Protein AF-C8N9U6-F1 (afdb_monomer_lite)

Foldseek 3Di:
DLVLLVVLCPAPLNVVLLLQLLVVVVCCVVPPVCSVPLCLDPDLNSLQVVLVVVLVSNLLLVLQLLQVLLCLQVPNSQPGNHNDSHDRDDPVLSVLVSVLVCVLCVCVSDPPCVVCVVVCLLLLLLLSQLCSVPSGNCSNPDPVSSVVSDVLLPDVNSVVLVVVLVVLVVVLVVVCVVCPVVLVVLVVCLVVCVVVVHDNVVSVVVNSVVSSVNSSVVSVSVSCSNNVSSCSNRVQVDDRRDPPSPDDPDPPDDDDDDDDDDDDDDDDDDDDDDDDDDDDDDDDDDDDDDDDDPDPDAQPLVLCPLAPCVPPDPVRSSVLSVLLVVLVVCVVVVVNVVSLVSLVVCQDPVHQCRRSVSSLLSCCVPPNDPSSLVSLLVVVLVQSVVSLVSCVVVLLVDDLVRDDPSSQVSNQARDDPDDDDGDGPD

pLDDT: mean 74.48, std 20.87, range [22.75, 94.94]

Structure (mmCIF, N/CA/C/O backbone):
data_AF-C8N9U6-F1
#
_entry.id   AF-C8N9U6-F1
#
loop_
_atom_site.group_PDB
_atom_site.id
_atom_site.type_symbol
_atom_site.label_atom_id
_atom_site.label_alt_id
_atom_site.label_comp_id
_atom_site.label_asym_id
_atom_site.label_entity_id
_atom_site.label_seq_id
_atom_site.pdbx_PDB_ins_code
_atom_site.Cartn_x
_atom_site.Cartn_y
_atom_site.Cartn_z
_atom_site.occupancy
_atom_site.B_iso_or_equiv
_atom_site.auth_seq_id
_atom_site.auth_comp_id
_atom_site.auth_asym_id
_atom_site.auth_atom_id
_atom_site.pdbx_PDB_model_num
ATOM 1 N N . MET A 1 1 ? -13.929 -0.383 -2.350 1.00 78.94 1 MET A N 1
ATOM 2 C CA . MET A 1 1 ? -12.536 -0.357 -1.851 1.00 78.94 1 MET A CA 1
ATOM 3 C C . MET A 1 1 ? -11.487 -0.349 -2.954 1.00 78.94 1 MET A C 1
ATOM 5 O O . MET A 1 1 ? -10.822 0.663 -3.062 1.00 78.94 1 MET A O 1
ATOM 9 N N . PHE A 1 2 ? -11.354 -1.368 -3.819 1.00 84.06 2 PHE A N 1
ATOM 10 C CA . PHE A 1 2 ? -10.316 -1.372 -4.877 1.00 84.06 2 PHE A CA 1
ATOM 11 C C . PHE A 1 2 ? -10.312 -0.096 -5.749 1.00 84.06 2 PHE A C 1
ATOM 13 O O . PHE A 1 2 ? -9.298 0.590 -5.841 1.00 84.06 2 PHE A O 1
ATOM 20 N N . SER A 1 3 ? -11.470 0.276 -6.311 1.00 84.12 3 SER A N 1
ATOM 21 C CA . SER A 1 3 ? -11.617 1.506 -7.111 1.00 84.12 3 SER A CA 1
ATOM 22 C C . SER A 1 3 ? -11.346 2.785 -6.302 1.00 84.12 3 SER A C 1
ATOM 24 O O . SER A 1 3 ? -10.689 3.690 -6.801 1.00 84.12 3 SER A O 1
ATOM 26 N N . GLN A 1 4 ? -11.764 2.847 -5.034 1.00 85.00 4 GLN A N 1
ATOM 27 C CA . GLN A 1 4 ? -11.496 4.001 -4.162 1.00 85.00 4 GLN A CA 1
ATOM 28 C C . GLN A 1 4 ? -10.002 4.153 -3.852 1.00 85.00 4 GLN A C 1
ATOM 30 O O . GLN A 1 4 ? -9.492 5.269 -3.855 1.00 85.00 4 GLN A O 1
ATOM 35 N N . THR A 1 5 ? -9.282 3.048 -3.628 1.00 89.19 5 THR A N 1
ATOM 36 C CA . THR A 1 5 ? -7.825 3.078 -3.455 1.00 89.19 5 THR A CA 1
ATOM 37 C C . THR A 1 5 ? -7.149 3.613 -4.714 1.00 89.19 5 THR A C 1
ATOM 39 O O . THR A 1 5 ? -6.276 4.467 -4.602 1.00 89.19 5 THR A O 1
ATOM 42 N N . LEU A 1 6 ? -7.583 3.180 -5.905 1.00 88.56 6 LEU A N 1
ATOM 43 C CA . LEU A 1 6 ? -7.072 3.721 -7.167 1.00 88.56 6 LEU A CA 1
ATOM 44 C C . LEU A 1 6 ? -7.365 5.219 -7.308 1.00 88.56 6 LEU A C 1
ATOM 46 O O . LEU A 1 6 ? -6.435 5.975 -7.560 1.00 88.56 6 LEU A O 1
ATOM 50 N N . ARG A 1 7 ? -8.605 5.669 -7.070 1.00 86.88 7 ARG A N 1
ATOM 51 C CA . ARG A 1 7 ? -8.950 7.105 -7.104 1.00 86.88 7 ARG A CA 1
ATOM 52 C C . ARG A 1 7 ? -8.054 7.921 -6.176 1.00 86.88 7 ARG A C 1
ATOM 54 O O . ARG A 1 7 ? -7.496 8.932 -6.582 1.00 86.88 7 ARG A O 1
ATOM 61 N N . TYR A 1 8 ? -7.840 7.441 -4.952 1.00 88.81 8 TYR A N 1
ATOM 62 C CA . TYR A 1 8 ? -6.956 8.108 -4.003 1.00 88.81 8 TYR A CA 1
ATOM 63 C C . TYR A 1 8 ? -5.496 8.146 -4.485 1.00 88.81 8 TYR A C 1
ATOM 65 O O . TYR A 1 8 ? -4.821 9.162 -4.327 1.00 88.81 8 TYR A O 1
ATOM 73 N N . ILE A 1 9 ? -5.000 7.066 -5.102 1.00 90.25 9 ILE A N 1
ATOM 74 C CA . ILE A 1 9 ? -3.657 7.030 -5.701 1.00 90.25 9 ILE A CA 1
ATOM 75 C C . ILE A 1 9 ? -3.527 8.062 -6.827 1.00 90.25 9 ILE A C 1
ATOM 77 O O . ILE A 1 9 ? -2.484 8.706 -6.942 1.00 90.25 9 ILE A O 1
ATOM 81 N N . PHE A 1 10 ? -4.579 8.251 -7.625 1.00 90.00 10 PHE A N 1
ATOM 82 C CA . PHE A 1 10 ? -4.572 9.158 -8.771 1.00 90.00 10 PHE A CA 1
ATOM 83 C C . PHE A 1 10 ? -4.733 10.646 -8.434 1.00 90.00 10 PHE A C 1
ATOM 85 O O . PHE A 1 10 ? -4.480 11.469 -9.308 1.00 90.00 10 PHE A O 1
ATOM 92 N N . LYS A 1 11 ? -5.014 11.014 -7.175 1.00 88.38 11 LYS A N 1
ATOM 93 C CA . LYS A 1 11 ? -5.033 12.425 -6.748 1.00 88.38 11 LYS A CA 1
ATOM 94 C C . LYS A 1 11 ? -3.695 13.124 -7.040 1.00 88.38 11 LYS A C 1
ATOM 96 O O . LYS A 1 11 ? -2.620 12.560 -6.805 1.00 88.38 11 LYS A O 1
ATOM 101 N N . GLY A 1 12 ? -3.749 14.384 -7.483 1.00 83.50 12 GLY A N 1
ATOM 102 C CA . GLY A 1 12 ? -2.584 15.138 -7.974 1.00 83.50 12 GLY A CA 1
ATOM 103 C C . GLY A 1 12 ? -1.385 15.181 -7.015 1.00 83.50 12 GLY A C 1
ATOM 104 O O . GLY A 1 12 ? -0.241 15.009 -7.442 1.00 83.50 12 GLY A O 1
ATOM 105 N N . GLY A 1 13 ? -1.629 15.296 -5.703 1.00 84.88 13 GLY A N 1
ATOM 106 C CA . GLY A 1 13 ? -0.566 15.292 -4.690 1.00 84.88 13 GLY A CA 1
ATOM 107 C C . GLY A 1 13 ? 0.264 14.004 -4.639 1.00 84.88 13 GLY A C 1
ATOM 108 O O . GLY A 1 13 ? 1.403 14.038 -4.182 1.00 84.88 13 GLY A O 1
ATOM 109 N N . ASN A 1 14 ? -0.261 12.885 -5.142 1.00 90.50 14 ASN A N 1
ATOM 110 C CA . ASN A 1 14 ? 0.456 11.613 -5.242 1.00 90.50 14 ASN A CA 1
ATOM 111 C C . ASN A 1 14 ? 1.202 11.449 -6.561 1.00 90.50 14 ASN A C 1
ATOM 113 O O . ASN A 1 14 ? 2.287 10.865 -6.584 1.00 90.50 14 ASN A O 1
ATOM 117 N N . GLN A 1 15 ? 0.649 11.994 -7.645 1.00 90.25 15 GLN A N 1
ATOM 118 C CA . GLN A 1 15 ? 1.224 11.873 -8.983 1.00 90.25 15 GLN A CA 1
ATOM 119 C C . GLN A 1 15 ? 2.627 12.483 -9.064 1.00 90.25 15 GLN A C 1
ATOM 121 O O . GLN A 1 15 ? 3.515 11.894 -9.678 1.00 90.25 15 GLN A O 1
ATOM 126 N N . LEU A 1 16 ? 2.872 13.590 -8.354 1.00 89.00 16 LEU A N 1
ATOM 127 C CA . LEU A 1 16 ? 4.205 14.192 -8.247 1.00 89.00 16 LEU A CA 1
ATOM 128 C C . LEU A 1 16 ? 5.262 13.187 -7.752 1.00 89.00 16 LEU A C 1
ATOM 130 O O . LEU A 1 16 ? 6.335 13.063 -8.341 1.00 89.00 16 LEU A O 1
ATOM 134 N N . TRP A 1 17 ? 4.950 12.448 -6.685 1.00 90.19 17 TRP A N 1
ATOM 135 C CA . TRP A 1 17 ? 5.882 11.515 -6.046 1.00 90.19 17 TRP A CA 1
ATOM 136 C C . TRP A 1 17 ? 5.980 10.168 -6.769 1.00 90.19 17 TRP A C 1
ATOM 138 O O . TRP A 1 17 ? 7.002 9.495 -6.650 1.00 90.19 17 TRP A O 1
ATOM 148 N N . LEU A 1 18 ? 4.955 9.783 -7.533 1.00 89.88 18 LEU A N 1
ATOM 149 C CA . LEU A 1 18 ? 4.983 8.629 -8.440 1.00 89.88 18 LEU A CA 1
ATOM 150 C C . LEU A 1 18 ? 5.870 8.879 -9.667 1.00 89.88 18 LEU A C 1
ATOM 152 O O . LEU A 1 18 ? 6.579 7.977 -10.106 1.00 89.88 18 LEU A O 1
ATOM 156 N N . CYS A 1 19 ? 5.862 10.101 -10.205 1.00 88.94 19 CYS A N 1
ATOM 157 C CA . CYS A 1 19 ? 6.651 10.468 -11.383 1.00 88.94 19 CYS A CA 1
ATOM 158 C C . CYS A 1 19 ? 8.119 10.791 -11.063 1.00 88.94 19 CYS A C 1
ATOM 160 O O . CYS A 1 19 ? 8.969 10.709 -11.949 1.00 88.94 19 CYS A O 1
ATOM 162 N N . LEU A 1 20 ? 8.438 11.158 -9.819 1.00 88.94 20 LEU A N 1
ATOM 163 C CA . LEU A 1 20 ? 9.777 11.599 -9.418 1.00 88.94 20 LEU A CA 1
ATOM 164 C C . LEU A 1 20 ? 10.891 10.563 -9.694 1.00 88.94 20 LEU A C 1
ATOM 166 O O . LEU A 1 20 ? 11.895 10.958 -10.290 1.00 88.94 20 LEU A O 1
ATOM 170 N N . PRO A 1 21 ? 10.740 9.261 -9.372 1.00 86.62 21 PRO A N 1
ATOM 171 C CA . PRO A 1 21 ? 11.725 8.237 -9.735 1.00 86.62 21 PRO A CA 1
ATOM 172 C C . PRO A 1 21 ? 11.998 8.178 -11.240 1.00 86.62 21 PRO A C 1
ATOM 174 O O . PRO A 1 21 ? 13.150 8.127 -11.668 1.00 86.62 21 PRO A O 1
ATOM 177 N N . SER A 1 22 ? 10.937 8.242 -12.047 1.00 85.19 22 SER A N 1
ATOM 178 C CA . SER A 1 22 ? 11.032 8.263 -13.504 1.00 85.19 22 SER A CA 1
ATOM 179 C C . SER A 1 22 ? 11.819 9.495 -13.969 1.00 85.19 22 SER A C 1
ATOM 181 O O . SER A 1 22 ? 12.823 9.360 -14.662 1.00 85.19 22 SER A O 1
ATOM 183 N N . VAL A 1 23 ? 11.465 10.698 -13.508 1.00 85.06 23 VAL A N 1
ATOM 184 C CA . VAL A 1 23 ? 12.185 11.933 -13.874 1.00 85.06 23 VAL A CA 1
ATOM 185 C C . VAL A 1 23 ? 13.663 11.882 -13.472 1.00 85.06 23 VAL A C 1
ATOM 187 O O . VAL A 1 23 ? 14.520 12.285 -14.257 1.00 85.06 23 VAL A O 1
ATOM 190 N N . LEU A 1 24 ? 13.990 11.353 -12.291 1.00 83.19 24 LEU A N 1
ATOM 191 C CA . LEU A 1 24 ? 15.381 11.214 -11.853 1.00 83.19 24 LEU A CA 1
ATOM 192 C C . LEU A 1 24 ? 16.176 10.279 -12.767 1.00 83.19 24 LEU A C 1
ATOM 194 O O . LEU A 1 24 ? 17.272 10.638 -13.192 1.00 83.19 24 LEU A O 1
ATOM 198 N N . VAL A 1 25 ? 15.609 9.128 -13.135 1.00 77.75 25 VAL A N 1
ATOM 199 C CA . VAL A 1 25 ? 16.253 8.194 -14.071 1.00 77.75 25 VAL A CA 1
ATOM 200 C C . VAL A 1 25 ? 16.413 8.820 -15.458 1.00 77.75 25 VAL A C 1
ATOM 202 O O . VAL A 1 25 ? 17.462 8.657 -16.079 1.00 77.75 25 VAL A O 1
ATOM 205 N N . LEU A 1 26 ? 15.431 9.593 -15.933 1.00 79.6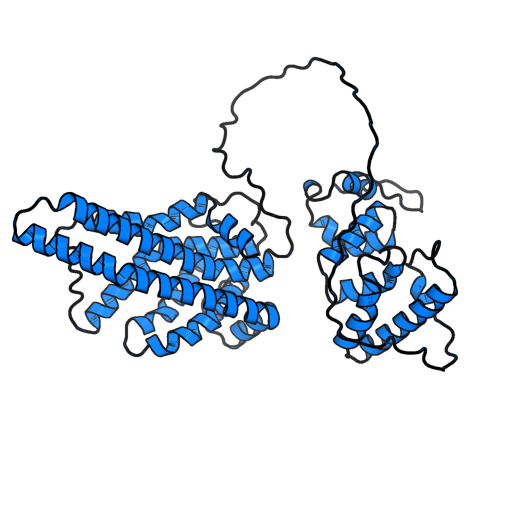2 26 LEU A N 1
ATOM 206 C CA . LEU A 1 26 ? 15.534 10.338 -17.191 1.00 79.62 26 LEU A CA 1
ATOM 207 C C . LEU A 1 26 ? 16.709 11.321 -17.167 1.00 79.62 26 LEU A C 1
ATOM 209 O O . LEU A 1 26 ? 17.497 11.363 -18.111 1.00 79.62 26 LEU A O 1
ATOM 213 N N . LEU A 1 27 ? 16.838 12.095 -16.087 1.00 77.25 27 LEU A N 1
ATOM 214 C CA . LEU A 1 27 ? 17.939 13.040 -15.914 1.00 77.25 27 LEU A CA 1
ATOM 215 C C . LEU A 1 27 ? 19.285 12.306 -15.859 1.00 77.25 27 LEU A C 1
ATOM 217 O O . LEU A 1 27 ? 20.229 12.721 -16.526 1.00 77.25 27 LEU A O 1
ATOM 221 N N . SER A 1 28 ? 19.377 11.181 -15.147 1.00 70.62 28 SER A N 1
ATOM 222 C CA . SER A 1 28 ? 20.598 10.366 -15.132 1.00 70.62 28 SER A CA 1
ATOM 223 C C . SER A 1 28 ? 20.981 9.865 -16.527 1.00 70.62 28 SER A C 1
ATOM 225 O O . SER A 1 28 ? 22.147 9.954 -16.902 1.00 70.62 28 SER A O 1
ATOM 227 N N . LEU A 1 29 ? 20.011 9.402 -17.321 1.00 67.25 29 LEU A N 1
ATOM 228 C CA . LEU A 1 29 ? 20.241 8.939 -18.694 1.00 67.25 29 LEU A CA 1
ATOM 229 C C . LEU A 1 29 ? 20.658 10.069 -19.649 1.00 67.25 29 LEU A C 1
ATOM 231 O O . LEU A 1 29 ? 21.406 9.820 -20.592 1.00 67.25 29 LEU A O 1
ATOM 235 N N . LEU A 1 30 ? 20.182 11.297 -19.422 1.00 67.75 30 LEU A N 1
ATOM 236 C CA . LEU A 1 30 ? 20.466 12.449 -20.281 1.00 67.75 30 LEU A CA 1
ATOM 237 C C . LEU A 1 30 ? 21.811 13.122 -19.958 1.00 67.75 30 LEU A C 1
ATOM 239 O O . LEU A 1 30 ? 22.493 13.588 -20.869 1.00 67.75 30 LEU A O 1
ATOM 243 N N . PHE A 1 31 ? 22.183 13.191 -18.676 1.00 63.66 31 PHE A N 1
ATOM 244 C CA . PHE A 1 31 ? 23.325 13.984 -18.202 1.00 63.66 31 PHE A CA 1
ATOM 245 C C . PHE A 1 31 ? 24.588 13.170 -17.894 1.00 63.66 31 PHE A C 1
ATOM 247 O O . PHE A 1 31 ? 25.655 13.765 -17.749 1.00 63.66 31 PHE A O 1
ATOM 254 N N . ILE A 1 32 ? 24.506 11.836 -17.808 1.00 59.62 32 ILE A N 1
ATOM 255 C CA . ILE A 1 32 ? 25.651 10.976 -17.477 1.00 59.62 32 ILE A CA 1
ATOM 256 C C . ILE A 1 32 ? 25.919 10.006 -18.642 1.00 59.62 32 ILE A C 1
ATOM 258 O O . ILE A 1 32 ? 25.282 8.951 -18.739 1.00 59.62 32 ILE A O 1
ATOM 262 N N . PRO A 1 33 ? 26.872 10.327 -19.539 1.00 44.19 33 PRO A N 1
ATOM 263 C CA . PRO A 1 33 ? 27.313 9.404 -20.580 1.00 44.19 33 PRO A CA 1
ATOM 264 C C . PRO A 1 33 ? 27.827 8.106 -19.938 1.00 44.19 33 PRO A C 1
ATOM 266 O O . PRO A 1 33 ? 28.765 8.142 -19.146 1.00 44.19 33 PRO A O 1
ATOM 269 N N . GLY A 1 34 ? 27.203 6.966 -20.251 1.00 47.22 34 GLY A N 1
ATOM 270 C CA . GLY A 1 34 ? 27.558 5.660 -19.674 1.00 47.22 34 GLY A CA 1
ATOM 271 C C . GLY A 1 34 ? 26.695 5.193 -18.492 1.00 47.22 34 GLY A C 1
ATOM 272 O O . GLY A 1 34 ? 26.894 4.082 -18.017 1.00 47.22 34 GLY A O 1
ATOM 273 N N . ALA A 1 35 ? 25.680 5.951 -18.057 1.00 48.16 35 ALA A N 1
ATOM 274 C CA . ALA A 1 35 ? 24.760 5.504 -16.996 1.00 48.16 35 ALA A CA 1
ATOM 275 C C . ALA A 1 35 ? 23.926 4.253 -17.353 1.00 48.16 35 ALA A C 1
ATOM 277 O O . ALA A 1 35 ? 23.340 3.631 -16.474 1.00 48.16 35 ALA A O 1
ATOM 278 N N . ILE A 1 36 ? 23.873 3.863 -18.634 1.00 44.00 36 ILE A N 1
ATOM 279 C CA . ILE A 1 36 ? 23.196 2.634 -19.094 1.00 44.00 36 ILE A CA 1
ATOM 280 C C . ILE A 1 36 ? 24.005 1.385 -18.707 1.00 44.00 36 ILE A C 1
ATOM 282 O O . ILE A 1 36 ? 23.444 0.307 -18.531 1.00 44.00 36 ILE A O 1
ATOM 286 N N . THR A 1 37 ? 25.317 1.529 -18.512 1.00 43.88 37 THR A N 1
ATOM 287 C CA . THR A 1 37 ? 26.163 0.499 -17.916 1.00 43.88 37 THR A CA 1
ATOM 288 C C . THR A 1 37 ? 26.304 0.802 -16.434 1.00 43.88 37 THR A C 1
ATOM 290 O O . THR A 1 37 ? 27.350 1.254 -15.972 1.00 43.88 37 THR A O 1
ATOM 293 N N . PHE A 1 38 ? 25.251 0.524 -15.661 1.00 44.84 38 PHE A N 1
ATOM 294 C CA . PHE A 1 38 ? 25.464 0.108 -14.277 1.00 44.84 38 PHE A CA 1
ATOM 295 C C . PHE A 1 38 ? 26.152 -1.256 -14.334 1.00 44.84 38 PHE A C 1
ATOM 297 O O . PHE A 1 38 ? 25.527 -2.287 -14.091 1.00 44.84 38 PHE A O 1
ATOM 304 N N . ASP A 1 39 ? 27.437 -1.261 -14.695 1.00 45.78 39 ASP A N 1
ATOM 305 C CA . ASP A 1 39 ? 28.330 -2.376 -14.417 1.00 45.78 39 ASP A CA 1
ATOM 306 C C . ASP A 1 39 ? 28.525 -2.379 -12.898 1.00 45.78 39 ASP A C 1
ATOM 308 O O . ASP A 1 39 ? 29.489 -1.873 -12.324 1.00 45.78 39 ASP A O 1
ATOM 312 N N . THR A 1 40 ? 27.469 -2.813 -12.217 1.00 45.62 40 THR A N 1
ATOM 313 C CA . THR A 1 40 ? 27.469 -3.120 -10.799 1.00 45.62 40 THR A CA 1
ATOM 314 C C . THR A 1 40 ? 28.250 -4.411 -10.717 1.00 45.62 40 THR A C 1
ATOM 316 O O . THR A 1 40 ? 27.662 -5.482 -10.760 1.00 45.62 40 THR A O 1
ATOM 319 N N . GLY A 1 41 ? 29.581 -4.273 -10.736 1.00 47.75 41 GLY A N 1
ATOM 320 C CA . GLY A 1 41 ? 30.506 -5.368 -11.004 1.00 47.75 41 GLY A CA 1
ATOM 321 C C . GLY A 1 41 ? 30.113 -6.659 -10.295 1.00 47.75 41 GLY A C 1
ATOM 322 O O . GLY A 1 41 ? 29.672 -6.622 -9.141 1.00 47.75 41 GLY A O 1
ATOM 323 N N . ASP A 1 42 ? 30.268 -7.780 -11.003 1.00 58.00 42 ASP A N 1
ATOM 324 C CA . ASP A 1 42 ? 29.901 -9.119 -10.545 1.00 58.00 42 ASP A CA 1
ATOM 325 C C . ASP A 1 42 ? 30.359 -9.355 -9.095 1.00 58.00 42 ASP A C 1
ATOM 327 O O . ASP A 1 42 ? 31.545 -9.527 -8.807 1.00 58.00 42 ASP A O 1
ATOM 331 N N . GLY A 1 43 ? 29.415 -9.323 -8.147 1.00 71.94 43 GLY A N 1
ATOM 332 C CA . GLY A 1 43 ? 29.719 -9.531 -6.734 1.00 71.94 43 GLY A CA 1
ATOM 333 C C . GLY A 1 43 ? 28.801 -8.818 -5.742 1.00 71.94 43 GLY A C 1
ATOM 334 O O . GLY A 1 43 ? 27.870 -8.087 -6.078 1.00 71.94 43 GLY A O 1
ATOM 335 N N . ILE A 1 44 ? 29.091 -9.046 -4.460 1.00 76.94 44 ILE A N 1
ATOM 336 C CA . ILE A 1 44 ? 28.299 -8.557 -3.322 1.00 76.94 44 ILE A CA 1
ATOM 337 C C . ILE A 1 44 ? 28.252 -7.021 -3.271 1.00 76.94 44 ILE A C 1
ATOM 339 O O . ILE A 1 44 ? 27.208 -6.445 -2.970 1.00 76.94 44 ILE A O 1
ATOM 343 N N . LEU A 1 45 ? 29.368 -6.352 -3.582 1.00 78.25 45 LEU A N 1
ATOM 344 C CA . LEU A 1 45 ? 29.466 -4.892 -3.521 1.00 78.25 45 LEU A CA 1
ATOM 345 C C . LEU A 1 45 ? 28.616 -4.212 -4.605 1.00 78.25 45 LEU A C 1
ATOM 347 O O . LEU A 1 45 ? 27.931 -3.236 -4.307 1.00 78.25 45 LEU A O 1
ATOM 351 N N . GLY A 1 46 ? 28.609 -4.755 -5.828 1.00 76.50 46 GLY A N 1
ATOM 352 C CA . GLY A 1 46 ? 27.750 -4.281 -6.915 1.00 76.50 46 GLY A CA 1
ATOM 353 C C . GLY A 1 46 ? 26.267 -4.431 -6.573 1.00 76.50 46 GLY A C 1
ATOM 354 O O . GLY A 1 46 ? 25.499 -3.482 -6.718 1.00 76.50 46 GLY A O 1
ATOM 355 N N . SER A 1 47 ? 25.880 -5.580 -6.011 1.00 78.25 47 SER A N 1
ATOM 356 C CA . SER A 1 47 ? 24.503 -5.837 -5.566 1.00 78.25 47 SER A CA 1
ATOM 357 C C . SER A 1 47 ? 24.049 -4.895 -4.438 1.00 78.25 47 SER A C 1
ATOM 359 O O . SER A 1 47 ? 22.940 -4.360 -4.476 1.00 78.25 47 SER A O 1
ATOM 361 N N . LEU A 1 48 ? 24.919 -4.626 -3.456 1.00 82.56 48 LEU A N 1
ATOM 362 C CA . LEU A 1 48 ? 24.646 -3.664 -2.382 1.00 82.56 48 LEU A CA 1
ATOM 363 C C . LEU A 1 48 ? 24.501 -2.233 -2.901 1.00 82.56 48 LEU A C 1
ATOM 365 O O . LEU A 1 48 ? 23.589 -1.522 -2.478 1.00 82.56 48 LEU A O 1
ATOM 369 N N . LEU A 1 49 ? 25.374 -1.819 -3.822 1.00 82.12 49 LEU A N 1
ATOM 370 C CA . LEU A 1 49 ? 25.292 -0.506 -4.455 1.00 82.12 49 LEU A CA 1
ATOM 371 C C . LEU A 1 49 ? 23.980 -0.358 -5.235 1.00 82.12 49 LEU A C 1
ATOM 373 O O . LEU A 1 49 ? 23.288 0.646 -5.077 1.00 82.12 49 LEU A O 1
ATOM 377 N N . GLN A 1 50 ? 23.601 -1.375 -6.011 1.00 78.94 50 GLN A N 1
ATOM 378 C CA . GLN A 1 50 ? 22.346 -1.380 -6.759 1.00 78.94 50 GLN A CA 1
ATOM 379 C C . GLN A 1 50 ? 21.131 -1.274 -5.835 1.00 78.94 50 GLN A C 1
ATOM 381 O O . GLN A 1 50 ? 20.223 -0.479 -6.082 1.00 78.94 50 GLN A O 1
ATOM 386 N N . TRP A 1 51 ? 21.114 -2.051 -4.751 1.00 84.00 51 TRP A N 1
ATOM 387 C CA . TRP A 1 51 ? 20.053 -1.984 -3.750 1.00 84.00 51 TRP A CA 1
ATOM 388 C C . TRP A 1 51 ? 19.974 -0.593 -3.107 1.00 84.00 51 TRP A C 1
ATOM 390 O O . TRP A 1 51 ? 18.883 -0.033 -3.012 1.00 84.00 51 TRP A O 1
ATOM 400 N N . LEU A 1 52 ? 21.113 0.004 -2.740 1.00 85.25 52 LEU A N 1
ATOM 401 C CA . LEU A 1 52 ? 21.160 1.337 -2.136 1.00 85.25 52 LEU A CA 1
ATOM 402 C C . LEU A 1 52 ? 20.615 2.411 -3.086 1.00 85.25 52 LEU A C 1
ATOM 404 O O . LEU A 1 52 ? 19.837 3.264 -2.659 1.00 85.25 52 LEU A O 1
ATOM 408 N N . ILE A 1 53 ? 20.985 2.351 -4.369 1.00 83.69 53 ILE A N 1
ATOM 409 C CA . ILE A 1 53 ? 20.466 3.254 -5.405 1.00 83.69 53 ILE A CA 1
ATOM 410 C C . ILE A 1 53 ? 18.945 3.127 -5.496 1.00 83.69 53 ILE A C 1
ATOM 412 O O . ILE A 1 53 ? 18.248 4.139 -5.488 1.00 83.69 53 ILE A O 1
ATOM 416 N N . MET A 1 54 ? 18.420 1.899 -5.529 1.00 81.94 54 MET A N 1
ATOM 417 C CA . MET A 1 54 ? 16.976 1.667 -5.599 1.00 81.94 54 MET A CA 1
ATOM 418 C C . MET A 1 54 ? 16.253 2.185 -4.355 1.00 81.94 54 MET A C 1
ATOM 420 O O . MET A 1 54 ? 15.238 2.866 -4.482 1.00 81.94 54 MET A O 1
ATOM 424 N N . VAL A 1 55 ? 16.783 1.934 -3.157 1.00 84.94 55 VAL A N 1
ATOM 425 C CA . VAL A 1 55 ? 16.206 2.467 -1.916 1.00 84.94 55 VAL A CA 1
ATOM 426 C C . VAL A 1 55 ? 16.177 3.992 -1.946 1.00 84.94 55 VAL A C 1
ATOM 428 O O . VAL A 1 55 ? 15.136 4.577 -1.659 1.00 84.94 55 VAL A O 1
ATOM 431 N N . LEU A 1 56 ? 17.281 4.641 -2.327 1.00 86.81 56 LEU A N 1
ATOM 432 C CA . LEU A 1 56 ? 17.376 6.100 -2.352 1.00 86.81 56 LEU A CA 1
ATOM 433 C C . LEU A 1 56 ? 16.443 6.724 -3.398 1.00 86.81 56 LEU A C 1
ATOM 435 O O . LEU A 1 56 ? 15.809 7.740 -3.122 1.00 86.81 56 LEU A O 1
ATOM 439 N N . LEU A 1 57 ? 16.325 6.091 -4.568 1.00 87.50 57 LEU A N 1
ATOM 440 C CA . LEU A 1 57 ? 15.440 6.520 -5.650 1.00 87.50 57 LEU A CA 1
ATOM 441 C C . LEU A 1 57 ? 13.965 6.504 -5.221 1.00 87.50 57 LEU A C 1
ATOM 443 O O . LEU A 1 57 ? 13.215 7.424 -5.541 1.00 87.50 57 LEU A O 1
ATOM 447 N N . TRP A 1 58 ? 13.557 5.471 -4.482 1.00 87.62 58 TRP A N 1
ATOM 448 C CA . TRP A 1 58 ? 12.167 5.249 -4.075 1.00 87.62 58 TRP A CA 1
ATOM 449 C C . TRP A 1 58 ? 11.801 5.857 -2.715 1.00 87.62 58 TRP A C 1
ATOM 451 O O . TRP A 1 58 ? 10.622 5.910 -2.359 1.00 87.62 58 TRP A O 1
ATOM 461 N N . LEU A 1 59 ? 12.785 6.346 -1.959 1.00 88.50 59 LEU A N 1
ATOM 462 C CA . LEU A 1 59 ? 12.616 6.901 -0.615 1.00 88.50 59 LEU A CA 1
ATOM 463 C C . LEU A 1 59 ? 11.544 8.003 -0.534 1.00 88.50 59 LEU A C 1
ATOM 465 O O . LEU A 1 59 ? 10.688 7.909 0.349 1.00 88.50 59 LEU A O 1
ATOM 469 N N . PRO A 1 60 ? 11.493 9.004 -1.436 1.00 88.06 60 PRO A N 1
ATOM 470 C CA . PRO A 1 60 ? 10.462 10.037 -1.362 1.00 88.06 60 PRO A CA 1
ATOM 471 C C . PRO A 1 60 ? 9.053 9.473 -1.591 1.00 88.06 60 PRO A C 1
ATOM 473 O O . PRO A 1 60 ? 8.122 9.802 -0.856 1.00 88.06 60 PRO A O 1
ATOM 476 N N . SER A 1 61 ? 8.894 8.564 -2.556 1.00 89.12 61 SER A N 1
ATOM 477 C CA . SER A 1 61 ? 7.613 7.909 -2.842 1.00 89.12 61 SER A CA 1
ATOM 478 C C . SER A 1 61 ? 7.151 7.037 -1.669 1.00 89.12 61 SER A C 1
ATOM 480 O O . SER A 1 61 ? 5.966 7.035 -1.330 1.00 89.12 61 SER A O 1
ATOM 482 N N . LEU A 1 62 ? 8.077 6.341 -0.999 1.00 88.31 62 LEU A N 1
ATOM 483 C CA . LEU A 1 62 ? 7.801 5.557 0.210 1.00 88.31 62 LEU A CA 1
ATOM 484 C C . LEU A 1 62 ? 7.307 6.439 1.357 1.00 88.31 62 LEU A C 1
ATOM 486 O O . LEU A 1 62 ? 6.281 6.124 1.961 1.00 88.31 62 LEU A O 1
ATOM 490 N N . CYS A 1 63 ? 8.002 7.548 1.626 1.00 90.81 63 CYS A N 1
ATOM 491 C CA . CYS A 1 63 ? 7.602 8.524 2.638 1.00 90.81 63 CYS A CA 1
ATOM 492 C C . CYS A 1 63 ? 6.204 9.076 2.340 1.00 90.81 63 CYS A C 1
ATOM 494 O O . CYS A 1 63 ? 5.324 9.022 3.197 1.00 90.81 63 CYS A O 1
ATOM 496 N N . LYS A 1 64 ? 5.954 9.506 1.098 1.00 92.31 64 LYS A N 1
ATOM 497 C CA . LYS A 1 64 ? 4.630 10.001 0.716 1.00 92.31 64 LYS A CA 1
ATOM 498 C C . LYS A 1 64 ? 3.540 8.951 0.931 1.00 92.31 64 LYS A C 1
ATOM 500 O O . LYS A 1 64 ? 2.465 9.249 1.446 1.00 92.31 64 LYS A O 1
ATOM 505 N N . THR A 1 65 ? 3.821 7.708 0.555 1.00 92.88 65 THR A N 1
ATOM 506 C CA . THR A 1 65 ? 2.855 6.616 0.659 1.00 92.88 65 THR A CA 1
ATOM 507 C C . THR A 1 65 ? 2.489 6.315 2.112 1.00 92.88 65 THR A C 1
ATOM 509 O O . THR A 1 65 ? 1.308 6.171 2.425 1.00 92.88 65 THR A O 1
ATOM 512 N N . ILE A 1 66 ? 3.472 6.240 3.016 1.00 93.31 66 ILE A N 1
ATOM 513 C CA . ILE A 1 66 ? 3.198 5.946 4.428 1.00 93.31 66 ILE A CA 1
ATOM 514 C C . ILE A 1 66 ? 2.534 7.128 5.153 1.00 93.31 66 ILE A C 1
ATOM 516 O O . ILE A 1 66 ? 1.699 6.909 6.032 1.00 93.31 66 ILE A O 1
ATOM 520 N N . ASP A 1 67 ? 2.832 8.368 4.754 1.00 92.81 67 ASP A N 1
ATOM 521 C CA . ASP A 1 67 ? 2.151 9.574 5.245 1.00 92.81 67 ASP A CA 1
ATOM 522 C C . ASP A 1 67 ? 0.675 9.580 4.850 1.00 92.81 67 ASP A C 1
ATOM 524 O O . ASP A 1 67 ? -0.207 9.766 5.684 1.00 92.81 67 ASP A O 1
ATOM 528 N N . ASN A 1 68 ? 0.382 9.244 3.597 1.00 92.12 68 ASN A N 1
ATOM 529 C CA . ASN A 1 68 ? -0.989 9.076 3.139 1.00 92.12 68 ASN A CA 1
ATOM 530 C C . ASN A 1 68 ? -1.714 7.934 3.861 1.00 92.12 68 ASN A C 1
ATOM 532 O O . ASN A 1 68 ? -2.886 8.063 4.206 1.00 92.12 68 ASN A O 1
ATOM 536 N N . ALA A 1 69 ? -1.027 6.821 4.126 1.00 92.12 69 ALA A N 1
ATOM 537 C CA . ALA A 1 69 ? -1.582 5.721 4.907 1.00 92.12 69 ALA A CA 1
ATOM 538 C C . ALA A 1 69 ? -1.935 6.176 6.337 1.00 92.12 69 ALA A C 1
ATOM 540 O O . ALA A 1 69 ? -3.009 5.859 6.853 1.00 92.12 69 ALA A O 1
ATOM 541 N N . ALA A 1 70 ? -1.068 6.989 6.953 1.00 91.25 70 ALA A N 1
ATOM 542 C CA . ALA A 1 70 ? -1.323 7.633 8.238 1.00 91.25 70 ALA A CA 1
ATOM 543 C C . ALA A 1 70 ? -2.528 8.579 8.176 1.00 91.25 70 ALA A C 1
ATOM 545 O O . ALA A 1 70 ? -3.371 8.550 9.070 1.00 91.25 70 ALA A O 1
ATOM 546 N N . ARG A 1 71 ? -2.639 9.358 7.100 1.00 90.00 71 ARG A N 1
ATOM 547 C CA . ARG A 1 71 ? -3.734 10.295 6.858 1.00 90.00 71 ARG A CA 1
ATOM 548 C C . ARG A 1 71 ? -5.085 9.595 6.696 1.00 90.00 71 ARG A C 1
ATOM 550 O O . ARG A 1 71 ? -6.071 10.012 7.300 1.00 90.00 71 ARG A O 1
ATOM 557 N N . ILE A 1 72 ? -5.135 8.505 5.928 1.00 88.94 72 ILE A N 1
ATOM 558 C CA . ILE A 1 72 ? -6.339 7.673 5.763 1.00 88.94 72 ILE A CA 1
ATOM 559 C C . ILE A 1 72 ? -6.782 7.117 7.118 1.00 88.94 72 ILE A C 1
ATOM 561 O O . ILE A 1 72 ? -7.963 7.195 7.461 1.00 88.94 72 ILE A O 1
ATOM 565 N N . ARG A 1 73 ? -5.824 6.621 7.909 1.00 87.31 73 ARG A N 1
ATOM 566 C CA . ARG A 1 73 ? -6.059 6.099 9.259 1.00 87.31 73 ARG A CA 1
ATOM 567 C C . ARG A 1 73 ? -6.560 7.171 10.232 1.00 87.31 73 ARG A C 1
ATOM 569 O O . ARG A 1 73 ? -7.482 6.905 10.992 1.00 87.31 73 ARG A O 1
ATOM 576 N N . ALA A 1 74 ? -5.999 8.381 10.173 1.00 85.62 74 ALA A N 1
ATOM 577 C CA . ALA A 1 74 ? -6.445 9.544 10.950 1.00 85.62 74 ALA A CA 1
ATOM 578 C C . ALA A 1 74 ? -7.821 10.066 10.513 1.00 85.62 74 ALA A C 1
ATOM 580 O O . ALA A 1 74 ? -8.477 10.812 11.231 1.00 85.62 74 ALA A O 1
ATOM 581 N N . GLY A 1 75 ? -8.266 9.651 9.334 1.00 81.81 75 GLY A N 1
ATOM 582 C CA . GLY A 1 75 ? -9.603 9.897 8.851 1.00 81.81 75 GLY A CA 1
ATOM 583 C C . GLY A 1 75 ? -9.750 10.993 7.805 1.00 81.81 75 GLY A C 1
ATOM 584 O O . GLY A 1 75 ? -10.857 11.331 7.406 1.00 81.81 75 GLY A O 1
ATOM 585 N N . LYS A 1 76 ? -8.627 11.492 7.306 1.00 81.44 76 LYS A N 1
ATOM 586 C CA . LYS A 1 76 ? -8.538 12.640 6.406 1.00 81.44 76 LYS A CA 1
ATOM 587 C C . LYS A 1 76 ? -8.440 12.206 4.939 1.00 81.44 76 LYS A C 1
ATOM 589 O O . LYS A 1 76 ? -7.654 12.746 4.168 1.00 81.44 76 LYS A O 1
ATOM 594 N N . SER A 1 77 ? -9.158 11.145 4.565 1.00 76.94 77 SER A N 1
ATOM 595 C CA . SER A 1 77 ? -9.104 10.561 3.213 1.00 76.94 77 SER A CA 1
ATOM 596 C C . SER A 1 77 ? -9.886 11.362 2.167 1.00 76.94 77 SER A C 1
ATOM 598 O O . SER A 1 77 ? -9.605 11.226 0.978 1.00 76.94 77 SER A O 1
ATOM 600 N N . ILE A 1 78 ? -10.873 12.145 2.615 1.00 71.50 78 ILE A N 1
ATOM 601 C CA . ILE A 1 78 ? -11.756 12.959 1.767 1.00 71.50 78 ILE A CA 1
ATOM 602 C C . ILE A 1 78 ? -11.055 14.258 1.377 1.00 71.50 78 ILE A C 1
ATOM 604 O O . ILE A 1 78 ? -11.084 14.634 0.215 1.00 71.50 78 ILE A O 1
ATOM 608 N N . GLU A 1 79 ? -10.341 14.866 2.323 1.00 77.81 79 GLU A N 1
ATOM 609 C CA . GLU A 1 79 ? -9.564 16.077 2.095 1.00 77.81 79 GLU A CA 1
ATOM 610 C C . GLU A 1 79 ? -8.568 15.946 0.915 1.00 77.81 79 GLU A C 1
ATOM 612 O O . GLU A 1 79 ? -8.017 14.858 0.661 1.00 77.81 79 GLU A O 1
ATOM 617 N N . PRO A 1 80 ? -8.243 17.067 0.244 1.00 77.00 80 PRO A N 1
ATOM 618 C CA . PRO A 1 80 ? -7.334 17.077 -0.895 1.00 77.00 80 PRO A CA 1
ATOM 619 C C . PRO A 1 80 ? -5.947 16.568 -0.507 1.00 77.00 80 PRO A C 1
ATOM 621 O O . PRO A 1 80 ? -5.384 16.922 0.539 1.00 77.00 80 PRO A O 1
ATOM 624 N N . VAL A 1 81 ? -5.360 15.712 -1.349 1.00 82.75 81 VAL A N 1
ATOM 625 C CA . VAL A 1 81 ? -4.019 15.165 -1.110 1.00 82.75 81 VAL A CA 1
ATOM 626 C C . VAL A 1 81 ? -2.976 16.248 -1.329 1.00 82.75 81 VAL A C 1
ATOM 628 O O . VAL A 1 81 ? -2.744 16.677 -2.455 1.00 82.75 81 VAL A O 1
ATOM 631 N N . THR A 1 82 ? -2.324 16.676 -0.248 1.00 83.25 82 THR A N 1
ATOM 632 C CA . THR A 1 82 ? -1.271 17.688 -0.317 1.00 83.25 82 THR A CA 1
ATOM 633 C C . THR A 1 82 ? -0.089 17.152 -1.121 1.00 83.25 82 THR A C 1
ATOM 635 O O . THR A 1 82 ? 0.238 15.965 -1.054 1.00 83.25 82 THR A O 1
ATOM 638 N N . SER A 1 83 ? 0.589 18.022 -1.867 1.00 83.44 83 SER A N 1
ATOM 639 C CA . SER A 1 83 ? 1.850 17.681 -2.539 1.00 83.44 83 SER A CA 1
ATOM 640 C C . SER A 1 83 ? 3.029 17.595 -1.566 1.00 83.44 83 SER A C 1
ATOM 642 O O . SER A 1 83 ? 4.081 17.068 -1.925 1.00 83.44 83 SER A O 1
ATOM 644 N N . ALA A 1 84 ? 2.859 18.066 -0.326 1.00 85.38 84 ALA A N 1
ATOM 645 C CA . ALA A 1 84 ? 3.859 17.945 0.724 1.00 85.38 84 ALA A CA 1
ATOM 646 C C . ALA A 1 84 ? 4.224 16.471 0.977 1.00 85.38 84 ALA A C 1
ATOM 648 O O . ALA A 1 84 ? 3.364 15.582 0.981 1.00 85.38 84 ALA A O 1
ATOM 649 N N . LEU A 1 85 ? 5.520 16.228 1.196 1.00 80.12 85 LEU A N 1
ATOM 650 C CA . LEU A 1 85 ? 6.066 14.899 1.491 1.00 80.12 85 LEU A CA 1
ATOM 651 C C . LEU A 1 85 ? 5.577 14.358 2.844 1.00 80.12 85 LEU A C 1
ATOM 653 O O . LEU A 1 85 ? 5.452 13.151 3.024 1.00 80.12 85 LEU A O 1
ATOM 657 N N . SER A 1 86 ? 5.329 15.271 3.780 1.00 81.06 86 SER A N 1
ATOM 658 C CA . SER A 1 86 ? 4.920 15.017 5.155 1.00 81.06 86 SER A CA 1
ATOM 659 C C . SER A 1 86 ? 3.752 15.933 5.486 1.00 81.06 86 SER A C 1
ATOM 661 O O . SER A 1 86 ? 3.819 17.139 5.233 1.00 81.06 86 SER A O 1
ATOM 663 N N . GLY A 1 87 ? 2.699 15.353 6.045 1.00 80.94 87 GLY A N 1
ATOM 664 C CA . GLY A 1 87 ? 1.589 16.083 6.642 1.00 80.94 87 GLY A CA 1
ATOM 665 C C . GLY A 1 87 ? 1.231 15.521 8.010 1.00 80.94 87 GLY A C 1
ATOM 666 O O . GLY A 1 87 ? 1.114 16.277 8.970 1.00 80.94 87 GLY A O 1
ATOM 667 N N . GLU A 1 88 ? 1.112 14.196 8.106 1.00 87.75 88 GLU A N 1
ATOM 668 C CA . GLU A 1 88 ? 0.585 13.528 9.297 1.00 87.75 88 GLU A CA 1
ATOM 669 C C . GLU A 1 88 ? 1.680 12.873 10.146 1.00 87.75 88 GLU A C 1
ATOM 671 O O . GLU A 1 88 ? 1.601 12.870 11.374 1.00 87.75 88 GLU A O 1
ATOM 676 N N . LEU A 1 89 ? 2.715 12.329 9.502 1.00 88.06 89 LEU A N 1
ATOM 677 C CA . LEU A 1 89 ? 3.874 11.743 10.176 1.00 88.06 89 LEU A CA 1
ATOM 678 C C . LEU A 1 89 ? 4.912 12.808 10.533 1.00 88.06 89 LEU A C 1
ATOM 680 O O . LEU A 1 89 ? 5.236 13.683 9.728 1.00 88.06 89 LEU A O 1
ATOM 684 N N . ARG A 1 90 ? 5.512 12.687 11.720 1.00 89.00 90 ARG A N 1
ATOM 685 C CA . ARG A 1 90 ? 6.635 13.539 12.145 1.00 89.00 90 ARG A CA 1
ATOM 686 C C . ARG A 1 90 ? 7.960 13.024 11.578 1.00 89.00 90 ARG A C 1
ATOM 688 O O . ARG A 1 90 ? 8.143 11.828 11.366 1.00 89.00 90 ARG A O 1
ATOM 695 N N . LEU A 1 91 ? 8.950 13.908 11.433 1.00 88.06 91 LEU A N 1
ATOM 696 C CA . LEU A 1 91 ? 10.303 13.552 10.974 1.00 88.06 91 LEU A CA 1
ATOM 697 C C . LEU A 1 91 ? 10.946 12.341 11.701 1.00 88.06 91 LEU A C 1
ATOM 699 O O . LEU A 1 91 ? 11.459 11.456 11.013 1.00 88.06 91 LEU A O 1
ATOM 703 N N . PRO A 1 92 ? 10.915 12.226 13.049 1.00 89.44 92 PRO A N 1
ATOM 704 C CA . PRO A 1 92 ? 11.462 11.046 13.728 1.00 89.44 92 PRO A CA 1
ATOM 705 C C . PRO A 1 92 ? 10.701 9.750 13.418 1.00 89.44 92 PRO A C 1
ATOM 707 O O . PRO A 1 92 ? 11.285 8.671 13.482 1.00 89.44 92 PRO A O 1
ATOM 710 N N . GLU A 1 93 ? 9.418 9.827 13.075 1.00 91.00 93 GLU A N 1
ATOM 711 C CA . GLU A 1 93 ? 8.603 8.661 12.722 1.00 91.00 93 GLU A CA 1
ATOM 712 C C . GLU A 1 93 ? 8.951 8.184 11.307 1.00 91.00 93 GLU A C 1
ATOM 714 O O . GLU A 1 93 ? 9.098 6.983 11.084 1.00 91.00 93 GLU A O 1
ATOM 719 N N . PHE A 1 94 ? 9.203 9.113 10.374 1.00 89.12 94 PHE A N 1
ATOM 720 C CA . PHE A 1 94 ? 9.757 8.782 9.057 1.00 89.12 94 PHE A CA 1
ATOM 721 C C . PHE A 1 94 ? 11.114 8.100 9.151 1.00 89.12 94 PHE A C 1
ATOM 723 O O . PHE A 1 94 ? 11.331 7.088 8.489 1.00 89.12 94 PHE A O 1
ATOM 730 N N . ALA A 1 95 ? 12.019 8.627 9.979 1.00 90.25 95 ALA A N 1
ATOM 731 C CA . ALA A 1 95 ? 13.337 8.029 10.164 1.00 90.25 95 ALA A CA 1
ATOM 732 C C . ALA A 1 95 ? 13.227 6.584 10.679 1.00 90.25 95 ALA A C 1
ATOM 734 O O . ALA A 1 95 ? 13.918 5.695 10.186 1.00 90.25 95 ALA A O 1
ATOM 735 N N . GLN A 1 96 ? 12.312 6.334 11.620 1.00 93.38 96 GLN A N 1
ATOM 736 C CA . GLN A 1 96 ? 12.053 4.994 12.147 1.00 93.38 96 GLN A CA 1
ATOM 737 C C . GLN A 1 96 ? 11.437 4.053 11.110 1.00 93.38 96 GLN A C 1
ATOM 739 O O . GLN A 1 96 ? 11.875 2.908 10.998 1.00 93.38 96 GLN A O 1
ATOM 744 N N . TYR A 1 97 ? 10.459 4.529 10.336 1.00 92.12 97 TYR A N 1
ATOM 745 C CA . TYR A 1 97 ? 9.874 3.760 9.239 1.00 92.12 97 TYR A CA 1
ATOM 746 C C . TYR A 1 97 ? 10.929 3.376 8.206 1.00 92.12 97 TYR A C 1
ATOM 748 O O . TYR A 1 97 ? 11.075 2.206 7.861 1.00 92.12 97 TYR A O 1
ATOM 756 N N . LEU A 1 98 ? 11.704 4.361 7.751 1.00 91.12 98 LEU A N 1
ATOM 757 C CA . LEU A 1 98 ? 12.715 4.172 6.725 1.00 91.12 98 LEU A CA 1
ATOM 758 C C . LEU A 1 98 ? 13.815 3.219 7.193 1.00 91.12 98 LEU A C 1
ATOM 760 O O . LEU A 1 98 ? 14.193 2.323 6.445 1.00 91.12 98 LEU A O 1
ATOM 764 N N . ALA A 1 99 ? 14.280 3.356 8.437 1.00 92.44 99 ALA A N 1
ATOM 765 C CA . ALA A 1 99 ? 15.222 2.413 9.031 1.00 92.44 99 ALA A CA 1
ATOM 766 C C . ALA A 1 99 ? 14.642 0.987 9.078 1.00 92.44 99 ALA A C 1
ATOM 768 O O . ALA A 1 99 ? 15.340 0.031 8.743 1.00 92.44 99 ALA A O 1
ATOM 769 N N . GLY A 1 100 ? 13.355 0.835 9.408 1.00 91.81 100 GLY A N 1
ATOM 770 C CA . GLY A 1 100 ? 12.662 -0.452 9.351 1.00 91.81 100 GLY A CA 1
ATOM 771 C C . GLY A 1 100 ? 12.611 -1.050 7.941 1.00 91.81 100 GLY A C 1
ATOM 772 O O . GLY A 1 100 ? 12.982 -2.207 7.757 1.00 91.81 100 GLY A O 1
ATOM 773 N N . ILE A 1 101 ? 12.221 -0.266 6.932 1.00 89.50 101 ILE A N 1
ATOM 774 C CA . ILE A 1 101 ? 12.179 -0.706 5.527 1.00 89.50 101 ILE A CA 1
ATOM 775 C C . ILE A 1 101 ? 13.578 -1.055 5.005 1.00 89.50 101 ILE A C 1
ATOM 777 O O . ILE A 1 101 ? 13.742 -2.063 4.318 1.00 89.50 101 ILE A O 1
ATOM 781 N N . VAL A 1 102 ? 14.599 -0.278 5.365 1.00 90.81 102 VAL A N 1
ATOM 782 C CA . VAL A 1 102 ? 16.000 -0.574 5.042 1.00 90.81 102 VAL A CA 1
ATOM 783 C C . VAL A 1 102 ? 16.407 -1.931 5.612 1.00 90.81 102 VAL A C 1
ATOM 785 O O . VAL A 1 102 ? 16.890 -2.775 4.866 1.00 90.81 102 VAL A O 1
ATOM 788 N N . ILE A 1 103 ? 16.152 -2.189 6.897 1.00 91.31 103 ILE A N 1
ATOM 789 C CA . ILE A 1 103 ? 16.488 -3.471 7.535 1.00 91.31 103 ILE A CA 1
ATOM 790 C C . ILE A 1 103 ? 15.712 -4.633 6.894 1.00 91.31 103 ILE A C 1
ATOM 792 O O . ILE A 1 103 ? 16.296 -5.683 6.635 1.00 91.31 103 ILE A O 1
ATOM 796 N N . LEU A 1 104 ? 14.418 -4.454 6.604 1.00 88.94 104 LEU A N 1
ATOM 797 C CA . LEU A 1 104 ? 13.580 -5.485 5.977 1.00 88.94 104 LEU A CA 1
ATOM 798 C C . LEU A 1 104 ? 14.010 -5.815 4.546 1.00 88.94 104 LEU A C 1
ATOM 800 O O . LEU A 1 104 ? 13.859 -6.956 4.110 1.00 88.94 104 LEU A O 1
ATOM 804 N N . THR A 1 105 ? 14.511 -4.825 3.807 1.00 87.12 105 THR A N 1
ATOM 805 C CA . THR A 1 105 ? 14.860 -4.992 2.392 1.00 87.12 105 THR A CA 1
ATOM 806 C C . THR A 1 105 ? 16.334 -5.304 2.156 1.00 87.12 105 THR A C 1
ATOM 808 O O . THR A 1 105 ? 16.661 -5.854 1.107 1.00 87.12 105 THR A O 1
ATOM 811 N N . LEU A 1 106 ? 17.216 -5.027 3.121 1.00 87.69 106 LEU A N 1
ATOM 812 C CA . LEU A 1 106 ? 18.650 -5.313 3.041 1.00 87.69 106 LEU A CA 1
ATOM 813 C C . LEU A 1 106 ? 18.967 -6.768 2.646 1.00 87.69 106 LEU A C 1
ATOM 815 O O . LEU A 1 106 ? 19.858 -6.956 1.817 1.00 87.69 106 LEU A O 1
ATOM 819 N N . PRO A 1 107 ? 18.254 -7.804 3.144 1.00 86.62 107 PRO A N 1
ATOM 820 C CA . PRO A 1 107 ? 18.494 -9.173 2.706 1.00 86.62 107 PRO A CA 1
ATOM 821 C C . PRO A 1 107 ? 18.400 -9.344 1.187 1.00 86.62 107 PRO A C 1
ATOM 823 O O . PRO A 1 107 ? 19.181 -10.112 0.639 1.00 86.62 107 PRO A O 1
ATOM 826 N N . PHE A 1 108 ? 17.533 -8.603 0.479 1.00 79.88 108 PHE A N 1
ATOM 827 C CA . PHE A 1 108 ? 17.395 -8.712 -0.983 1.00 79.88 108 PHE A CA 1
ATOM 828 C C . PHE A 1 108 ? 18.641 -8.288 -1.763 1.00 79.88 108 PHE A C 1
ATOM 830 O O . PHE A 1 108 ? 18.752 -8.646 -2.935 1.00 79.88 108 PHE A O 1
ATOM 837 N N . ALA A 1 109 ? 19.593 -7.596 -1.129 1.00 80.81 109 ALA A N 1
ATOM 838 C CA . ALA A 1 109 ? 20.903 -7.336 -1.714 1.00 80.81 109 ALA A CA 1
ATOM 839 C C . ALA A 1 109 ? 21.770 -8.606 -1.827 1.00 80.81 109 ALA A C 1
ATOM 841 O O . ALA A 1 109 ? 22.792 -8.585 -2.511 1.00 80.81 109 ALA A O 1
ATOM 842 N N . PHE A 1 110 ? 21.383 -9.720 -1.195 1.00 80.25 110 PHE A N 1
ATOM 843 C CA . PHE A 1 110 ? 22.168 -10.950 -1.154 1.00 80.25 110 PHE A CA 1
ATOM 844 C C . PHE A 1 110 ? 21.355 -12.165 -1.645 1.00 80.25 110 PHE A C 1
ATOM 846 O O . PHE A 1 110 ? 20.252 -12.425 -1.156 1.00 80.25 110 PHE A O 1
ATOM 853 N N . PRO A 1 111 ? 21.868 -12.986 -2.578 1.00 69.56 111 PRO A N 1
ATOM 854 C CA . PRO A 1 111 ? 21.310 -14.316 -2.800 1.00 69.56 111 PRO A CA 1
ATOM 855 C C . PRO A 1 111 ? 21.560 -15.191 -1.551 1.00 69.56 111 PRO A C 1
ATOM 857 O O . PRO A 1 111 ? 22.647 -15.124 -0.982 1.00 69.56 111 PRO A O 1
ATOM 860 N N . PRO A 1 112 ? 20.591 -16.008 -1.091 1.00 69.31 112 PRO A N 1
ATOM 861 C CA . PRO A 1 112 ? 19.367 -16.410 -1.775 1.00 69.31 112 PRO A CA 1
ATOM 862 C C . PRO A 1 112 ? 18.093 -15.714 -1.241 1.00 69.31 112 PRO A C 1
ATOM 864 O O . PRO A 1 112 ? 17.009 -16.292 -1.284 1.00 69.31 112 PRO A O 1
ATOM 867 N N . ALA A 1 113 ? 18.176 -14.476 -0.742 1.00 66.75 113 ALA A N 1
ATOM 868 C CA . ALA A 1 113 ? 17.087 -13.836 0.008 1.00 66.75 113 ALA A CA 1
ATOM 869 C C . ALA A 1 113 ? 15.748 -13.677 -0.739 1.00 66.75 113 ALA A C 1
ATOM 871 O O . ALA A 1 113 ? 14.715 -13.438 -0.114 1.00 66.75 113 ALA A O 1
ATOM 872 N N . LYS A 1 114 ? 15.734 -13.891 -2.060 1.00 67.19 114 LYS A N 1
ATOM 873 C CA . LYS A 1 114 ? 14.516 -13.995 -2.877 1.00 67.19 114 LYS A CA 1
ATOM 874 C C . LYS A 1 114 ? 13.531 -15.054 -2.348 1.00 67.19 114 LYS A C 1
ATOM 876 O O . LYS A 1 114 ? 12.331 -14.875 -2.527 1.00 67.19 114 LYS A O 1
ATOM 881 N N . PHE A 1 115 ? 13.993 -16.094 -1.640 1.00 73.06 115 PHE A N 1
ATOM 882 C CA . PHE A 1 115 ? 13.107 -17.081 -0.998 1.00 73.06 115 PHE A CA 1
ATOM 883 C C . PHE A 1 115 ? 12.244 -16.499 0.131 1.00 73.06 115 PHE A C 1
ATOM 885 O O . PHE A 1 115 ? 11.169 -17.027 0.400 1.00 73.06 115 PHE A O 1
ATOM 892 N N . TYR A 1 116 ? 12.671 -15.404 0.768 1.00 77.44 116 TYR A N 1
ATOM 893 C CA . TYR A 1 116 ? 11.908 -14.750 1.836 1.00 77.44 116 TYR A CA 1
ATOM 894 C C . TYR A 1 116 ? 10.912 -13.710 1.309 1.00 77.44 116 TYR A C 1
ATOM 896 O O . TYR A 1 116 ? 10.083 -13.222 2.077 1.00 77.44 116 TYR A O 1
ATOM 904 N N . ALA A 1 117 ? 10.946 -13.393 0.006 1.00 80.25 117 ALA A N 1
ATOM 905 C CA . ALA A 1 117 ? 10.050 -12.412 -0.605 1.00 80.25 117 ALA A CA 1
ATOM 906 C C . ALA A 1 117 ? 8.561 -12.721 -0.364 1.00 80.25 117 ALA A C 1
ATOM 908 O O . ALA A 1 117 ? 7.850 -11.808 0.054 1.00 80.25 117 ALA A O 1
ATOM 909 N N . PRO A 1 118 ? 8.071 -13.970 -0.531 1.00 84.00 118 PRO A N 1
ATOM 910 C CA . PRO A 1 118 ? 6.660 -14.279 -0.299 1.00 84.00 118 PRO A CA 1
ATOM 911 C C . PRO A 1 118 ? 6.250 -14.077 1.161 1.00 84.00 118 PRO A C 1
ATOM 913 O O . PRO A 1 118 ? 5.155 -13.594 1.431 1.00 84.00 118 PRO A O 1
ATOM 916 N N . VAL A 1 119 ? 7.140 -14.406 2.103 1.00 86.94 119 VAL A N 1
ATOM 917 C CA . VAL A 1 119 ? 6.889 -14.244 3.542 1.00 86.94 119 VAL A CA 1
ATOM 918 C C . VAL A 1 119 ? 6.809 -12.765 3.900 1.00 86.94 119 VAL A C 1
ATOM 920 O O . VAL A 1 119 ? 5.844 -12.343 4.532 1.00 86.94 119 VAL A O 1
ATOM 923 N N . LEU A 1 120 ? 7.776 -11.958 3.450 1.00 86.56 120 LEU A N 1
ATOM 924 C CA . LEU A 1 120 ? 7.757 -10.514 3.683 1.00 86.56 120 LEU A CA 1
ATOM 925 C C . LEU A 1 120 ? 6.513 -9.868 3.068 1.00 86.56 120 LEU A C 1
ATOM 927 O O . LEU A 1 120 ? 5.866 -9.037 3.698 1.00 86.56 120 LEU A O 1
ATOM 931 N N . PHE A 1 121 ? 6.163 -10.277 1.851 1.00 85.62 121 PHE A N 1
ATOM 932 C CA . PHE A 1 121 ? 5.000 -9.766 1.145 1.00 85.62 121 PHE A CA 1
ATOM 933 C C . PHE A 1 121 ? 3.691 -10.140 1.849 1.00 85.62 121 PHE A C 1
ATOM 935 O O . PHE A 1 121 ? 2.801 -9.303 1.985 1.00 85.62 121 PHE A O 1
ATOM 942 N N . ALA A 1 122 ? 3.605 -11.360 2.387 1.00 90.81 122 ALA A N 1
ATOM 943 C CA . ALA A 1 122 ? 2.478 -11.791 3.200 1.00 90.81 122 ALA A CA 1
ATOM 944 C C . ALA A 1 122 ? 2.386 -11.033 4.531 1.00 90.81 122 ALA A C 1
ATOM 946 O O . ALA A 1 122 ? 1.276 -10.814 5.005 1.00 90.81 122 ALA A O 1
ATOM 947 N N . LEU A 1 123 ? 3.509 -10.616 5.129 1.00 93.00 123 LEU A N 1
ATOM 948 C CA . LEU A 1 123 ? 3.545 -9.810 6.359 1.00 93.00 123 LEU A CA 1
ATOM 949 C C . LEU A 1 123 ? 3.324 -8.310 6.123 1.00 93.00 123 LEU A C 1
ATOM 951 O O . LEU A 1 123 ? 3.039 -7.582 7.075 1.00 93.00 123 LEU A O 1
ATOM 955 N N . LEU A 1 124 ? 3.453 -7.837 4.883 1.00 92.19 124 LEU A N 1
ATOM 956 C CA . LEU A 1 124 ? 3.440 -6.417 4.535 1.00 92.19 124 LEU A CA 1
ATOM 957 C C . LEU A 1 124 ? 2.219 -5.653 5.091 1.00 92.19 124 LEU A C 1
ATOM 959 O O . LEU A 1 124 ? 2.420 -4.565 5.636 1.00 92.19 124 LEU A O 1
ATOM 963 N N . PRO A 1 125 ? 0.977 -6.183 5.048 1.00 93.94 125 PRO A N 1
ATOM 964 C CA . PRO A 1 125 ? -0.178 -5.505 5.642 1.00 93.94 125 PRO A CA 1
ATOM 965 C C . PRO A 1 125 ? -0.059 -5.346 7.165 1.00 93.94 125 PRO A C 1
ATOM 967 O O . PRO A 1 125 ? -0.334 -4.272 7.699 1.00 93.94 125 PRO A O 1
ATOM 970 N N . ALA A 1 126 ? 0.392 -6.393 7.865 1.00 94.94 126 ALA A N 1
ATOM 971 C CA . ALA A 1 126 ? 0.577 -6.369 9.316 1.00 94.94 126 ALA A CA 1
ATOM 972 C C . ALA A 1 126 ? 1.717 -5.430 9.736 1.00 94.94 126 ALA A C 1
ATOM 974 O O . ALA A 1 126 ? 1.574 -4.715 10.724 1.00 94.94 126 ALA A O 1
ATOM 975 N N . ILE A 1 127 ? 2.817 -5.393 8.975 1.00 94.56 127 ILE A N 1
ATOM 976 C CA . ILE A 1 127 ? 3.950 -4.486 9.212 1.00 94.56 127 ILE A CA 1
ATOM 977 C C . ILE A 1 127 ? 3.488 -3.028 9.173 1.00 94.56 127 ILE A C 1
ATOM 979 O O . ILE A 1 127 ? 3.749 -2.273 10.112 1.00 94.56 127 ILE A O 1
ATOM 983 N N . HIS A 1 128 ? 2.775 -2.640 8.113 1.00 94.00 128 HIS A N 1
ATOM 984 C CA . HIS A 1 128 ? 2.311 -1.265 7.961 1.00 94.00 128 HIS A CA 1
ATOM 985 C C . HIS A 1 128 ? 1.273 -0.897 9.024 1.00 94.00 128 HIS A C 1
ATOM 987 O O . HIS A 1 128 ? 1.412 0.147 9.651 1.00 94.00 128 HIS A O 1
ATOM 993 N N . GLU A 1 129 ? 0.284 -1.752 9.305 1.00 92.88 129 GLU A N 1
ATOM 994 C CA . GLU A 1 129 ? -0.709 -1.460 10.351 1.00 92.88 129 GLU A CA 1
ATOM 995 C C . GLU A 1 129 ? -0.079 -1.412 11.756 1.00 92.88 129 GLU A C 1
ATOM 997 O O . GLU A 1 129 ? -0.453 -0.575 12.575 1.00 92.88 129 GLU A O 1
ATOM 1002 N N . SER A 1 130 ? 0.901 -2.273 12.045 1.00 94.75 130 SER A N 1
ATOM 1003 C CA . SER A 1 130 ? 1.644 -2.261 13.312 1.00 94.75 130 SER A CA 1
ATOM 1004 C C . SER A 1 130 ? 2.435 -0.959 13.486 1.00 94.75 130 SER A C 1
ATOM 1006 O O . SER A 1 130 ? 2.335 -0.304 14.526 1.00 94.75 130 SER A O 1
ATOM 1008 N N . PHE A 1 131 ? 3.156 -0.532 12.443 1.00 94.56 131 PHE A N 1
ATOM 1009 C CA . PHE A 1 131 ? 3.889 0.732 12.450 1.00 94.56 131 PHE A CA 1
ATOM 1010 C C . PHE A 1 131 ? 2.960 1.948 12.564 1.00 94.56 131 PHE A C 1
ATOM 1012 O O . PHE A 1 131 ? 3.239 2.857 13.338 1.00 94.56 131 PHE A O 1
ATOM 1019 N N . LEU A 1 132 ? 1.852 1.986 11.820 1.00 92.00 132 LEU A N 1
ATOM 1020 C CA . LEU A 1 132 ? 0.908 3.110 11.855 1.00 92.00 132 LEU A CA 1
ATOM 1021 C C . LEU A 1 132 ? 0.194 3.255 13.208 1.00 92.00 132 LEU A C 1
ATOM 1023 O O . LEU A 1 132 ? -0.324 4.334 13.510 1.00 92.00 132 LEU A O 1
ATOM 1027 N N . GLU A 1 133 ? 0.155 2.190 14.010 1.00 91.38 133 GLU A N 1
ATOM 1028 C CA . GLU A 1 133 ? -0.378 2.218 15.371 1.00 91.38 133 GLU A CA 1
ATOM 1029 C C . GLU A 1 133 ? 0.633 2.773 16.376 1.00 91.38 133 GLU A C 1
ATOM 1031 O O . GLU A 1 133 ? 0.334 3.732 17.081 1.00 91.38 133 GLU A O 1
ATOM 1036 N N . SER A 1 134 ? 1.832 2.192 16.453 1.00 89.38 134 SER A N 1
ATOM 1037 C CA . SER A 1 134 ? 2.797 2.566 17.495 1.00 89.38 134 SER A CA 1
ATOM 1038 C C . SER A 1 134 ? 3.734 3.705 17.095 1.00 89.38 134 SER A C 1
ATOM 1040 O O . SER A 1 134 ? 4.352 4.312 17.965 1.00 89.38 134 SER A O 1
ATOM 1042 N N . ARG A 1 135 ? 3.892 3.954 15.789 1.00 90.94 135 ARG A N 1
ATOM 1043 C CA . ARG A 1 135 ? 4.882 4.864 15.184 1.00 90.94 135 ARG A CA 1
ATOM 1044 C C . ARG A 1 135 ? 6.327 4.548 15.568 1.00 90.94 135 ARG A C 1
ATOM 1046 O O . ARG A 1 135 ? 7.178 5.436 15.574 1.00 90.94 135 ARG A O 1
ATOM 1053 N N . THR A 1 136 ? 6.614 3.280 15.875 1.00 91.25 136 THR A N 1
ATOM 1054 C CA . THR A 1 136 ? 7.942 2.843 16.314 1.00 91.25 136 THR A CA 1
ATOM 1055 C C . THR A 1 136 ? 8.583 1.807 15.407 1.00 91.25 136 THR A C 1
ATOM 1057 O O . THR A 1 136 ? 7.918 0.910 14.890 1.00 91.25 136 THR A O 1
ATOM 1060 N N . LEU A 1 137 ? 9.913 1.869 15.295 1.00 91.69 137 LEU A N 1
ATOM 1061 C CA . LEU A 1 137 ? 10.703 0.853 14.590 1.00 91.69 137 LEU A CA 1
ATOM 1062 C C . LEU A 1 137 ? 10.496 -0.546 15.188 1.00 91.69 137 LEU A C 1
ATOM 1064 O O . LEU A 1 137 ? 10.383 -1.523 14.457 1.00 91.69 137 LEU A O 1
ATOM 1068 N N . VAL A 1 138 ? 10.399 -0.654 16.516 1.00 91.62 138 VAL A N 1
ATOM 1069 C CA . VAL A 1 138 ? 10.242 -1.944 17.215 1.00 91.62 138 VAL A CA 1
ATOM 1070 C C . VAL A 1 138 ? 8.970 -2.680 16.779 1.00 91.62 138 VAL A C 1
ATOM 1072 O O . VAL A 1 138 ? 8.969 -3.905 16.676 1.00 91.62 138 VAL A O 1
ATOM 1075 N N . ALA A 1 139 ? 7.892 -1.959 16.473 1.00 90.69 139 ALA A N 1
ATOM 1076 C CA . ALA A 1 139 ? 6.626 -2.572 16.083 1.00 90.69 139 ALA A CA 1
ATOM 1077 C C . ALA A 1 139 ? 6.641 -3.197 14.682 1.00 90.69 139 ALA A C 1
ATOM 1079 O O . ALA A 1 139 ? 5.824 -4.074 14.408 1.00 90.69 139 ALA A O 1
ATOM 1080 N N . ILE A 1 140 ? 7.587 -2.802 13.826 1.00 92.81 140 ILE A N 1
ATOM 1081 C CA . ILE A 1 140 ? 7.801 -3.418 12.509 1.00 92.81 140 ILE A CA 1
ATOM 1082 C C . ILE A 1 140 ? 8.302 -4.863 12.660 1.00 92.81 140 ILE A C 1
ATOM 1084 O O . ILE A 1 140 ? 7.965 -5.719 11.847 1.00 92.81 140 ILE A O 1
ATOM 1088 N N . PHE A 1 141 ? 9.074 -5.144 13.715 1.00 92.75 141 PHE A N 1
ATOM 1089 C CA . PHE A 1 141 ? 9.747 -6.433 13.916 1.00 92.75 141 PHE A CA 1
ATOM 1090 C C . PHE A 1 141 ? 9.168 -7.271 15.058 1.00 92.75 141 PHE A C 1
ATOM 1092 O O . PHE A 1 141 ? 9.443 -8.465 15.135 1.00 92.75 141 PHE A O 1
ATOM 1099 N N . SER A 1 142 ? 8.388 -6.671 15.959 1.00 93.62 142 SER A N 1
ATOM 1100 C CA . SER A 1 142 ? 7.839 -7.360 17.129 1.00 93.62 142 SER A CA 1
ATOM 1101 C C . SER A 1 142 ? 6.779 -8.392 16.726 1.00 93.62 142 SER A C 1
ATOM 1103 O O . SER A 1 142 ? 5.713 -8.000 16.241 1.00 93.62 142 SER A O 1
ATOM 1105 N N . PRO A 1 143 ? 6.988 -9.699 16.992 1.00 92.75 143 PRO A N 1
ATOM 1106 C CA . PRO A 1 143 ? 6.001 -10.728 16.664 1.00 92.75 143 PRO A CA 1
ATOM 1107 C C . PRO A 1 143 ? 4.653 -10.492 17.350 1.00 92.75 143 PRO A C 1
ATOM 1109 O O . PRO A 1 143 ? 3.606 -10.691 16.743 1.00 92.75 143 PRO A O 1
ATOM 1112 N N . ALA A 1 144 ? 4.671 -10.009 18.597 1.00 92.69 144 ALA A N 1
ATOM 1113 C CA . ALA A 1 144 ? 3.456 -9.687 19.339 1.00 92.69 144 ALA A CA 1
ATOM 1114 C C . ALA A 1 144 ? 2.690 -8.517 18.700 1.00 92.69 144 ALA A C 1
ATOM 1116 O O . ALA A 1 144 ? 1.467 -8.571 18.586 1.00 92.69 144 ALA A O 1
ATOM 1117 N N . ALA A 1 145 ? 3.401 -7.481 18.240 1.00 92.56 145 ALA A N 1
ATOM 1118 C CA . ALA A 1 145 ? 2.780 -6.332 17.583 1.00 92.56 145 ALA A CA 1
ATOM 1119 C C . ALA A 1 145 ? 2.205 -6.706 16.208 1.00 92.56 145 ALA A C 1
ATOM 1121 O O . ALA A 1 145 ? 1.088 -6.310 15.879 1.00 92.56 145 ALA A O 1
ATOM 1122 N N . LEU A 1 146 ? 2.925 -7.531 15.443 1.00 94.19 146 LEU A N 1
ATOM 1123 C CA . LEU A 1 146 ? 2.471 -8.044 14.150 1.00 94.19 146 LEU A CA 1
ATOM 1124 C C . LEU A 1 146 ? 1.249 -8.956 14.296 1.00 94.19 146 LEU A C 1
ATOM 1126 O O . LEU A 1 146 ? 0.293 -8.822 13.533 1.00 94.19 146 LEU A O 1
ATOM 1130 N N . LEU A 1 147 ? 1.234 -9.835 15.302 1.00 92.75 147 LEU A N 1
ATOM 1131 C CA . LEU A 1 147 ? 0.083 -10.690 15.589 1.00 92.75 147 LEU A CA 1
ATOM 1132 C C . LEU A 1 147 ? -1.134 -9.863 16.029 1.00 92.75 147 LEU A C 1
ATOM 1134 O O . LEU A 1 147 ? -2.249 -10.125 15.584 1.00 92.75 147 LEU A O 1
ATOM 1138 N N . ALA A 1 148 ? -0.924 -8.829 16.850 1.00 91.69 148 ALA A N 1
ATOM 1139 C CA . ALA A 1 148 ? -1.981 -7.896 17.232 1.00 91.69 148 ALA A CA 1
ATOM 1140 C C . ALA A 1 148 ? -2.515 -7.111 16.021 1.00 91.69 148 ALA A C 1
ATOM 1142 O O . ALA A 1 148 ? -3.725 -6.944 15.884 1.00 91.69 148 ALA A O 1
ATOM 1143 N N . ALA A 1 149 ? -1.640 -6.669 15.112 1.00 93.31 149 ALA A N 1
ATOM 1144 C CA . ALA A 1 149 ? -2.039 -6.010 13.870 1.00 93.31 149 ALA A CA 1
ATOM 1145 C C . ALA A 1 149 ? -2.848 -6.948 12.963 1.00 93.31 149 ALA A C 1
ATOM 1147 O O . ALA A 1 149 ? -3.906 -6.561 12.471 1.00 93.31 149 ALA A O 1
ATOM 1148 N N . TYR A 1 150 ? -2.412 -8.199 12.808 1.00 92.69 150 TYR A N 1
ATOM 1149 C CA . TYR A 1 150 ? -3.162 -9.234 12.098 1.00 92.69 150 TYR A CA 1
ATOM 1150 C C . TYR A 1 150 ? -4.554 -9.460 12.711 1.00 92.69 150 TYR A C 1
ATOM 1152 O O . TYR A 1 150 ? -5.551 -9.464 11.988 1.00 92.69 150 TYR A O 1
ATOM 1160 N N . ALA A 1 151 ? -4.643 -9.573 14.040 1.00 90.75 151 ALA A N 1
ATOM 1161 C CA . ALA A 1 151 ? -5.915 -9.737 14.741 1.00 90.75 151 ALA A CA 1
ATOM 1162 C C . ALA A 1 151 ? -6.851 -8.529 14.548 1.00 90.75 151 ALA A C 1
ATOM 1164 O O . ALA A 1 151 ? -8.050 -8.720 14.355 1.00 90.75 151 ALA A O 1
ATOM 1165 N N . ARG A 1 152 ? -6.314 -7.298 14.532 1.00 89.00 152 ARG A N 1
ATOM 1166 C CA . ARG A 1 152 ? -7.083 -6.071 14.243 1.00 89.00 152 ARG A CA 1
ATOM 1167 C C . ARG A 1 152 ? -7.601 -6.013 12.808 1.00 89.00 152 ARG A C 1
ATOM 1169 O O . ARG A 1 152 ? -8.730 -5.580 12.595 1.00 89.00 152 ARG A O 1
ATOM 1176 N N . ILE A 1 153 ? -6.786 -6.417 11.832 1.00 89.75 153 ILE A N 1
ATOM 1177 C CA . ILE A 1 153 ? -7.202 -6.485 10.422 1.00 89.75 153 ILE A CA 1
ATOM 1178 C C . ILE A 1 153 ? -8.306 -7.540 10.261 1.00 89.75 153 ILE A C 1
ATOM 1180 O O . ILE A 1 153 ? -9.288 -7.308 9.557 1.00 89.75 153 ILE A O 1
ATOM 1184 N N . GLY A 1 154 ? -8.169 -8.673 10.949 1.00 90.94 154 GLY A N 1
ATOM 1185 C CA . GLY A 1 154 ? -9.110 -9.786 10.914 1.00 90.94 154 GLY A CA 1
ATOM 1186 C C . GLY A 1 154 ? -8.849 -10.743 9.749 1.00 90.94 154 GLY A C 1
ATOM 1187 O O . GLY A 1 154 ? -8.476 -10.337 8.647 1.00 90.94 154 GLY A O 1
ATOM 1188 N N . PHE A 1 155 ? -9.082 -12.036 9.988 1.00 89.00 155 PHE A N 1
ATOM 1189 C CA . PHE A 1 155 ? -8.726 -13.124 9.066 1.00 89.00 155 PHE A CA 1
ATOM 1190 C C . PHE A 1 155 ? -9.297 -12.948 7.650 1.00 89.00 155 PHE A C 1
ATOM 1192 O O . PHE A 1 155 ? -8.551 -13.002 6.673 1.00 89.00 155 PHE A O 1
ATOM 1199 N N . ALA A 1 156 ? -10.602 -12.680 7.530 1.00 89.19 156 ALA A N 1
ATOM 1200 C CA . ALA A 1 156 ? -11.268 -12.562 6.232 1.00 89.19 156 ALA A CA 1
ATOM 1201 C C . ALA A 1 156 ? -10.715 -11.398 5.389 1.00 89.19 156 ALA A C 1
ATOM 1203 O O . ALA A 1 156 ? -10.459 -11.553 4.194 1.00 89.19 156 ALA A O 1
ATOM 1204 N N . ARG A 1 157 ? -10.473 -10.238 6.017 1.00 91.31 157 ARG A N 1
ATOM 1205 C CA . ARG A 1 157 ? -9.899 -9.067 5.333 1.00 91.31 157 ARG A CA 1
ATOM 1206 C C . ARG A 1 157 ? -8.446 -9.310 4.955 1.00 91.31 157 ARG A C 1
ATOM 1208 O O . ARG A 1 157 ? -8.041 -8.939 3.860 1.00 91.31 157 ARG A O 1
ATOM 1215 N N . TYR A 1 158 ? -7.687 -9.972 5.825 1.00 93.44 158 TYR A N 1
ATOM 1216 C CA . TYR A 1 158 ? -6.302 -10.334 5.547 1.00 93.44 158 TYR A CA 1
ATOM 1217 C C . TYR A 1 158 ? -6.196 -11.250 4.325 1.00 93.44 158 TYR A C 1
ATOM 1219 O O . TYR A 1 158 ? -5.423 -10.974 3.411 1.00 93.44 158 TYR A O 1
ATOM 1227 N N . PHE A 1 159 ? -7.027 -12.295 4.257 1.00 93.69 159 PHE A N 1
ATOM 1228 C CA . PHE A 1 159 ? -7.080 -13.190 3.101 1.00 93.69 159 PHE A CA 1
ATOM 1229 C C . PHE A 1 159 ? -7.468 -12.446 1.814 1.00 93.69 159 PHE A C 1
ATOM 1231 O O . PHE A 1 159 ? -6.847 -12.647 0.772 1.00 93.69 159 PHE A O 1
ATOM 1238 N N . HIS A 1 160 ? -8.436 -11.528 1.892 1.00 92.25 160 HIS A N 1
ATOM 1239 C CA . HIS A 1 160 ? -8.821 -10.692 0.754 1.00 92.25 160 HIS A CA 1
ATOM 1240 C C . HIS A 1 160 ? -7.667 -9.803 0.257 1.00 92.25 160 HIS A C 1
ATOM 1242 O O . HIS A 1 160 ? -7.434 -9.720 -0.949 1.00 92.25 160 HIS A O 1
ATOM 1248 N N . ILE A 1 161 ? -6.898 -9.196 1.170 1.00 94.44 161 ILE A N 1
ATOM 1249 C CA . ILE A 1 161 ? -5.695 -8.421 0.830 1.00 94.44 161 ILE A CA 1
ATOM 1250 C C . ILE A 1 161 ? -4.679 -9.294 0.094 1.00 94.44 161 ILE A C 1
ATOM 1252 O O . ILE A 1 161 ? -4.196 -8.897 -0.964 1.00 94.44 161 ILE A O 1
ATOM 1256 N N . LEU A 1 162 ? -4.397 -10.495 0.606 1.00 94.50 162 LEU A N 1
ATOM 1257 C CA . LEU A 1 162 ? -3.448 -11.415 -0.023 1.00 94.50 162 LEU A CA 1
ATOM 1258 C C . LEU A 1 162 ? -3.899 -11.864 -1.420 1.00 94.50 162 LEU A C 1
ATOM 1260 O O . LEU A 1 162 ? -3.067 -11.961 -2.320 1.00 94.50 162 LEU A O 1
ATOM 1264 N N . LEU A 1 163 ? -5.198 -12.094 -1.629 1.00 94.00 163 LEU A N 1
ATOM 1265 C CA . LEU A 1 163 ? -5.736 -12.448 -2.946 1.00 94.00 163 LEU A CA 1
ATOM 1266 C C . LEU A 1 163 ? -5.553 -11.306 -3.956 1.00 94.00 163 LEU A C 1
ATOM 1268 O O . LEU A 1 163 ? -5.115 -11.533 -5.082 1.00 94.00 163 LEU A O 1
ATOM 1272 N N . ILE A 1 164 ? -5.853 -10.072 -3.547 1.00 93.94 164 ILE A N 1
ATOM 1273 C CA . ILE A 1 164 ? -5.660 -8.884 -4.386 1.00 93.94 164 ILE A CA 1
ATOM 1274 C C . ILE A 1 164 ? -4.177 -8.691 -4.704 1.00 93.94 164 ILE A C 1
ATOM 1276 O O . ILE A 1 164 ? -3.817 -8.437 -5.851 1.00 93.94 164 ILE A O 1
ATOM 1280 N N . TYR A 1 165 ? -3.311 -8.868 -3.711 1.00 93.25 165 TYR A N 1
ATOM 1281 C CA . TYR A 1 165 ? -1.864 -8.809 -3.877 1.00 93.25 165 TYR A CA 1
ATOM 1282 C C . TYR A 1 165 ? -1.361 -9.854 -4.871 1.00 93.25 165 TYR A C 1
ATOM 1284 O O . TYR A 1 165 ? -0.586 -9.517 -5.761 1.00 93.25 165 TYR A O 1
ATOM 1292 N N . LEU A 1 166 ? -1.850 -11.093 -4.777 1.00 92.44 166 LEU A N 1
ATOM 1293 C CA . LEU A 1 166 ? -1.533 -12.150 -5.732 1.00 92.44 166 LEU A CA 1
ATOM 1294 C C . LEU A 1 166 ? -1.959 -11.766 -7.155 1.00 92.44 166 LEU A C 1
ATOM 1296 O O . LEU A 1 166 ? -1.160 -11.904 -8.077 1.00 92.44 166 LEU A O 1
ATOM 1300 N N . MET A 1 167 ? -3.175 -11.243 -7.342 1.00 93.31 167 MET A N 1
ATOM 1301 C CA . MET A 1 167 ? -3.641 -10.797 -8.660 1.00 93.31 167 MET A CA 1
ATOM 1302 C C . MET A 1 167 ? -2.782 -9.661 -9.227 1.00 93.31 167 MET A C 1
ATOM 1304 O O . MET A 1 167 ? -2.403 -9.713 -10.395 1.00 93.31 167 MET A O 1
ATOM 1308 N N . VAL A 1 168 ? -2.431 -8.664 -8.408 1.00 92.00 168 VAL A N 1
ATOM 1309 C CA . VAL A 1 168 ? -1.558 -7.553 -8.823 1.00 92.00 168 VAL A CA 1
ATOM 1310 C C . VAL A 1 168 ? -0.155 -8.058 -9.168 1.00 92.00 168 VAL A C 1
ATOM 1312 O O . VAL A 1 168 ? 0.397 -7.656 -10.190 1.00 92.00 168 VAL A O 1
ATOM 1315 N N . CYS A 1 169 ? 0.409 -8.979 -8.381 1.00 89.94 169 CYS A N 1
ATOM 1316 C CA . CYS A 1 169 ? 1.695 -9.608 -8.685 1.00 89.94 169 CYS A CA 1
ATOM 1317 C C . CYS A 1 169 ? 1.655 -10.390 -10.001 1.00 89.94 169 CYS A C 1
ATOM 1319 O O . CYS A 1 169 ? 2.550 -10.223 -10.824 1.00 89.94 169 CYS A O 1
ATOM 1321 N N . LEU A 1 170 ? 0.619 -11.201 -10.233 1.00 91.31 170 LEU A N 1
ATOM 1322 C CA . LEU A 1 170 ? 0.457 -11.948 -11.483 1.00 91.31 170 LEU A CA 1
ATOM 1323 C C . LEU A 1 170 ? 0.310 -11.010 -12.685 1.00 91.31 170 LEU A C 1
ATOM 1325 O O . LEU A 1 170 ? 0.942 -11.244 -13.713 1.00 91.31 170 LEU A O 1
ATOM 1329 N N . ALA A 1 171 ? -0.464 -9.930 -12.550 1.00 91.88 171 ALA A N 1
ATOM 1330 C CA . ALA A 1 171 ? -0.607 -8.915 -13.591 1.00 91.88 171 ALA A CA 1
ATOM 1331 C C . ALA A 1 171 ? 0.727 -8.214 -13.888 1.00 91.88 171 ALA A C 1
ATOM 1333 O O . ALA A 1 171 ? 1.102 -8.077 -15.051 1.00 91.88 171 ALA A O 1
ATOM 1334 N N . TRP A 1 172 ? 1.478 -7.834 -12.850 1.00 90.62 172 TRP A N 1
ATOM 1335 C CA . TRP A 1 172 ? 2.805 -7.231 -12.977 1.00 90.62 172 TRP A CA 1
ATOM 1336 C C . TRP A 1 172 ? 3.800 -8.167 -13.673 1.00 90.62 172 TRP A C 1
ATOM 1338 O O . TRP A 1 172 ? 4.475 -7.770 -14.623 1.00 90.62 172 TRP A O 1
ATOM 1348 N N . THR A 1 173 ? 3.862 -9.433 -13.251 1.00 87.75 173 THR A N 1
ATOM 1349 C CA . THR A 1 173 ? 4.727 -10.442 -13.873 1.00 87.75 173 THR A CA 1
ATOM 1350 C C . THR A 1 173 ? 4.318 -10.719 -15.319 1.00 87.75 173 THR A C 1
ATOM 1352 O O . THR A 1 173 ? 5.180 -10.754 -16.193 1.00 87.75 173 THR A O 1
ATOM 1355 N N . GLY A 1 174 ? 3.020 -10.868 -15.595 1.00 88.31 174 GLY A N 1
ATOM 1356 C CA . GLY A 1 174 ? 2.501 -11.077 -16.948 1.00 88.31 174 GLY A CA 1
ATOM 1357 C C . GLY A 1 174 ? 2.815 -9.907 -17.881 1.00 88.31 174 GLY A C 1
ATOM 1358 O O . GLY A 1 174 ? 3.284 -10.118 -18.998 1.00 88.31 174 GLY A O 1
ATOM 1359 N N . PHE A 1 175 ? 2.645 -8.673 -17.403 1.00 88.81 175 PHE A N 1
ATOM 1360 C CA . PHE A 1 175 ? 3.008 -7.465 -18.143 1.00 88.81 175 PHE A CA 1
ATOM 1361 C C . PHE A 1 175 ? 4.516 -7.387 -18.417 1.00 88.81 175 PHE A C 1
ATOM 1363 O O . PHE A 1 175 ? 4.924 -7.107 -19.542 1.00 88.81 175 PHE A O 1
ATOM 1370 N N . GLY A 1 176 ? 5.352 -7.708 -17.424 1.00 85.75 176 GLY A N 1
ATOM 1371 C CA . GLY A 1 176 ? 6.804 -7.781 -17.598 1.00 85.75 176 GLY A CA 1
ATOM 1372 C C . GLY A 1 176 ? 7.226 -8.811 -18.651 1.00 85.75 176 GLY A C 1
ATOM 1373 O O . GLY A 1 176 ? 8.065 -8.512 -19.498 1.00 85.75 176 GLY A O 1
ATOM 1374 N N . MET A 1 177 ? 6.602 -9.994 -18.655 1.00 87.38 177 MET A N 1
ATOM 1375 C CA . MET A 1 177 ? 6.842 -11.025 -19.673 1.00 87.38 177 MET A CA 1
ATOM 1376 C C . MET A 1 177 ? 6.424 -10.564 -21.073 1.00 87.38 177 MET A C 1
ATOM 1378 O O . MET A 1 177 ? 7.154 -10.791 -22.037 1.00 87.38 177 MET A O 1
ATOM 1382 N N . LEU A 1 178 ? 5.284 -9.875 -21.190 1.00 89.00 178 LEU A N 1
ATOM 1383 C CA . LEU A 1 178 ? 4.812 -9.313 -22.457 1.00 89.00 178 LEU A CA 1
ATOM 1384 C C . LEU A 1 178 ? 5.774 -8.243 -22.999 1.00 89.00 178 LEU A C 1
ATOM 1386 O O . LEU A 1 178 ? 6.012 -8.176 -24.204 1.00 89.00 178 LEU A O 1
ATOM 1390 N N . LEU A 1 179 ? 6.353 -7.428 -22.112 1.00 86.06 179 LEU A N 1
ATOM 1391 C CA . LEU A 1 179 ? 7.320 -6.395 -22.478 1.00 86.06 179 LEU A CA 1
ATOM 1392 C C . LEU A 1 179 ? 8.736 -6.924 -22.745 1.00 86.06 179 LEU A C 1
ATOM 1394 O O . LEU A 1 179 ? 9.513 -6.235 -23.401 1.00 86.06 179 LEU A O 1
ATOM 1398 N N . ALA A 1 180 ? 9.092 -8.129 -22.297 1.00 81.69 180 ALA A N 1
ATOM 1399 C CA . ALA A 1 180 ? 10.459 -8.638 -22.422 1.00 81.69 180 ALA A CA 1
ATOM 1400 C C . ALA A 1 180 ? 10.951 -8.688 -23.882 1.00 81.69 180 ALA A C 1
ATOM 1402 O O . ALA A 1 180 ? 12.061 -8.246 -24.184 1.00 81.69 180 ALA A O 1
ATOM 1403 N N . VAL A 1 181 ? 10.107 -9.168 -24.802 1.00 84.25 181 VAL A N 1
ATOM 1404 C CA . VAL A 1 181 ? 10.424 -9.257 -26.239 1.00 84.25 181 VAL A CA 1
ATOM 1405 C C . VAL A 1 181 ? 10.596 -7.876 -26.892 1.00 84.25 181 VAL A C 1
ATOM 1407 O O . VAL A 1 181 ? 11.642 -7.653 -27.507 1.00 84.25 181 VAL A O 1
ATOM 1410 N N . PRO A 1 182 ? 9.647 -6.921 -26.778 1.00 84.25 182 PRO A N 1
ATOM 1411 C CA . PRO A 1 182 ? 9.831 -5.597 -27.366 1.00 84.25 182 PRO A CA 1
ATOM 1412 C C . PRO A 1 182 ? 10.993 -4.827 -26.727 1.00 84.25 182 PRO A C 1
ATOM 1414 O O . PRO A 1 182 ? 11.720 -4.157 -27.455 1.00 84.25 182 PRO A O 1
ATOM 1417 N N . VAL A 1 183 ? 11.237 -4.960 -25.415 1.00 82.00 183 VAL A N 1
ATOM 1418 C CA . VAL A 1 183 ? 12.424 -4.373 -24.759 1.00 82.00 183 VAL A CA 1
ATOM 1419 C C . VAL A 1 183 ? 13.707 -4.910 -25.393 1.00 82.00 183 VAL A C 1
ATOM 1421 O O . VAL A 1 183 ? 14.577 -4.125 -25.773 1.00 82.00 183 VAL A O 1
ATOM 1424 N N . ALA A 1 184 ? 13.818 -6.233 -25.547 1.00 81.62 184 ALA A N 1
ATOM 1425 C CA . ALA A 1 184 ? 14.988 -6.863 -26.151 1.00 81.62 184 ALA A CA 1
ATOM 1426 C C . ALA A 1 184 ? 15.198 -6.401 -27.602 1.00 81.62 184 ALA A C 1
ATOM 1428 O O . ALA A 1 184 ? 16.325 -6.106 -27.997 1.00 81.62 184 ALA A O 1
ATOM 1429 N N . TYR A 1 185 ? 14.116 -6.270 -28.377 1.00 85.44 185 TYR A N 1
ATOM 1430 C CA . TYR A 1 185 ? 14.175 -5.767 -29.748 1.00 85.44 185 TYR A CA 1
ATOM 1431 C C . TYR A 1 185 ? 14.629 -4.303 -29.819 1.00 85.44 185 TYR A C 1
ATOM 1433 O O . TYR A 1 185 ? 15.497 -3.969 -30.623 1.00 85.44 185 TYR A O 1
ATOM 1441 N N . VAL A 1 186 ? 14.083 -3.427 -28.966 1.00 84.19 186 VAL A N 1
ATOM 1442 C CA . VAL A 1 186 ? 14.477 -2.009 -28.905 1.00 84.19 186 VAL A CA 1
ATOM 1443 C C . VAL A 1 186 ? 15.947 -1.871 -28.517 1.00 84.19 186 VAL A C 1
ATOM 1445 O O . VAL A 1 186 ? 16.670 -1.100 -29.148 1.00 84.19 186 VAL A O 1
ATOM 1448 N N . LEU A 1 187 ? 16.412 -2.644 -27.532 1.00 81.94 187 LEU A N 1
ATOM 1449 C CA . LEU A 1 187 ? 17.815 -2.644 -27.121 1.00 81.94 187 LEU A CA 1
ATOM 1450 C C . LEU A 1 187 ? 18.731 -3.140 -28.248 1.00 81.94 187 LEU A C 1
ATOM 1452 O O . LEU A 1 187 ? 19.746 -2.507 -28.537 1.00 81.94 187 LEU A O 1
ATOM 1456 N N . PHE A 1 188 ? 18.349 -4.223 -28.930 1.00 81.88 188 PHE A N 1
ATOM 1457 C CA . PHE A 1 188 ? 19.080 -4.738 -30.087 1.00 81.88 188 PHE A CA 1
ATOM 1458 C C . PHE A 1 188 ? 19.160 -3.707 -31.220 1.00 81.88 188 PHE A C 1
ATOM 1460 O O . PHE A 1 188 ? 20.247 -3.445 -31.731 1.00 81.88 188 PHE A O 1
ATOM 1467 N N . ALA A 1 189 ? 18.038 -3.078 -31.581 1.00 83.56 189 ALA A N 1
ATOM 1468 C CA . ALA A 1 189 ? 17.984 -2.051 -32.619 1.00 83.56 189 ALA A CA 1
ATOM 1469 C C . ALA A 1 189 ? 18.845 -0.827 -32.270 1.00 83.56 189 ALA A C 1
ATOM 1471 O O . ALA A 1 189 ? 19.471 -0.241 -33.152 1.00 83.56 189 ALA A O 1
ATOM 1472 N N . LEU A 1 190 ? 18.923 -0.466 -30.987 1.00 82.62 190 LEU A N 1
ATOM 1473 C CA . LEU A 1 190 ? 19.769 0.621 -30.505 1.00 82.62 190 LEU A CA 1
ATOM 1474 C C . LEU A 1 190 ? 21.258 0.273 -30.650 1.00 82.62 190 LEU A C 1
ATOM 1476 O O . LEU A 1 190 ? 22.008 1.062 -31.219 1.00 82.62 190 LEU A O 1
ATOM 1480 N N . VAL A 1 191 ? 21.678 -0.923 -30.224 1.00 80.00 191 VAL A N 1
ATOM 1481 C CA . VAL A 1 191 ? 23.071 -1.390 -30.359 1.00 80.00 191 VAL A CA 1
ATOM 1482 C C . VAL A 1 191 ? 23.473 -1.534 -31.830 1.00 80.00 191 VAL A C 1
ATOM 1484 O O . VAL A 1 191 ? 24.506 -1.008 -32.244 1.00 80.00 191 VAL A O 1
ATOM 1487 N N . ALA A 1 192 ? 22.645 -2.202 -32.637 1.00 83.19 192 ALA A N 1
ATOM 1488 C CA . ALA A 1 192 ? 22.898 -2.396 -34.061 1.00 83.19 192 ALA A CA 1
ATOM 1489 C C . ALA A 1 192 ? 22.916 -1.060 -34.822 1.00 83.19 192 ALA A C 1
ATOM 1491 O O . ALA A 1 192 ? 23.794 -0.833 -35.652 1.00 83.19 192 ALA A O 1
ATOM 1492 N N . GLY A 1 193 ? 21.991 -0.150 -34.503 1.00 83.38 193 GLY A N 1
ATOM 1493 C CA . GLY A 1 193 ? 21.932 1.181 -35.098 1.00 83.38 193 GLY A CA 1
ATOM 1494 C C . GLY A 1 193 ? 23.160 2.031 -34.770 1.00 83.38 193 GLY A C 1
ATOM 1495 O O . GLY A 1 193 ? 23.687 2.685 -35.667 1.00 83.38 193 GLY A O 1
ATOM 1496 N N . VAL A 1 194 ? 23.669 1.974 -33.531 1.00 81.75 194 VAL A N 1
ATOM 1497 C CA . VAL A 1 194 ? 24.936 2.632 -33.158 1.00 81.75 194 VAL A CA 1
ATOM 1498 C C . VAL A 1 194 ? 26.100 2.037 -33.953 1.00 81.75 194 VAL A C 1
ATOM 1500 O O . VAL A 1 194 ? 26.878 2.787 -34.538 1.00 81.75 194 VAL A O 1
ATOM 1503 N N . ALA A 1 195 ? 26.195 0.706 -34.029 1.00 84.31 195 ALA A N 1
ATOM 1504 C CA . ALA A 1 195 ? 27.269 0.021 -34.751 1.00 84.31 195 ALA A CA 1
ATOM 1505 C C . ALA A 1 195 ? 27.284 0.341 -36.257 1.00 84.31 195 ALA A C 1
ATOM 1507 O O . ALA A 1 195 ? 28.346 0.365 -36.874 1.00 84.31 195 ALA A O 1
ATOM 1508 N N . GLN A 1 196 ? 26.116 0.607 -36.845 1.00 87.88 196 GLN A N 1
ATOM 1509 C CA . GLN A 1 196 ? 25.958 0.945 -38.262 1.00 87.88 196 GLN A CA 1
ATOM 1510 C C . GLN A 1 196 ? 25.966 2.458 -38.546 1.00 87.88 196 GLN A C 1
ATOM 1512 O O . GLN A 1 196 ? 25.812 2.858 -39.698 1.00 87.88 196 GLN A O 1
ATOM 1517 N N . GLY A 1 197 ? 26.119 3.313 -37.527 1.00 83.88 197 GLY A N 1
ATOM 1518 C CA . GLY A 1 197 ? 26.064 4.772 -37.689 1.00 83.88 197 GLY A CA 1
ATOM 1519 C C . GLY A 1 197 ? 24.680 5.310 -38.085 1.00 83.88 197 GLY A C 1
ATOM 1520 O O . GLY A 1 197 ? 24.577 6.401 -38.646 1.00 83.88 197 GLY A O 1
ATOM 1521 N N . ALA A 1 198 ? 23.611 4.555 -37.820 1.00 86.50 198 ALA A N 1
ATOM 1522 C CA . ALA A 1 198 ? 22.237 4.946 -38.113 1.00 86.50 198 ALA A CA 1
ATOM 1523 C C . ALA A 1 198 ? 21.703 5.984 -37.106 1.00 86.50 198 ALA A C 1
ATOM 1525 O O . ALA A 1 198 ? 22.221 6.158 -36.001 1.00 86.50 198 ALA A O 1
ATOM 1526 N N . ASN A 1 199 ? 20.609 6.669 -37.456 1.00 86.19 199 ASN A N 1
ATOM 1527 C CA . ASN A 1 199 ? 19.933 7.575 -36.526 1.00 86.19 199 ASN A CA 1
ATOM 1528 C C . ASN A 1 199 ? 19.191 6.787 -35.429 1.00 86.19 199 ASN A C 1
ATOM 1530 O O . ASN A 1 199 ? 18.073 6.322 -35.635 1.00 86.19 199 ASN A O 1
ATOM 1534 N N . VAL A 1 200 ? 19.798 6.680 -34.245 1.00 83.81 200 VAL A N 1
ATOM 1535 C CA . VAL A 1 200 ? 19.257 5.931 -33.094 1.00 83.81 200 VAL A CA 1
ATOM 1536 C C . VAL A 1 200 ? 18.325 6.730 -32.180 1.00 83.81 200 VAL A C 1
ATOM 1538 O O . VAL A 1 200 ? 17.730 6.162 -31.265 1.00 83.81 200 VAL A O 1
ATOM 1541 N N . LYS A 1 201 ? 18.144 8.035 -32.429 1.00 82.81 201 LYS A N 1
ATOM 1542 C CA . LYS A 1 201 ? 17.278 8.914 -31.621 1.00 82.81 201 LYS A CA 1
ATOM 1543 C C . LYS A 1 201 ? 15.865 8.357 -31.359 1.00 82.81 201 LYS A C 1
ATOM 1545 O O . LYS A 1 201 ? 15.446 8.421 -30.204 1.00 82.81 201 LYS A O 1
ATOM 1550 N N . PRO A 1 202 ? 15.125 7.797 -32.344 1.00 84.50 202 PRO A N 1
ATOM 1551 C CA . PRO A 1 202 ? 13.783 7.270 -32.079 1.00 84.50 202 PRO A CA 1
ATOM 1552 C C . PRO A 1 202 ? 13.796 6.042 -31.158 1.00 84.50 202 PRO A C 1
ATOM 1554 O O . PRO A 1 202 ? 12.951 5.932 -30.274 1.00 84.50 202 PRO A O 1
ATOM 1557 N N . PHE A 1 203 ? 14.776 5.147 -31.310 1.00 80.81 203 PHE A N 1
ATOM 1558 C CA . PHE A 1 203 ? 14.912 3.963 -30.456 1.00 80.81 203 PHE A CA 1
ATOM 1559 C C . PHE A 1 203 ? 15.315 4.335 -29.029 1.00 80.81 203 PHE A C 1
ATOM 1561 O O . PHE A 1 203 ? 14.788 3.768 -28.076 1.00 80.81 203 PHE A O 1
ATOM 1568 N N . LEU A 1 204 ? 16.191 5.332 -28.875 1.00 79.94 204 LEU A N 1
ATOM 1569 C CA . LEU A 1 204 ? 16.564 5.872 -27.569 1.00 79.94 204 LEU A CA 1
ATOM 1570 C C . LEU A 1 204 ? 15.357 6.501 -26.856 1.00 79.94 204 LEU A C 1
ATOM 1572 O O . LEU A 1 204 ? 15.119 6.208 -25.688 1.00 79.94 204 LEU A O 1
ATOM 1576 N N . ALA A 1 205 ? 14.563 7.314 -27.561 1.00 81.56 205 ALA A N 1
ATOM 1577 C CA . ALA A 1 205 ? 13.349 7.912 -27.004 1.00 81.56 205 ALA A CA 1
ATOM 1578 C C . ALA A 1 205 ? 12.329 6.848 -26.565 1.00 81.56 205 ALA A C 1
ATOM 1580 O O . ALA A 1 205 ? 11.748 6.958 -25.486 1.00 81.56 205 ALA A O 1
ATOM 1581 N N . LEU A 1 206 ? 12.154 5.790 -27.363 1.00 84.38 206 LEU A N 1
ATOM 1582 C CA . LEU A 1 206 ? 11.275 4.671 -27.026 1.00 84.38 206 LEU A CA 1
ATOM 1583 C C . LEU A 1 206 ? 11.775 3.889 -25.800 1.00 84.38 206 LEU A C 1
ATOM 1585 O O . LEU A 1 206 ? 10.981 3.582 -24.914 1.00 84.38 206 LEU A O 1
ATOM 1589 N N . ALA A 1 207 ? 13.079 3.607 -25.711 1.00 79.25 207 ALA A N 1
ATOM 1590 C CA . ALA A 1 207 ? 13.679 2.931 -24.558 1.00 79.25 207 ALA A CA 1
ATOM 1591 C C . ALA A 1 207 ? 13.504 3.741 -23.263 1.00 79.25 207 ALA A C 1
ATOM 1593 O O . ALA A 1 207 ? 13.159 3.188 -22.215 1.00 79.25 207 ALA A O 1
ATOM 1594 N N . ILE A 1 208 ? 13.683 5.062 -23.349 1.00 79.56 208 ILE A N 1
ATOM 1595 C CA . ILE A 1 208 ? 13.434 5.990 -22.245 1.00 79.56 208 ILE A CA 1
ATOM 1596 C C . ILE A 1 208 ? 11.959 5.942 -21.840 1.00 79.56 208 ILE A C 1
ATOM 1598 O O . ILE A 1 208 ? 11.668 5.700 -20.673 1.00 79.56 208 ILE A O 1
ATOM 1602 N N . ALA A 1 209 ? 11.028 6.116 -22.783 1.00 84.44 209 ALA A N 1
ATOM 1603 C CA . ALA A 1 209 ? 9.592 6.112 -22.499 1.00 84.44 209 ALA A CA 1
ATOM 1604 C C . ALA A 1 209 ? 9.135 4.802 -21.837 1.00 84.44 209 ALA A C 1
ATOM 1606 O O . ALA A 1 209 ? 8.387 4.822 -20.860 1.00 84.44 209 ALA A O 1
ATOM 1607 N N . LEU A 1 210 ? 9.639 3.666 -22.319 1.00 83.19 210 LEU A N 1
ATOM 1608 C CA . LEU A 1 210 ? 9.343 2.355 -21.753 1.00 83.19 210 LEU A CA 1
ATOM 1609 C C . LEU A 1 210 ? 9.898 2.205 -20.329 1.00 83.19 210 LEU A C 1
ATOM 1611 O O . LEU A 1 210 ? 9.211 1.688 -19.450 1.00 83.19 210 LEU A O 1
ATOM 1615 N N . SER A 1 211 ? 11.102 2.723 -20.078 1.00 79.12 211 SER A N 1
ATOM 1616 C CA . SER A 1 211 ? 11.707 2.741 -18.740 1.00 79.12 211 SER A CA 1
ATOM 1617 C C . SER A 1 211 ? 10.912 3.621 -17.768 1.00 79.12 211 SER A C 1
ATOM 1619 O O . SER A 1 211 ? 10.643 3.203 -16.643 1.00 79.12 211 SER A O 1
ATOM 1621 N N . MET A 1 212 ? 10.470 4.807 -18.209 1.00 84.62 212 MET A N 1
ATOM 1622 C CA . MET A 1 212 ? 9.605 5.699 -17.420 1.00 84.62 212 MET A CA 1
ATOM 1623 C C . MET A 1 212 ? 8.286 5.018 -17.046 1.00 84.62 212 MET A C 1
ATOM 1625 O O . MET A 1 212 ? 7.849 5.122 -15.900 1.00 84.62 212 MET A O 1
ATOM 1629 N N . LEU A 1 213 ? 7.668 4.323 -18.008 1.00 86.81 213 LEU A N 1
ATOM 1630 C CA . LEU A 1 213 ? 6.407 3.611 -17.822 1.00 86.81 213 LEU A CA 1
ATOM 1631 C C . LEU A 1 213 ? 6.549 2.484 -16.794 1.00 86.81 213 LEU A C 1
ATOM 1633 O O . LEU A 1 213 ? 5.733 2.384 -15.882 1.00 86.81 213 LEU A O 1
ATOM 1637 N N . VAL A 1 214 ? 7.588 1.653 -16.917 1.00 84.75 214 VAL A N 1
ATOM 1638 C CA . VAL A 1 214 ? 7.834 0.549 -15.977 1.00 84.75 214 VAL A CA 1
ATOM 1639 C C . VAL A 1 214 ? 8.091 1.082 -14.569 1.00 84.75 214 VAL A C 1
ATOM 1641 O O . VAL A 1 214 ? 7.509 0.567 -13.618 1.00 84.75 214 VAL A O 1
ATOM 1644 N N . LEU A 1 215 ? 8.900 2.135 -14.417 1.00 85.94 215 LEU A N 1
ATOM 1645 C CA . LEU A 1 215 ? 9.132 2.759 -13.112 1.00 85.94 215 LEU A CA 1
ATOM 1646 C C . LEU A 1 215 ? 7.832 3.305 -12.518 1.00 85.94 215 LEU A C 1
ATOM 1648 O O . LEU A 1 215 ? 7.501 2.967 -11.385 1.00 85.94 215 LEU A O 1
ATOM 1652 N N . TYR A 1 216 ? 7.053 4.061 -13.292 1.00 90.00 216 TYR A N 1
ATOM 1653 C CA . TYR A 1 216 ? 5.775 4.611 -12.841 1.00 90.00 216 TYR A CA 1
ATOM 1654 C C . TYR A 1 216 ? 4.804 3.514 -12.380 1.00 90.00 216 TYR A C 1
ATOM 1656 O O . TYR A 1 216 ? 4.261 3.582 -11.276 1.00 90.00 216 TYR A O 1
ATOM 1664 N N . LEU A 1 217 ? 4.626 2.462 -13.187 1.00 90.12 217 LEU A N 1
ATOM 1665 C CA . LEU A 1 217 ? 3.752 1.340 -12.841 1.00 90.12 217 LEU A CA 1
ATOM 1666 C C . LEU A 1 217 ? 4.266 0.572 -11.612 1.00 90.12 217 LEU A C 1
ATOM 1668 O O . LEU A 1 217 ? 3.462 0.149 -10.784 1.00 90.12 217 LEU A O 1
ATOM 1672 N N . GLY A 1 218 ? 5.585 0.428 -11.452 1.00 88.00 218 GLY A N 1
ATOM 1673 C CA . GLY A 1 218 ? 6.186 -0.184 -10.265 1.00 88.00 218 GLY A CA 1
ATOM 1674 C C . GLY A 1 218 ? 5.887 0.616 -8.996 1.00 88.00 218 GLY A C 1
ATOM 1675 O O . GLY A 1 218 ? 5.485 0.050 -7.978 1.00 88.00 218 GLY A O 1
ATOM 1676 N N . GLY A 1 219 ? 5.983 1.944 -9.084 1.00 89.44 219 GLY A N 1
ATOM 1677 C CA . GLY A 1 219 ? 5.582 2.851 -8.011 1.00 89.44 219 GLY A CA 1
ATOM 1678 C C . GLY A 1 219 ? 4.101 2.745 -7.681 1.00 89.44 219 GLY A C 1
ATOM 1679 O O . GLY A 1 219 ? 3.732 2.713 -6.509 1.00 89.44 219 GLY A O 1
ATOM 1680 N N . LEU A 1 220 ? 3.256 2.618 -8.705 1.00 92.00 220 LEU A N 1
ATOM 1681 C CA . LEU A 1 220 ? 1.814 2.463 -8.548 1.00 92.00 220 LEU A CA 1
ATOM 1682 C C . LEU A 1 220 ? 1.461 1.158 -7.828 1.00 92.00 220 LEU A C 1
ATOM 1684 O O . LEU A 1 220 ? 0.672 1.180 -6.884 1.00 92.00 220 LEU A O 1
ATOM 1688 N N . VAL A 1 221 ? 2.085 0.040 -8.213 1.00 91.75 221 VAL A N 1
ATOM 1689 C CA . VAL A 1 221 ? 1.925 -1.257 -7.534 1.00 91.75 221 VAL A CA 1
ATOM 1690 C C . VAL A 1 221 ? 2.345 -1.156 -6.071 1.00 91.75 221 VAL A C 1
ATOM 1692 O O . VAL A 1 221 ? 1.618 -1.614 -5.189 1.00 91.75 221 VAL A O 1
ATOM 1695 N N . TRP A 1 222 ? 3.492 -0.535 -5.795 1.00 88.88 222 TRP A N 1
ATOM 1696 C CA . TRP A 1 222 ? 4.005 -0.430 -4.433 1.00 88.88 222 TRP A CA 1
ATOM 1697 C C . TRP A 1 222 ? 3.140 0.470 -3.549 1.00 88.88 222 TRP A C 1
ATOM 1699 O O . TRP A 1 222 ? 2.798 0.112 -2.423 1.00 88.88 222 TRP A O 1
ATOM 1709 N N . MET A 1 223 ? 2.720 1.614 -4.082 1.00 93.56 223 MET A N 1
ATOM 1710 C CA . MET A 1 223 ? 1.833 2.538 -3.389 1.00 93.56 223 MET A CA 1
ATOM 1711 C C . MET A 1 223 ? 0.471 1.894 -3.108 1.00 93.56 223 MET A C 1
ATOM 1713 O O . MET A 1 223 ? -0.048 1.981 -1.992 1.00 93.56 223 MET A O 1
ATOM 1717 N N . PHE A 1 224 ? -0.071 1.157 -4.079 1.00 93.38 224 PHE A N 1
ATOM 1718 C CA . PHE A 1 224 ? -1.273 0.352 -3.897 1.00 93.38 224 PHE A CA 1
ATOM 1719 C C . PHE A 1 224 ? -1.100 -0.704 -2.795 1.00 93.38 224 PHE A C 1
ATOM 1721 O O . PHE A 1 224 ? -1.966 -0.825 -1.930 1.00 93.38 224 PHE A O 1
ATOM 1728 N N . ALA A 1 225 ? 0.037 -1.403 -2.751 1.00 91.44 225 ALA A N 1
ATOM 1729 C CA . ALA A 1 225 ? 0.344 -2.410 -1.733 1.00 91.44 225 ALA A CA 1
ATOM 1730 C C . ALA A 1 225 ? 0.521 -1.852 -0.304 1.00 91.44 225 ALA A C 1
ATOM 1732 O O . ALA A 1 225 ? 0.646 -2.627 0.642 1.00 91.44 225 ALA A O 1
ATOM 1733 N N . ILE A 1 226 ? 0.524 -0.535 -0.101 1.00 92.06 226 ILE A N 1
ATOM 1734 C CA . ILE A 1 226 ? 0.549 0.079 1.239 1.00 92.06 226 ILE A CA 1
ATOM 1735 C C . ILE A 1 226 ? -0.809 0.717 1.563 1.00 92.06 226 ILE A C 1
ATOM 1737 O O . ILE A 1 226 ? -1.314 0.605 2.683 1.00 92.06 226 ILE A O 1
ATOM 1741 N N . LEU A 1 227 ? -1.439 1.363 0.578 1.00 93.00 227 LEU A N 1
ATOM 1742 C CA . LEU A 1 227 ? -2.707 2.069 0.770 1.00 93.00 227 LEU A CA 1
ATOM 1743 C C . LEU A 1 227 ? -3.930 1.149 0.744 1.00 93.00 227 LEU A C 1
ATOM 1745 O O . LEU A 1 227 ? -4.940 1.458 1.374 1.00 93.00 227 LEU A O 1
ATOM 1749 N N . TYR A 1 228 ? -3.876 0.021 0.037 1.00 92.94 228 TYR A N 1
ATOM 1750 C CA . TYR A 1 228 ? -5.026 -0.874 -0.074 1.00 92.94 228 TYR A CA 1
ATOM 1751 C C . TYR A 1 228 ? -5.452 -1.477 1.279 1.00 92.94 228 TYR A C 1
ATOM 1753 O O . TYR A 1 228 ? -6.633 -1.355 1.615 1.00 92.94 228 TYR A O 1
ATOM 1761 N N . PRO A 1 229 ? -4.550 -2.045 2.113 1.00 92.00 229 PRO A N 1
ATOM 1762 C CA . PRO A 1 229 ? -4.925 -2.540 3.441 1.00 92.00 229 PRO A CA 1
ATOM 1763 C C . PRO A 1 229 ? -5.513 -1.456 4.339 1.00 92.00 229 PRO A C 1
ATOM 1765 O O . PRO A 1 229 ? -6.502 -1.694 5.030 1.00 92.00 229 PRO A O 1
ATOM 1768 N N . THR A 1 230 ? -4.923 -0.260 4.316 1.00 89.38 230 THR A N 1
ATOM 1769 C CA . THR A 1 230 ? -5.353 0.849 5.174 1.00 89.38 230 THR A CA 1
ATOM 1770 C C . THR A 1 230 ? -6.708 1.396 4.743 1.00 89.38 230 THR A C 1
ATOM 1772 O O . THR A 1 230 ? -7.571 1.597 5.594 1.00 89.38 230 THR A O 1
ATOM 1775 N N . MET A 1 231 ? -6.965 1.523 3.438 1.00 88.75 231 MET A N 1
ATOM 1776 C CA . MET A 1 231 ? -8.296 1.839 2.907 1.00 88.75 231 MET A CA 1
ATOM 1777 C C . MET A 1 231 ? -9.322 0.748 3.217 1.00 88.75 231 MET A C 1
ATOM 1779 O O . MET A 1 231 ? -10.448 1.058 3.590 1.00 88.75 231 MET A O 1
ATOM 1783 N N . LEU A 1 232 ? -8.959 -0.530 3.107 1.00 87.81 232 LEU A N 1
ATOM 1784 C CA . LEU A 1 232 ? -9.883 -1.621 3.411 1.00 87.81 232 LEU A CA 1
ATOM 1785 C C . LEU A 1 232 ? -10.267 -1.647 4.901 1.00 87.81 232 LEU A C 1
ATOM 1787 O O . LEU A 1 232 ? -11.420 -1.913 5.234 1.00 87.81 232 LEU A O 1
ATOM 1791 N N . CYS A 1 233 ? -9.317 -1.364 5.795 1.00 83.50 233 CYS A N 1
ATOM 1792 C CA . CYS A 1 233 ? -9.543 -1.414 7.241 1.00 83.50 233 CYS A CA 1
ATOM 1793 C C . CYS A 1 233 ? -10.188 -0.138 7.798 1.00 83.50 233 CYS A C 1
ATOM 1795 O O . CYS A 1 233 ? -11.057 -0.228 8.668 1.00 83.50 233 CYS A O 1
ATOM 1797 N N . HIS A 1 234 ? -9.785 1.032 7.293 1.00 78.75 234 HIS A N 1
ATOM 1798 C CA . HIS A 1 234 ? -10.161 2.342 7.844 1.00 78.75 234 HIS A CA 1
ATOM 1799 C C . HIS A 1 234 ? -11.037 3.173 6.896 1.00 78.75 234 HIS A C 1
ATOM 1801 O O . HIS A 1 234 ? -11.824 3.995 7.358 1.00 78.75 234 HIS A O 1
ATOM 1807 N N . GLY A 1 235 ? -10.959 2.933 5.585 1.00 62.38 235 GLY A N 1
ATOM 1808 C CA . GLY A 1 235 ? -11.759 3.613 4.557 1.00 62.38 235 GLY A CA 1
ATOM 1809 C C . GLY A 1 235 ? -13.166 3.036 4.354 1.00 62.38 235 GLY A C 1
ATOM 1810 O O . GLY A 1 235 ? -14.028 3.733 3.833 1.00 62.38 235 GLY A O 1
ATOM 1811 N N . TRP A 1 236 ? -13.451 1.812 4.826 1.00 52.56 236 TRP A N 1
ATOM 1812 C CA . TRP A 1 236 ? -14.792 1.200 4.723 1.00 52.56 236 TRP A CA 1
ATOM 1813 C C . TRP A 1 236 ? -15.896 1.963 5.472 1.00 52.56 236 TRP A C 1
ATOM 1815 O O . TRP A 1 236 ? -17.074 1.765 5.197 1.00 52.56 236 TRP A O 1
ATOM 1825 N N . ARG A 1 237 ? -15.542 2.854 6.406 1.00 51.50 237 ARG A N 1
ATOM 1826 C CA . ARG A 1 237 ? -16.515 3.625 7.197 1.00 51.50 237 ARG A CA 1
ATOM 1827 C C . ARG A 1 237 ? -16.971 4.942 6.550 1.00 51.50 237 ARG A C 1
ATOM 1829 O O . ARG A 1 237 ? -17.641 5.700 7.239 1.00 51.50 237 ARG A O 1
ATOM 1836 N N . ARG A 1 238 ? -16.586 5.265 5.306 1.00 51.75 238 ARG A N 1
ATOM 1837 C CA . ARG A 1 238 ? -16.834 6.602 4.725 1.00 51.75 238 ARG A CA 1
ATOM 1838 C C . ARG A 1 238 ? -17.446 6.595 3.321 1.00 51.75 238 ARG A C 1
ATOM 1840 O O . ARG A 1 238 ? -17.207 5.640 2.575 1.00 51.75 238 ARG A O 1
ATOM 1847 N N . PRO A 1 239 ? -18.204 7.656 2.969 1.00 48.47 239 PRO A N 1
ATOM 1848 C CA . PRO A 1 239 ? -18.797 7.812 1.647 1.00 48.47 239 PRO A CA 1
ATOM 1849 C C . PRO A 1 239 ? -17.738 7.858 0.527 1.00 48.47 239 PRO A C 1
ATOM 1851 O O . PRO A 1 239 ? -16.541 8.033 0.791 1.00 48.47 239 PRO A O 1
ATOM 1854 N N . PRO A 1 240 ? -18.146 7.629 -0.736 1.00 52.53 240 PRO A N 1
ATOM 1855 C CA . PRO A 1 240 ? -17.254 7.681 -1.891 1.00 52.53 240 PRO A CA 1
ATOM 1856 C C . PRO A 1 240 ? -16.527 9.031 -1.993 1.00 52.53 240 PRO A C 1
ATOM 1858 O O . PRO A 1 240 ? -17.113 10.072 -1.731 1.00 52.53 240 PRO A O 1
ATOM 1861 N N . ILE A 1 241 ? -15.252 9.003 -2.391 1.00 54.41 241 ILE A N 1
ATOM 1862 C CA . ILE A 1 241 ? -14.446 10.209 -2.648 1.00 54.41 241 ILE A CA 1
ATOM 1863 C C . ILE A 1 241 ? -15.114 11.002 -3.788 1.00 54.41 241 ILE A C 1
ATOM 1865 O O . ILE A 1 241 ? -15.331 10.415 -4.850 1.00 54.41 241 ILE A O 1
ATOM 1869 N N . SER A 1 242 ? -15.440 12.279 -3.556 1.00 48.78 242 SER A N 1
ATOM 1870 C CA . SER A 1 242 ? -15.994 13.200 -4.558 1.00 48.78 242 SER A CA 1
ATOM 1871 C C . SER A 1 242 ? -14.935 13.612 -5.588 1.00 48.78 242 SER A C 1
ATOM 1873 O O . SER A 1 242 ? -13.744 13.674 -5.279 1.00 48.78 242 SER A O 1
ATOM 1875 N N . ASP A 1 243 ? -15.379 13.862 -6.821 1.00 48.06 243 ASP A N 1
ATOM 1876 C CA . ASP A 1 243 ? -14.514 14.132 -7.979 1.00 48.06 243 ASP A CA 1
ATOM 1877 C C . ASP A 1 243 ? -14.100 15.628 -8.095 1.00 48.06 243 ASP A C 1
ATOM 1879 O O . ASP A 1 243 ? -13.408 15.999 -9.035 1.00 48.06 243 ASP A O 1
ATOM 1883 N N . ASP A 1 244 ? -14.457 16.483 -7.124 1.00 49.22 244 ASP A N 1
ATOM 1884 C CA . ASP A 1 244 ? -14.250 17.950 -7.170 1.00 49.22 244 ASP A CA 1
ATOM 1885 C C . ASP A 1 244 ? -12.817 18.418 -6.809 1.00 49.22 244 ASP A C 1
ATOM 1887 O O . ASP A 1 244 ? -12.510 19.606 -6.854 1.00 49.22 244 ASP A O 1
ATOM 1891 N N . ASP A 1 245 ? -11.911 17.502 -6.448 1.00 51.56 245 ASP A N 1
ATOM 1892 C CA . ASP A 1 245 ? -10.532 17.820 -6.022 1.00 51.56 245 ASP A CA 1
ATOM 1893 C C . ASP A 1 245 ? -9.555 18.098 -7.193 1.00 51.56 245 ASP A C 1
ATOM 1895 O O . ASP A 1 245 ? -8.377 18.385 -6.951 1.00 51.56 245 ASP A O 1
ATOM 1899 N N . ASP A 1 246 ? -10.008 17.985 -8.449 1.00 47.22 246 ASP A N 1
ATOM 1900 C CA . ASP A 1 246 ? -9.187 18.205 -9.653 1.00 47.22 246 ASP A CA 1
ATOM 1901 C C . ASP A 1 246 ? -9.179 19.669 -10.143 1.00 47.22 246 ASP A C 1
ATOM 1903 O O . ASP A 1 246 ? -8.430 20.003 -11.068 1.00 47.22 246 ASP A O 1
ATOM 1907 N N . ASP A 1 247 ? -9.936 20.570 -9.506 1.00 37.91 247 ASP A N 1
ATOM 1908 C CA . ASP A 1 247 ? -9.898 21.991 -9.851 1.00 37.91 247 ASP A CA 1
ATOM 1909 C C . ASP A 1 247 ? -8.686 22.698 -9.210 1.00 37.91 247 ASP A C 1
ATOM 1911 O O . ASP A 1 247 ? -8.466 22.622 -7.994 1.00 37.91 247 ASP A O 1
ATOM 1915 N N . PRO A 1 248 ? -7.861 23.423 -9.996 1.00 35.03 248 PRO A N 1
ATOM 1916 C CA . PRO A 1 248 ? -6.785 24.228 -9.435 1.00 35.03 248 PRO A CA 1
ATOM 1917 C C . PRO A 1 248 ? -7.381 25.280 -8.488 1.00 35.03 248 PRO A C 1
ATOM 1919 O O . PRO A 1 248 ? -8.453 25.813 -8.780 1.00 35.03 248 PRO A O 1
ATOM 1922 N N . PRO A 1 249 ? -6.700 25.632 -7.380 1.00 33.19 249 PRO A N 1
ATOM 1923 C CA . PRO A 1 249 ? -7.242 26.565 -6.402 1.00 33.19 249 PRO A CA 1
ATOM 1924 C C . PRO A 1 249 ? -7.515 27.906 -7.082 1.00 33.19 249 PRO A C 1
ATOM 1926 O O . PRO A 1 249 ? -6.592 28.672 -7.373 1.00 33.19 249 PRO A O 1
ATOM 1929 N N . SER A 1 250 ? -8.791 28.190 -7.350 1.00 33.34 250 SER A N 1
ATOM 1930 C CA . SER A 1 250 ? -9.220 29.496 -7.819 1.00 33.34 250 SER A CA 1
ATOM 1931 C C . SER A 1 250 ? -8.855 30.494 -6.730 1.00 33.34 250 SER A C 1
ATOM 1933 O O . SER A 1 250 ? -9.367 30.430 -5.611 1.00 33.34 250 SER A O 1
ATOM 1935 N N . ALA A 1 251 ? -7.912 31.376 -7.044 1.00 35.94 251 ALA A N 1
ATOM 1936 C CA . ALA A 1 251 ? -7.466 32.439 -6.168 1.00 35.94 251 ALA A CA 1
ATOM 1937 C C . ALA A 1 251 ? -8.663 33.313 -5.761 1.00 35.94 251 ALA A C 1
ATOM 1939 O O . ALA A 1 251 ? -9.105 34.174 -6.518 1.00 35.94 251 ALA A O 1
ATOM 1940 N N . ALA A 1 252 ? -9.188 33.093 -4.557 1.00 29.42 252 ALA A N 1
ATOM 1941 C CA . ALA A 1 252 ? -10.226 33.922 -3.970 1.00 29.42 252 ALA A CA 1
ATOM 1942 C C . ALA A 1 252 ? -9.589 35.176 -3.354 1.00 29.42 252 ALA A C 1
ATOM 1944 O O . ALA A 1 252 ? -9.352 35.256 -2.151 1.00 29.42 252 ALA A O 1
ATOM 1945 N N . TRP A 1 253 ? -9.306 36.161 -4.205 1.00 27.47 253 TRP A N 1
ATOM 1946 C CA . TRP A 1 253 ? -9.233 37.562 -3.804 1.00 27.47 253 TRP A CA 1
ATOM 1947 C C . TRP A 1 253 ? -10.217 38.367 -4.648 1.00 27.47 253 TRP A C 1
ATOM 1949 O O . TRP A 1 253 ? -10.136 38.351 -5.873 1.00 27.47 253 TRP A O 1
ATOM 1959 N N . SER A 1 254 ? -11.057 39.135 -3.943 1.00 26.97 254 SER A N 1
ATOM 1960 C CA . SER A 1 254 ? -11.956 40.204 -4.418 1.00 26.97 254 SER A CA 1
ATOM 1961 C C . SER A 1 254 ? -13.175 39.759 -5.243 1.00 26.97 254 SER A C 1
ATOM 1963 O O . SER A 1 254 ? -13.067 38.899 -6.099 1.00 26.97 254 SER A O 1
ATOM 1965 N N . SER A 1 255 ? -14.376 40.309 -5.098 1.00 29.14 255 SER A N 1
ATOM 1966 C CA . SER A 1 255 ? -15.005 41.193 -4.111 1.00 29.14 255 SER A CA 1
ATOM 1967 C C . SER A 1 255 ? -16.478 41.342 -4.530 1.00 29.14 255 SER A C 1
ATOM 1969 O O . SER A 1 255 ? -16.813 41.156 -5.699 1.00 29.14 255 SER A O 1
ATOM 1971 N N . THR A 1 256 ? -17.295 41.846 -3.601 1.00 26.06 256 THR A N 1
ATOM 1972 C CA . THR A 1 256 ? -18.526 42.633 -3.831 1.00 26.06 256 THR A CA 1
ATOM 1973 C C . THR A 1 256 ? -19.807 41.913 -4.273 1.00 26.06 256 THR A C 1
ATOM 1975 O O . THR A 1 256 ? -19.994 41.524 -5.419 1.00 26.06 256 THR A O 1
ATOM 1978 N N . GLU A 1 257 ? -20.711 41.841 -3.292 1.00 31.58 257 GLU A N 1
ATOM 1979 C CA . GLU A 1 257 ? -22.170 41.979 -3.352 1.00 31.58 257 GLU A CA 1
ATOM 1980 C C . GLU A 1 257 ? -22.774 42.377 -4.708 1.00 31.58 257 GLU A C 1
ATOM 1982 O O . GLU A 1 257 ? -22.429 43.415 -5.267 1.00 31.58 257 GLU A O 1
ATOM 1987 N N . THR A 1 258 ? -23.818 41.659 -5.133 1.00 27.14 258 THR A N 1
ATOM 1988 C CA . THR A 1 258 ? -25.049 42.281 -5.650 1.00 27.14 258 THR A CA 1
ATOM 1989 C C . THR A 1 258 ? -26.239 41.353 -5.379 1.00 27.14 258 THR A C 1
ATOM 1991 O O . THR A 1 258 ? -26.303 40.230 -5.870 1.00 27.14 258 THR A O 1
ATOM 1994 N N . HIS A 1 259 ? -27.164 41.841 -4.552 1.00 30.00 259 HIS A N 1
ATOM 1995 C CA . HIS A 1 259 ? -28.527 41.334 -4.389 1.00 30.00 259 HIS A CA 1
ATOM 1996 C C . HIS A 1 259 ? -29.403 41.720 -5.599 1.00 30.00 259 HIS A C 1
ATOM 1998 O O . HIS A 1 259 ? -29.161 42.755 -6.216 1.00 30.00 259 HIS A O 1
ATOM 2004 N N . ALA A 1 260 ? -30.490 40.957 -5.787 1.00 27.62 260 ALA A N 1
ATOM 2005 C CA . ALA A 1 260 ? -31.530 40.999 -6.834 1.00 27.62 260 ALA A CA 1
ATOM 2006 C C . ALA A 1 260 ? -31.229 40.033 -8.004 1.00 27.62 260 ALA A C 1
ATOM 2008 O O . ALA A 1 260 ? -30.121 39.997 -8.510 1.00 27.62 260 ALA A O 1
ATOM 2009 N N . ASP A 1 261 ? -32.138 39.172 -8.464 1.00 25.64 261 ASP A N 1
ATOM 2010 C CA . ASP A 1 261 ? -33.578 39.378 -8.575 1.00 25.64 261 ASP A CA 1
ATOM 2011 C C . ASP A 1 261 ? -34.366 38.051 -8.660 1.00 25.64 261 ASP A C 1
ATOM 2013 O O . ASP A 1 261 ? -33.852 36.983 -8.988 1.00 25.64 261 ASP A O 1
ATOM 2017 N N . MET A 1 262 ? -35.650 38.162 -8.347 1.00 25.66 262 MET A N 1
ATOM 2018 C CA . MET A 1 262 ? -36.690 37.142 -8.264 1.00 25.66 262 MET A CA 1
ATOM 2019 C C . MET A 1 262 ? -37.270 36.806 -9.653 1.00 25.66 262 MET A C 1
ATOM 2021 O O . MET A 1 262 ? -37.736 37.719 -10.324 1.00 25.66 262 MET A O 1
ATOM 2025 N N . ARG A 1 263 ? -37.395 35.518 -10.037 1.00 22.75 263 ARG A N 1
ATOM 2026 C CA . ARG A 1 263 ? -38.644 34.940 -10.610 1.00 22.75 263 ARG A CA 1
ATOM 2027 C C . ARG A 1 263 ? -38.527 33.482 -11.085 1.00 22.75 263 ARG A C 1
ATOM 2029 O O . ARG A 1 263 ? -37.813 33.174 -12.025 1.00 22.75 263 ARG A O 1
ATOM 2036 N N . SER A 1 264 ? -39.415 32.659 -10.520 1.00 22.91 264 SER A N 1
ATOM 2037 C CA . SER A 1 264 ? -40.401 31.833 -11.238 1.00 22.91 264 SER A CA 1
ATOM 2038 C C . SER A 1 264 ? -39.927 30.955 -12.406 1.00 22.91 264 SER A C 1
ATOM 2040 O O . SER A 1 264 ? -39.871 31.411 -13.545 1.00 22.91 264 SER A O 1
ATOM 2042 N N . SER A 1 265 ? -39.892 29.640 -12.176 1.00 24.97 265 SER A N 1
ATOM 2043 C CA . SER A 1 265 ? -40.586 28.710 -13.077 1.00 24.97 265 SER A CA 1
ATOM 2044 C C . SER A 1 265 ? -40.989 27.443 -12.326 1.00 24.97 265 SER A C 1
ATOM 2046 O O . SER A 1 265 ? -40.197 26.529 -12.137 1.00 24.97 265 SER A O 1
ATOM 2048 N N . SER A 1 266 ? -42.259 27.392 -11.936 1.00 26.70 266 SER A N 1
ATOM 2049 C CA . SER A 1 266 ? -43.030 26.156 -11.833 1.00 26.70 266 SER A CA 1
ATOM 2050 C C . SER A 1 266 ? -43.082 25.459 -13.198 1.00 26.70 266 SER A C 1
ATOM 2052 O O . SER A 1 266 ? -43.226 26.149 -14.208 1.00 26.70 266 SER A O 1
ATOM 2054 N N . ARG A 1 267 ? -42.953 24.130 -13.213 1.00 27.12 267 ARG A N 1
ATOM 2055 C CA . ARG A 1 267 ? -43.394 23.155 -14.236 1.00 27.12 267 ARG A CA 1
ATOM 2056 C C . ARG A 1 267 ? -43.050 21.787 -13.643 1.00 27.12 267 ARG A C 1
ATOM 2058 O O . ARG A 1 267 ? -41.883 21.510 -13.407 1.00 27.12 267 ARG A O 1
ATOM 2065 N N . ASP A 1 268 ? -44.000 21.086 -13.054 1.00 24.91 268 ASP A N 1
ATOM 2066 C CA . ASP A 1 268 ? -45.080 20.298 -13.662 1.00 24.91 268 ASP A CA 1
ATOM 2067 C C . ASP A 1 268 ? -44.745 18.826 -13.437 1.00 24.91 268 ASP A C 1
ATOM 2069 O O . ASP A 1 268 ? -43.782 18.272 -13.963 1.00 24.91 268 ASP A O 1
ATOM 2073 N N . ILE A 1 269 ? -45.549 18.257 -12.548 1.00 26.84 269 ILE A N 1
ATOM 2074 C CA . ILE A 1 269 ? -45.737 16.837 -12.321 1.00 26.84 269 ILE A CA 1
ATOM 2075 C C . ILE A 1 269 ? -46.318 16.272 -13.612 1.00 26.84 269 ILE A C 1
ATOM 2077 O O . ILE A 1 269 ? -47.356 16.754 -14.060 1.00 26.84 269 ILE A O 1
ATOM 2081 N N . ASP A 1 270 ? -45.708 15.222 -14.156 1.00 24.25 270 ASP A N 1
ATOM 2082 C CA . ASP A 1 270 ? -46.498 14.248 -14.891 1.00 24.25 270 ASP A CA 1
ATOM 2083 C C . ASP A 1 270 ? -46.055 12.821 -14.583 1.00 24.25 270 ASP A C 1
ATOM 2085 O O . ASP A 1 270 ? -44.879 12.490 -14.420 1.00 24.25 270 ASP A O 1
ATOM 2089 N N . GLN A 1 271 ? -47.080 12.008 -14.411 1.00 27.05 271 GLN A N 1
ATOM 2090 C CA . GLN A 1 271 ? -47.119 10.711 -13.775 1.00 27.05 271 GLN A CA 1
ATOM 2091 C C . GLN A 1 271 ? -47.340 9.682 -14.877 1.00 27.05 271 GLN A C 1
ATOM 2093 O O . GLN A 1 271 ? -48.383 9.729 -15.521 1.00 27.05 271 GLN A O 1
ATOM 2098 N N . SER A 1 272 ? -46.421 8.730 -15.092 1.00 25.83 272 SER A N 1
ATOM 2099 C CA . SER A 1 272 ? -46.750 7.444 -15.734 1.00 25.83 272 SER A CA 1
ATOM 2100 C C . SER A 1 272 ? -45.615 6.413 -15.726 1.00 25.83 272 SER A C 1
ATOM 2102 O O . SER A 1 272 ? -44.461 6.733 -15.986 1.00 25.83 272 SER A O 1
ATOM 2104 N N . ALA A 1 273 ? -46.053 5.158 -15.558 1.00 25.70 273 ALA A N 1
ATOM 2105 C CA . ALA A 1 273 ? -45.425 3.874 -15.898 1.00 25.70 273 ALA A CA 1
ATOM 2106 C C . ALA A 1 273 ? -44.569 3.143 -14.835 1.00 25.70 273 ALA A C 1
ATOM 2108 O O . ALA A 1 273 ? -43.350 3.256 -14.753 1.00 25.70 273 ALA A O 1
ATOM 2109 N N . GLN A 1 274 ? -45.274 2.282 -14.094 1.00 26.64 274 GLN A N 1
ATOM 2110 C CA . GLN A 1 274 ? -44.811 1.065 -13.410 1.00 26.64 274 GLN A CA 1
ATOM 2111 C C . GLN A 1 274 ? -44.348 -0.045 -14.404 1.00 26.64 274 GLN A C 1
ATOM 2113 O O . GLN A 1 274 ? -44.516 0.112 -15.613 1.00 26.64 274 GLN A O 1
ATOM 2118 N N . PRO A 1 275 ? -43.750 -1.160 -13.920 1.00 29.03 275 PRO A N 1
ATOM 2119 C CA . PRO A 1 275 ? -42.503 -1.725 -14.440 1.00 29.03 275 PRO A CA 1
ATOM 2120 C C . PRO A 1 275 ? -42.683 -2.950 -15.353 1.00 29.03 275 PRO A C 1
ATOM 2122 O O . PRO A 1 275 ? -43.679 -3.669 -15.278 1.00 29.03 275 PRO A O 1
ATOM 2125 N N . ALA A 1 276 ? -41.657 -3.241 -16.158 1.00 23.94 276 ALA A N 1
ATOM 2126 C CA . ALA A 1 276 ? -41.543 -4.488 -16.910 1.00 23.94 276 ALA A CA 1
ATOM 2127 C C . ALA A 1 276 ? -40.682 -5.516 -16.155 1.00 23.94 276 ALA A C 1
ATOM 2129 O O . ALA A 1 276 ? -39.545 -5.261 -15.764 1.00 23.94 276 ALA A O 1
ATOM 2130 N N . ILE A 1 277 ? -41.290 -6.681 -15.969 1.00 26.03 277 ILE A N 1
ATOM 2131 C CA . ILE A 1 277 ? -40.817 -7.900 -15.319 1.00 26.03 277 ILE A CA 1
ATOM 2132 C C . ILE A 1 277 ? -39.741 -8.575 -16.184 1.00 26.03 277 ILE A C 1
ATOM 2134 O O . ILE A 1 277 ? -39.969 -8.796 -17.372 1.00 26.03 277 ILE A O 1
ATOM 2138 N N . ALA A 1 278 ? -38.616 -8.978 -15.587 1.00 26.62 278 ALA A N 1
ATOM 2139 C CA . ALA A 1 278 ? -37.693 -9.948 -16.184 1.00 26.62 278 ALA A CA 1
ATOM 2140 C C . ALA A 1 278 ? -36.987 -10.791 -15.101 1.00 26.62 278 ALA A C 1
ATOM 2142 O O . ALA A 1 278 ? -35.934 -10.445 -14.578 1.00 26.62 278 ALA A O 1
ATOM 2143 N N . THR A 1 279 ? -37.668 -11.879 -14.748 1.00 26.55 279 THR A N 1
ATOM 2144 C CA . THR A 1 279 ? -37.205 -13.237 -14.412 1.00 26.55 279 THR A CA 1
ATOM 2145 C C . THR A 1 279 ? -35.724 -13.464 -14.060 1.00 26.55 279 THR A C 1
ATOM 2147 O O . THR A 1 279 ? -34.841 -13.398 -14.912 1.00 26.55 279 THR A O 1
ATOM 2150 N N . ALA A 1 280 ? -35.493 -13.898 -12.817 1.00 25.30 280 ALA A N 1
ATOM 2151 C CA . ALA A 1 280 ? -34.294 -14.611 -12.370 1.00 25.30 280 ALA A CA 1
ATOM 2152 C C . ALA A 1 280 ? -34.281 -16.082 -12.841 1.00 25.30 280 ALA A C 1
ATOM 2154 O O . ALA A 1 280 ? -35.348 -16.662 -13.050 1.00 25.30 280 ALA A O 1
ATOM 2155 N N . PRO A 1 281 ? -33.112 -16.746 -12.857 1.00 29.11 281 PRO A N 1
ATOM 2156 C CA . PRO A 1 281 ? -33.019 -18.169 -12.568 1.00 29.11 281 PRO A CA 1
ATOM 2157 C C . PRO A 1 281 ? -32.387 -18.415 -11.192 1.00 29.11 281 PRO A C 1
ATOM 2159 O O . PRO A 1 281 ? -31.362 -17.840 -10.828 1.00 29.11 281 PRO A O 1
ATOM 2162 N N . ALA A 1 282 ? -33.048 -19.300 -10.453 1.00 25.02 282 ALA A N 1
ATOM 2163 C CA . ALA A 1 282 ? -32.710 -19.781 -9.127 1.00 25.02 282 ALA A CA 1
ATOM 2164 C C . ALA A 1 282 ? -31.454 -20.671 -9.107 1.00 25.02 282 ALA A C 1
ATOM 2166 O O . ALA A 1 282 ? -31.257 -21.506 -9.988 1.00 25.02 282 ALA A O 1
ATOM 2167 N N . ALA A 1 283 ? -30.676 -20.552 -8.031 1.00 28.23 283 ALA A N 1
ATOM 2168 C CA . ALA A 1 283 ? -29.878 -21.638 -7.476 1.00 28.23 283 ALA A CA 1
ATOM 2169 C C . ALA A 1 283 ? -30.154 -21.668 -5.967 1.00 28.23 283 ALA A C 1
ATOM 2171 O O . ALA A 1 283 ? -30.094 -20.647 -5.285 1.00 28.23 283 ALA A O 1
ATOM 2172 N N . GLN A 1 284 ? -30.573 -22.839 -5.517 1.00 27.86 284 GLN A N 1
ATOM 2173 C CA . GLN A 1 284 ? -31.307 -23.123 -4.299 1.00 27.86 284 GLN A CA 1
ATOM 2174 C C . GLN A 1 284 ? -30.359 -23.874 -3.361 1.00 27.86 284 GLN A C 1
ATOM 2176 O O . GLN A 1 284 ? -29.959 -24.986 -3.688 1.00 27.86 284 GLN A O 1
ATOM 2181 N N . ASP A 1 285 ? -29.985 -23.262 -2.237 1.00 29.62 285 ASP A N 1
ATOM 2182 C CA . ASP A 1 285 ? -29.414 -23.965 -1.083 1.00 29.62 285 ASP A CA 1
ATOM 2183 C C . ASP A 1 285 ? -30.440 -23.879 0.052 1.00 29.62 285 ASP A C 1
ATOM 2185 O O . ASP A 1 285 ? -30.625 -22.847 0.701 1.00 29.62 285 ASP A O 1
ATOM 2189 N N . ASP A 1 286 ? -31.172 -24.980 0.211 1.00 29.44 286 ASP A N 1
ATOM 2190 C CA . ASP A 1 286 ? -32.246 -25.172 1.177 1.00 29.44 286 ASP A CA 1
ATOM 2191 C C . ASP A 1 286 ? -31.692 -25.235 2.613 1.00 29.44 286 ASP A C 1
ATOM 2193 O O . ASP A 1 286 ? -31.153 -26.254 3.050 1.00 29.44 286 ASP A O 1
ATOM 2197 N N . ILE A 1 287 ? -31.897 -24.171 3.394 1.00 31.47 287 ILE A N 1
ATOM 2198 C CA . ILE A 1 287 ? -31.973 -24.276 4.857 1.00 31.47 287 ILE A CA 1
ATOM 2199 C C . ILE A 1 287 ? -33.465 -24.275 5.219 1.00 31.47 287 ILE A C 1
ATOM 2201 O O . ILE A 1 287 ? -34.133 -23.261 5.006 1.00 31.47 287 ILE A O 1
ATOM 2205 N N . PRO A 1 288 ? -34.025 -25.375 5.759 1.00 31.30 288 PRO A N 1
ATOM 2206 C CA . PRO A 1 288 ? -35.430 -25.411 6.138 1.00 31.30 288 PRO A CA 1
ATOM 2207 C C . PRO A 1 288 ? -35.703 -24.427 7.288 1.00 31.30 288 PRO A C 1
ATOM 2209 O O . PRO A 1 288 ? -34.902 -24.358 8.228 1.00 31.30 288 PRO A O 1
ATOM 2212 N N . PRO A 1 289 ? -36.843 -23.713 7.288 1.00 35.66 289 PRO A N 1
ATOM 2213 C CA . PRO A 1 289 ? -37.246 -22.902 8.432 1.00 35.66 289 PRO A CA 1
ATOM 2214 C C . PRO A 1 289 ? -37.452 -23.813 9.658 1.00 35.66 289 PRO A C 1
ATOM 2216 O O . PRO A 1 289 ? -38.168 -24.815 9.558 1.00 35.66 289 PRO A O 1
ATOM 2219 N N . PRO A 1 290 ? -36.838 -23.535 10.825 1.00 42.22 290 PRO A N 1
ATOM 2220 C CA . PRO A 1 290 ? -36.990 -24.410 11.975 1.00 42.22 290 PRO A CA 1
ATOM 2221 C C . PRO A 1 290 ? -38.373 -24.225 12.607 1.00 42.22 290 PRO A C 1
ATOM 2223 O O . PRO A 1 290 ? -38.779 -23.118 12.958 1.00 42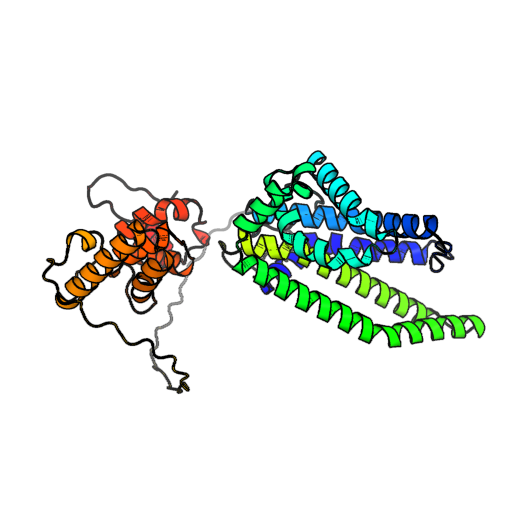.22 290 PRO A O 1
ATOM 2226 N N . ALA A 1 291 ? -39.071 -25.349 12.770 1.00 34.53 291 ALA A N 1
ATOM 2227 C CA . ALA A 1 291 ? -40.350 -25.464 13.458 1.00 34.53 291 ALA A CA 1
ATOM 2228 C C . ALA A 1 291 ? -40.308 -24.859 14.881 1.00 34.53 291 ALA A C 1
ATOM 2230 O O . ALA A 1 291 ? -39.274 -24.947 15.557 1.00 34.53 291 ALA A O 1
ATOM 2231 N N . PRO A 1 292 ? -41.426 -24.289 15.371 1.00 39.09 292 PRO A N 1
ATOM 2232 C CA . PRO A 1 292 ? -41.499 -23.728 16.713 1.00 39.09 292 PRO A CA 1
ATOM 2233 C C . PRO A 1 292 ? -41.228 -24.818 17.754 1.00 39.09 292 PRO A C 1
ATOM 2235 O O . PRO A 1 292 ? -41.853 -25.882 17.752 1.00 39.09 292 PRO A O 1
ATOM 2238 N N . ALA A 1 293 ? -40.279 -24.554 18.652 1.00 38.75 293 ALA A N 1
ATOM 2239 C CA . ALA A 1 293 ? -40.029 -25.415 19.796 1.00 38.75 293 ALA A CA 1
ATOM 2240 C C . ALA A 1 293 ? -41.295 -25.462 20.665 1.00 38.75 293 ALA A C 1
ATOM 2242 O O . ALA A 1 293 ? -41.761 -24.443 21.168 1.00 38.75 293 ALA A O 1
ATOM 2243 N N . LYS A 1 294 ? -41.850 -26.666 20.822 1.00 38.38 294 LYS A N 1
ATOM 2244 C CA . LYS A 1 294 ? -42.899 -26.983 21.792 1.00 38.38 294 LYS A CA 1
ATOM 2245 C C . LYS A 1 294 ? -42.322 -26.769 23.195 1.00 38.38 294 LYS A C 1
ATOM 2247 O O . LYS A 1 294 ? -41.525 -27.576 23.665 1.00 38.38 294 LYS A O 1
ATOM 2252 N N . GLY A 1 295 ? -42.704 -25.675 23.832 1.00 36.88 295 GLY A N 1
ATOM 2253 C CA . GLY A 1 295 ? -42.357 -25.354 25.209 1.00 36.88 295 GLY A CA 1
ATOM 2254 C C . GLY A 1 295 ? -43.037 -24.051 25.591 1.00 36.88 295 GLY A C 1
ATOM 2255 O O . GLY A 1 295 ? -42.676 -23.002 25.066 1.00 36.88 295 GLY A O 1
ATOM 2256 N N . ASP A 1 296 ? -44.043 -24.145 26.457 1.00 40.69 296 ASP A N 1
ATOM 2257 C CA . ASP A 1 296 ? -44.845 -23.039 26.985 1.00 40.69 296 ASP A CA 1
ATOM 2258 C C . ASP A 1 296 ? -44.019 -22.128 27.911 1.00 40.69 296 ASP A C 1
ATOM 2260 O O . ASP A 1 296 ? -44.279 -22.014 29.107 1.00 40.69 296 ASP A O 1
ATOM 2264 N N . THR A 1 297 ? -43.001 -21.467 27.365 1.00 48.47 297 THR A N 1
ATOM 2265 C CA . THR A 1 297 ? -42.431 -20.272 27.982 1.00 48.47 297 THR A CA 1
ATOM 2266 C C . THR A 1 297 ? -43.225 -19.092 27.428 1.00 48.47 297 THR A C 1
ATOM 2268 O O . THR A 1 297 ? -43.251 -18.923 26.204 1.00 48.47 297 THR A O 1
ATOM 2271 N N . PRO A 1 298 ? -43.912 -18.293 28.265 1.00 53.59 298 PRO A N 1
ATOM 2272 C CA . PRO A 1 298 ? -44.611 -17.111 27.786 1.00 53.59 298 PRO A CA 1
ATOM 2273 C C . PRO A 1 298 ? -43.638 -16.250 26.967 1.00 53.59 298 PRO A C 1
ATOM 2275 O O . PRO A 1 298 ? -42.527 -16.007 27.444 1.00 53.59 298 PRO A O 1
ATOM 2278 N N . PRO A 1 299 ? -43.997 -15.832 25.741 1.00 62.19 299 PRO A N 1
ATOM 2279 C CA . PRO A 1 299 ? -43.170 -14.917 24.963 1.00 62.19 299 PRO A CA 1
ATOM 2280 C C . PRO A 1 299 ? -42.902 -13.666 25.801 1.00 62.19 299 PRO A C 1
ATOM 2282 O O . PRO A 1 299 ? -43.833 -13.000 26.257 1.00 62.19 299 PRO A O 1
ATOM 2285 N N . ASP A 1 300 ? -41.625 -13.379 26.044 1.00 72.56 300 ASP A N 1
ATOM 2286 C CA . ASP A 1 300 ? -41.222 -12.221 26.829 1.00 72.56 300 ASP A CA 1
ATOM 2287 C C . ASP A 1 300 ? -41.326 -10.959 25.966 1.00 72.56 300 ASP A C 1
ATOM 2289 O O . ASP A 1 300 ? -40.370 -10.516 25.327 1.00 72.56 300 ASP A O 1
ATOM 2293 N N . TYR A 1 301 ? -42.530 -10.390 25.922 1.00 77.06 301 TYR A N 1
ATOM 2294 C CA . TYR A 1 301 ? -42.807 -9.163 25.178 1.00 77.06 301 TYR A CA 1
ATOM 2295 C C . TYR A 1 301 ? -42.043 -7.949 25.722 1.00 77.06 301 TYR A C 1
ATOM 2297 O O . TYR A 1 301 ? -41.950 -6.944 25.019 1.00 77.06 301 TYR A O 1
ATOM 2305 N N . SER A 1 302 ? -41.430 -8.030 26.914 1.00 80.38 302 SER A N 1
ATOM 2306 C CA . SER A 1 302 ? -40.557 -6.957 27.408 1.00 80.38 302 SER A CA 1
ATOM 2307 C C . SER A 1 302 ? -39.353 -6.723 26.482 1.00 80.38 302 SER A C 1
ATOM 2309 O O . SER A 1 302 ? -38.845 -5.603 26.388 1.00 80.38 302 SER A O 1
ATOM 2311 N N . LEU A 1 303 ? -38.955 -7.734 25.699 1.00 80.62 303 LEU A N 1
ATOM 2312 C CA . LEU A 1 303 ? -37.893 -7.627 24.696 1.00 80.62 303 LEU A CA 1
ATOM 2313 C C . LEU A 1 303 ? -38.279 -6.762 23.483 1.00 80.62 303 LEU A C 1
ATOM 2315 O O . LEU A 1 303 ? -37.390 -6.379 22.720 1.00 80.62 303 LEU A O 1
ATOM 2319 N N . LEU A 1 304 ? -39.570 -6.449 23.317 1.00 85.31 304 LEU A N 1
ATOM 2320 C CA . LEU A 1 304 ? -40.119 -5.614 22.244 1.00 85.31 304 LEU A CA 1
ATOM 2321 C C . LEU A 1 304 ? -40.427 -4.176 22.686 1.00 85.31 304 LEU A C 1
ATOM 2323 O O . LEU A 1 304 ? -40.965 -3.411 21.898 1.00 85.31 304 LEU A O 1
ATOM 2327 N N . THR A 1 305 ? -40.081 -3.786 23.917 1.00 82.56 305 THR A N 1
ATOM 2328 C CA . THR A 1 305 ? -40.420 -2.457 24.473 1.00 82.56 305 THR A CA 1
ATOM 2329 C C . THR A 1 305 ? -39.895 -1.291 23.624 1.00 82.56 305 THR A C 1
ATOM 2331 O O . THR A 1 305 ? -40.527 -0.242 23.561 1.00 82.56 305 THR A O 1
ATOM 2334 N N . ASP A 1 306 ? -38.762 -1.488 22.946 1.00 82.12 306 ASP A N 1
ATOM 2335 C CA . ASP A 1 306 ? -38.120 -0.476 22.098 1.00 82.12 306 ASP A CA 1
ATOM 2336 C C . ASP A 1 306 ? -38.475 -0.623 20.603 1.00 82.12 306 ASP A C 1
ATOM 2338 O O . ASP A 1 306 ? -37.835 0.005 19.763 1.00 82.12 306 ASP A O 1
ATOM 2342 N N . ALA A 1 307 ? -39.412 -1.511 20.258 1.00 84.44 307 ALA A N 1
ATOM 2343 C CA . ALA A 1 307 ? -39.834 -1.785 18.888 1.00 84.44 307 ALA A CA 1
ATOM 2344 C C . ALA A 1 307 ? -41.121 -1.029 18.539 1.00 84.44 307 ALA A C 1
ATOM 2346 O O . ALA A 1 307 ? -42.056 -0.987 19.343 1.00 84.44 307 ALA A O 1
ATOM 2347 N N . ASP A 1 308 ? -41.223 -0.525 17.309 1.00 84.25 308 ASP A N 1
ATOM 2348 C CA . ASP A 1 308 ? -42.491 -0.013 16.787 1.00 84.25 308 ASP A CA 1
ATOM 2349 C C . ASP A 1 308 ? -43.414 -1.173 16.379 1.00 84.25 308 ASP A C 1
ATOM 2351 O O . ASP A 1 308 ? -43.407 -1.667 15.254 1.00 84.25 308 ASP A O 1
ATOM 2355 N N . THR A 1 309 ? -44.184 -1.670 17.343 1.00 82.69 309 THR A N 1
ATOM 2356 C CA . THR A 1 309 ? -45.065 -2.832 17.150 1.00 82.69 309 THR A CA 1
ATOM 2357 C C . THR A 1 309 ? -46.432 -2.483 16.550 1.00 82.69 309 THR A C 1
ATOM 2359 O O . THR A 1 309 ? -47.259 -3.383 16.397 1.00 82.69 309 THR A O 1
ATOM 2362 N N . SER A 1 310 ? -46.674 -1.213 16.197 1.00 78.69 310 SER A N 1
ATOM 2363 C CA . SER A 1 310 ? -47.982 -0.696 15.765 1.00 78.69 310 SER A CA 1
ATOM 2364 C C . SER A 1 310 ? -48.560 -1.424 14.545 1.00 78.69 310 SER A C 1
ATOM 2366 O O . SER A 1 310 ? -49.744 -1.763 14.542 1.00 78.69 310 SER A O 1
ATOM 2368 N N . ASP A 1 311 ? -47.709 -1.760 13.576 1.00 77.06 311 ASP A N 1
ATOM 2369 C CA . ASP A 1 311 ? -48.084 -2.476 12.350 1.00 77.06 311 ASP A CA 1
ATOM 2370 C C . ASP A 1 311 ? -47.845 -3.999 12.429 1.00 77.06 311 ASP A C 1
ATOM 2372 O O . ASP A 1 311 ? -48.096 -4.740 11.473 1.00 77.06 311 ASP A O 1
ATOM 2376 N N . MET A 1 312 ? -47.357 -4.509 13.567 1.00 81.38 312 MET A N 1
ATOM 2377 C CA . MET A 1 312 ? -46.973 -5.913 13.713 1.00 81.38 312 MET A CA 1
ATOM 2378 C C . MET A 1 312 ? -48.121 -6.749 14.286 1.00 81.38 312 MET A C 1
ATOM 2380 O O . MET A 1 312 ? -48.609 -6.495 15.386 1.00 81.38 312 MET A O 1
ATOM 2384 N N . ASN A 1 313 ? -48.520 -7.811 13.580 1.00 87.00 313 ASN A N 1
ATOM 2385 C CA . ASN A 1 313 ? -49.563 -8.715 14.067 1.00 87.00 313 ASN A CA 1
ATOM 2386 C C . ASN A 1 313 ? -49.111 -9.464 15.355 1.00 87.00 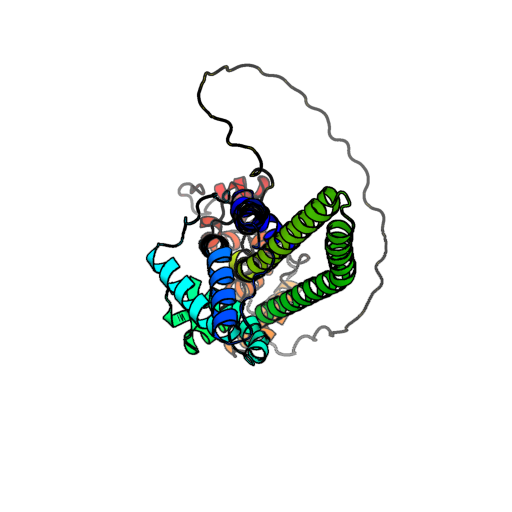313 ASN A C 1
ATOM 2388 O O . ASN A 1 313 ? -47.913 -9.709 15.540 1.00 87.00 313 ASN A O 1
ATOM 2392 N N . PRO A 1 314 ? -50.041 -9.858 16.249 1.00 82.19 314 PRO A N 1
ATOM 2393 C CA . PRO A 1 314 ? -49.693 -10.444 17.549 1.00 82.19 314 PRO A CA 1
ATOM 2394 C C . PRO A 1 314 ? -48.965 -11.797 17.449 1.00 82.19 314 PRO A C 1
ATOM 2396 O O . PRO A 1 314 ? -48.134 -12.114 18.300 1.00 82.19 314 PRO A O 1
ATOM 2399 N N . GLU A 1 315 ? -49.210 -12.583 16.398 1.00 83.06 315 GLU A N 1
ATOM 2400 C CA . GLU A 1 315 ? -48.505 -13.853 16.167 1.00 83.06 315 GLU A CA 1
ATOM 2401 C C . GLU A 1 315 ? -47.045 -13.632 15.720 1.00 83.06 315 GLU A C 1
ATOM 2403 O O . GLU A 1 315 ? -46.134 -14.350 16.145 1.00 83.06 315 GLU A O 1
ATOM 2408 N N . THR A 1 316 ? -46.785 -12.591 14.929 1.00 84.94 316 THR A N 1
ATOM 2409 C CA . THR A 1 316 ? -45.447 -12.149 14.526 1.00 84.94 316 THR A CA 1
ATOM 2410 C C . THR A 1 316 ? -44.697 -11.587 15.725 1.00 84.94 316 THR A C 1
ATOM 2412 O O . THR A 1 316 ? -43.540 -11.950 15.921 1.00 84.94 316 THR A O 1
ATOM 2415 N N . GLN A 1 317 ? -45.353 -10.799 16.585 1.00 84.44 317 GLN A N 1
ATOM 2416 C CA . GLN A 1 317 ? -44.757 -10.323 17.839 1.00 84.44 317 GLN A CA 1
ATOM 2417 C C . GLN A 1 317 ? -44.325 -11.492 18.732 1.00 84.44 317 GLN A C 1
ATOM 2419 O O . GLN A 1 317 ? -43.194 -11.522 19.217 1.00 84.44 317 GLN A O 1
ATOM 2424 N N . LYS A 1 318 ? -45.193 -12.496 18.903 1.00 83.94 318 LYS A N 1
ATOM 2425 C CA . LYS A 1 318 ? -44.891 -13.711 19.671 1.00 83.94 318 LYS A CA 1
ATOM 2426 C C . LYS A 1 318 ? -43.705 -14.479 19.092 1.00 83.94 318 LYS A C 1
ATOM 2428 O O . LYS A 1 318 ? -42.811 -14.891 19.833 1.00 83.94 318 LYS A O 1
ATOM 2433 N N . THR A 1 319 ? -43.690 -14.656 17.773 1.00 86.12 319 THR A N 1
ATOM 2434 C CA . THR A 1 319 ? -42.612 -15.358 17.063 1.00 86.12 319 THR A CA 1
ATOM 2435 C C . THR A 1 319 ? -41.291 -14.607 17.202 1.00 86.12 319 THR A C 1
ATOM 2437 O O . THR A 1 319 ? -40.272 -15.201 17.551 1.00 86.12 319 THR A O 1
ATOM 2440 N N . PHE A 1 320 ? -41.309 -13.290 17.005 1.00 87.81 320 PHE A N 1
ATOM 2441 C CA . PHE A 1 320 ? -40.123 -12.451 17.098 1.00 87.81 320 PHE A CA 1
ATOM 2442 C C . PHE A 1 320 ? -39.572 -12.388 18.530 1.00 87.81 320 PHE A C 1
ATOM 2444 O O . PHE A 1 320 ? -38.374 -12.583 18.728 1.00 87.81 320 PHE A O 1
ATOM 2451 N N . ALA A 1 321 ? -40.429 -12.233 19.545 1.00 86.56 321 ALA A N 1
ATOM 2452 C CA . ALA A 1 321 ? -40.021 -12.274 20.952 1.00 86.56 321 ALA A CA 1
ATOM 2453 C C . ALA A 1 321 ? -39.359 -13.614 21.326 1.00 86.56 321 ALA A C 1
ATOM 2455 O O . ALA A 1 321 ? -38.330 -13.633 22.004 1.00 86.56 321 ALA A O 1
ATOM 2456 N N . ALA A 1 322 ? -39.893 -14.738 20.832 1.00 83.56 322 ALA A N 1
ATOM 2457 C CA . ALA A 1 322 ? -39.292 -16.055 21.039 1.00 83.56 322 ALA A CA 1
ATOM 2458 C C . ALA A 1 322 ? -37.910 -16.183 20.367 1.00 83.56 322 ALA A C 1
ATOM 2460 O O . ALA A 1 322 ? -36.988 -16.762 20.951 1.00 83.56 322 ALA A O 1
ATOM 2461 N N . VAL A 1 323 ? -37.739 -15.616 19.166 1.00 89.06 323 VAL A N 1
ATOM 2462 C CA . VAL A 1 323 ? -36.436 -15.568 18.485 1.00 89.06 323 VAL A CA 1
ATOM 2463 C C . VAL A 1 323 ? -35.439 -14.707 19.257 1.00 89.06 323 VAL A C 1
ATOM 2465 O O . VAL A 1 323 ? -34.306 -15.146 19.454 1.00 89.06 323 VAL A O 1
ATOM 2468 N N . LEU A 1 324 ? -35.842 -13.528 19.742 1.00 87.94 324 LEU A N 1
ATOM 2469 C CA . LEU A 1 324 ? -34.981 -12.647 20.538 1.00 87.94 324 LEU A CA 1
ATOM 2470 C C . LEU A 1 324 ? -34.505 -13.331 21.822 1.00 87.94 324 LEU A C 1
ATOM 2472 O O . LEU A 1 324 ? -33.308 -13.334 22.096 1.00 87.94 324 LEU A O 1
ATOM 2476 N N . ALA A 1 325 ? -35.411 -13.976 22.562 1.00 86.75 325 ALA A N 1
ATOM 2477 C CA . ALA A 1 325 ? -35.060 -14.710 23.776 1.00 86.75 325 ALA A CA 1
ATOM 2478 C C . ALA A 1 325 ? -34.046 -15.831 23.487 1.00 86.75 325 ALA A C 1
ATOM 2480 O O . ALA A 1 325 ? -33.069 -16.015 24.215 1.00 86.75 325 ALA A O 1
ATOM 2481 N N . ARG A 1 326 ? -34.233 -16.562 22.381 1.00 82.31 326 ARG A N 1
ATOM 2482 C CA . ARG A 1 326 ? -33.298 -17.611 21.958 1.00 82.31 326 ARG A CA 1
ATOM 2483 C C . ARG A 1 326 ? -31.946 -17.045 21.525 1.00 82.31 326 ARG A C 1
ATOM 2485 O O . ARG A 1 326 ? -30.916 -17.642 21.843 1.00 82.31 326 ARG A O 1
ATOM 2492 N N . ALA A 1 327 ? -31.941 -15.925 20.810 1.00 84.00 327 ALA A N 1
ATOM 2493 C CA . ALA A 1 327 ? -30.716 -15.239 20.427 1.00 84.00 327 ALA A CA 1
ATOM 2494 C C . ALA A 1 327 ? -29.944 -14.781 21.672 1.00 84.00 327 ALA A C 1
ATOM 2496 O O . ALA A 1 327 ? -28.758 -15.074 21.770 1.00 84.00 327 ALA A O 1
ATOM 2497 N N . ASP A 1 328 ? -30.608 -14.186 22.665 1.00 83.31 328 ASP A N 1
ATOM 2498 C CA . ASP A 1 328 ? -29.973 -13.745 23.914 1.00 83.31 328 ASP A CA 1
ATOM 2499 C C . ASP A 1 328 ? -29.348 -14.908 24.701 1.00 83.31 328 ASP A C 1
ATOM 2501 O O . ASP A 1 328 ? -28.224 -14.786 25.193 1.00 83.31 328 ASP A O 1
ATOM 2505 N N . VAL A 1 329 ? -30.003 -16.076 24.744 1.00 84.69 329 VAL A N 1
ATOM 2506 C CA . VAL A 1 329 ? -29.424 -17.298 25.338 1.00 84.69 329 VAL A CA 1
ATOM 2507 C C . VAL A 1 329 ? -28.156 -17.740 24.598 1.00 84.69 329 VAL A C 1
ATOM 2509 O O . VAL A 1 329 ? -27.170 -18.120 25.235 1.00 84.69 329 VAL A O 1
ATOM 2512 N N . LEU A 1 330 ? -28.149 -17.690 23.261 1.00 81.00 330 LEU A N 1
ATOM 2513 C CA . LEU A 1 330 ? -26.975 -18.052 22.455 1.00 81.00 330 LEU A CA 1
ATOM 2514 C C . LEU A 1 330 ? -25.830 -17.049 22.625 1.00 81.00 330 LEU A C 1
ATOM 2516 O O . LEU A 1 330 ? -24.678 -17.467 22.765 1.00 81.00 330 LEU A O 1
ATOM 2520 N N . LEU A 1 331 ? -26.150 -15.754 22.668 1.00 81.88 331 LEU A N 1
ATOM 2521 C CA . LEU A 1 331 ? -25.186 -14.683 22.907 1.00 81.88 331 LEU A CA 1
ATOM 2522 C C . LEU A 1 331 ? -24.562 -14.808 24.307 1.00 81.88 331 LEU A C 1
ATOM 2524 O O . LEU A 1 331 ? -23.340 -14.765 24.434 1.00 81.88 331 LEU A O 1
ATOM 2528 N N . GLY A 1 332 ? -25.369 -15.074 25.340 1.00 78.56 332 GLY A N 1
ATOM 2529 C CA . GLY A 1 332 ? -24.892 -15.322 26.706 1.00 78.56 332 GLY A CA 1
ATOM 2530 C C . GLY A 1 332 ? -24.088 -16.619 26.867 1.00 78.56 332 GLY A C 1
ATOM 2531 O O . GLY A 1 332 ? -23.212 -16.702 27.723 1.00 78.56 332 GLY A O 1
ATOM 2532 N N . SER A 1 333 ? -24.324 -17.617 26.007 1.00 77.69 333 SER A N 1
ATOM 2533 C CA . SER A 1 333 ? -23.601 -18.902 25.993 1.00 77.69 333 SER A CA 1
ATOM 2534 C C . SER A 1 333 ? -22.342 -18.894 25.109 1.00 77.69 333 SER A C 1
ATOM 2536 O O . SER A 1 333 ? -21.841 -19.960 24.745 1.00 77.69 333 SER A O 1
ATOM 2538 N N . ASN A 1 334 ? -21.846 -17.712 24.725 1.00 76.19 334 ASN A N 1
ATOM 2539 C CA . ASN A 1 334 ? -20.673 -17.512 23.865 1.00 76.19 334 ASN A CA 1
ATOM 2540 C C . ASN A 1 334 ? -20.775 -18.160 22.463 1.00 76.19 334 ASN A C 1
ATOM 2542 O O . ASN A 1 334 ? -19.762 -18.446 21.826 1.00 76.19 334 ASN A O 1
ATOM 2546 N N . ARG A 1 335 ? -21.994 -18.393 21.952 1.00 79.06 335 ARG A N 1
ATOM 2547 C CA . ARG A 1 335 ? -22.247 -18.852 20.572 1.00 79.06 335 ARG A CA 1
ATOM 2548 C C . ARG A 1 335 ? -22.686 -17.680 19.695 1.00 79.06 335 ARG A C 1
ATOM 2550 O O . ARG A 1 335 ? -23.806 -17.657 19.185 1.00 79.06 335 ARG A O 1
ATOM 2557 N N . ILE A 1 336 ? -21.794 -16.702 19.550 1.00 81.44 336 ILE A N 1
ATOM 2558 C CA . ILE A 1 336 ? -22.097 -15.406 18.928 1.00 81.44 336 ILE A CA 1
ATOM 2559 C C . ILE A 1 336 ? -22.538 -15.558 17.466 1.00 81.44 336 ILE A C 1
ATOM 2561 O O . ILE A 1 336 ? -23.570 -15.006 17.094 1.00 81.44 336 ILE A O 1
ATOM 2565 N N . ASP A 1 337 ? -21.843 -16.377 16.672 1.00 79.56 337 ASP A N 1
ATOM 2566 C CA . ASP A 1 337 ? -22.164 -16.573 15.248 1.00 79.56 337 ASP A CA 1
ATOM 2567 C C . ASP A 1 337 ? -23.569 -17.160 15.039 1.00 79.56 337 ASP A C 1
ATOM 2569 O O . ASP A 1 337 ? -24.313 -16.724 14.164 1.00 79.56 337 ASP A O 1
ATOM 2573 N N . ALA A 1 338 ? -23.971 -18.108 15.891 1.00 76.50 338 ALA A N 1
ATOM 2574 C CA . ALA A 1 338 ? -25.301 -18.712 15.839 1.00 76.50 338 ALA A CA 1
ATOM 2575 C C . ALA A 1 338 ? -26.402 -17.727 16.270 1.00 76.50 338 ALA A C 1
ATOM 2577 O O . ALA A 1 338 ? -27.487 -17.728 15.693 1.00 76.50 338 ALA A O 1
ATOM 2578 N N . GLY A 1 339 ? -26.126 -16.880 17.268 1.00 80.06 339 GLY A N 1
ATOM 2579 C CA . GLY A 1 339 ? -27.041 -15.817 17.690 1.00 80.06 339 GLY A CA 1
ATOM 2580 C C . GLY A 1 339 ? -27.219 -14.742 16.614 1.00 80.06 339 GLY A C 1
ATOM 2581 O O . GLY A 1 339 ? -28.347 -14.372 16.298 1.00 80.06 339 GLY A O 1
ATOM 2582 N N . LEU A 1 340 ? -26.123 -14.292 15.994 1.00 82.12 340 LEU A N 1
ATOM 2583 C CA . LEU A 1 340 ? -26.160 -13.316 14.902 1.00 82.12 340 LEU A CA 1
ATOM 2584 C C . LEU A 1 340 ? -26.867 -13.864 13.661 1.00 82.12 340 LEU A C 1
ATOM 2586 O O . LEU A 1 340 ? -27.662 -13.141 13.066 1.00 82.12 340 LEU A O 1
ATOM 2590 N N . ALA A 1 341 ? -26.646 -15.134 13.307 1.00 86.00 341 ALA A N 1
ATOM 2591 C CA . ALA A 1 341 ? -27.338 -15.771 12.189 1.00 86.00 341 ALA A CA 1
ATOM 2592 C C . ALA A 1 341 ? -28.864 -15.777 12.379 1.00 86.00 341 ALA A C 1
ATOM 2594 O O . ALA A 1 341 ? -29.588 -15.520 11.426 1.00 86.00 341 ALA A O 1
ATOM 2595 N N . LEU A 1 342 ? -29.359 -16.005 13.604 1.00 85.62 342 LEU A N 1
ATOM 2596 C CA . LEU A 1 342 ? -30.797 -15.943 13.894 1.00 85.62 342 LEU A CA 1
ATOM 2597 C C . LEU A 1 342 ? -31.367 -14.526 13.783 1.00 85.62 342 LEU A C 1
ATOM 2599 O O . LEU A 1 342 ? -32.488 -14.355 13.312 1.00 85.62 342 LEU A O 1
ATOM 2603 N N . LEU A 1 343 ? -30.616 -13.515 14.225 1.00 87.88 343 LEU A N 1
ATOM 2604 C CA . LEU A 1 343 ? -31.071 -12.124 14.193 1.00 87.88 343 LEU A CA 1
ATOM 2605 C C . LEU A 1 343 ? -30.980 -11.506 12.791 1.00 87.88 343 LEU A C 1
ATOM 2607 O O . LEU A 1 343 ? -31.776 -10.628 12.469 1.00 87.88 343 LEU A O 1
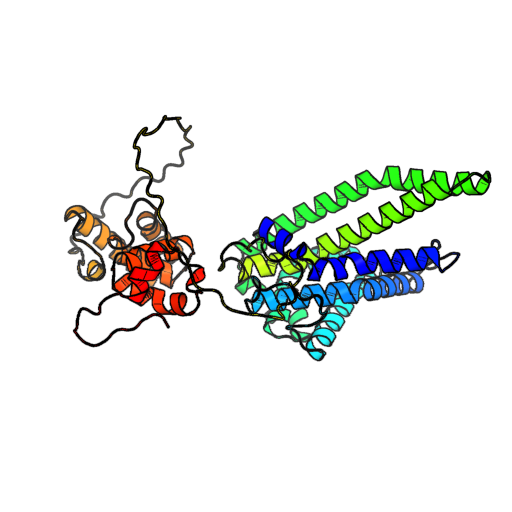ATOM 2611 N N . ALA A 1 344 ? -30.047 -11.966 11.952 1.00 86.00 344 ALA A N 1
ATOM 2612 C CA . ALA A 1 344 ? -29.828 -11.439 10.605 1.00 86.00 344 ALA A CA 1
ATOM 2613 C C . ALA A 1 344 ? -31.067 -11.553 9.700 1.00 86.00 344 ALA A C 1
ATOM 2615 O O . ALA A 1 344 ? -31.284 -10.675 8.870 1.00 86.00 344 ALA A O 1
ATOM 2616 N N . LEU A 1 345 ? -31.908 -12.576 9.904 1.00 87.25 345 LEU A N 1
AT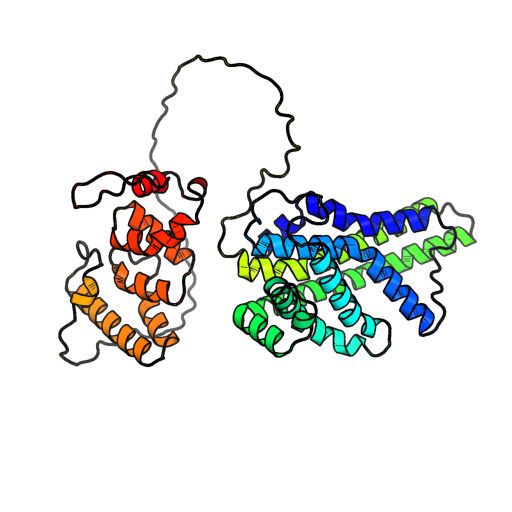OM 2617 C CA . LEU A 1 345 ? -33.164 -12.760 9.162 1.00 87.25 345 LEU A CA 1
ATOM 2618 C C . LEU A 1 345 ? -34.176 -11.627 9.393 1.00 87.25 345 LEU A C 1
ATOM 2620 O O . LEU A 1 345 ? -35.071 -11.445 8.580 1.00 87.25 345 LEU A O 1
ATOM 2624 N N . TYR A 1 346 ? -34.040 -10.881 10.491 1.00 85.44 346 TYR A N 1
ATOM 2625 C CA . TYR A 1 346 ? -34.917 -9.765 10.857 1.00 85.44 346 TYR A CA 1
ATOM 2626 C C . TYR A 1 346 ? -34.244 -8.400 10.643 1.00 85.44 346 TYR A C 1
ATOM 2628 O O . TYR A 1 346 ? -34.789 -7.369 11.032 1.00 85.44 346 TYR A O 1
ATOM 2636 N N . ALA A 1 347 ? -33.041 -8.390 10.059 1.00 83.88 347 ALA A N 1
ATOM 2637 C CA . ALA A 1 347 ? -32.236 -7.199 9.804 1.00 83.88 347 ALA A CA 1
ATOM 2638 C C . ALA A 1 347 ? -31.865 -7.072 8.315 1.00 83.88 347 ALA A C 1
ATOM 2640 O O . ALA A 1 347 ? -30.730 -6.748 7.948 1.00 83.88 347 ALA A O 1
ATOM 2641 N N . ASP A 1 348 ? -32.837 -7.342 7.447 1.00 82.75 348 ASP A N 1
ATOM 2642 C CA . ASP A 1 348 ? -32.743 -7.239 5.992 1.00 82.75 348 ASP A CA 1
ATOM 2643 C C . ASP A 1 348 ? -33.493 -5.995 5.463 1.00 82.75 348 ASP A C 1
ATOM 2645 O O . ASP A 1 348 ? -33.797 -5.071 6.217 1.00 82.75 348 ASP A O 1
ATOM 2649 N N . GLU A 1 349 ? -33.710 -5.919 4.150 1.00 78.38 349 GLU A N 1
ATOM 2650 C CA . GLU A 1 349 ? -34.448 -4.816 3.510 1.00 78.38 349 GLU A CA 1
ATOM 2651 C C . GLU A 1 349 ? -35.971 -4.970 3.604 1.00 78.38 349 GLU A C 1
ATOM 2653 O O . GLU A 1 349 ? -36.690 -3.993 3.412 1.00 78.38 349 GLU A O 1
ATOM 2658 N N . ALA A 1 350 ? -36.465 -6.177 3.889 1.00 80.62 350 ALA A N 1
ATOM 2659 C CA . ALA A 1 350 ? -37.892 -6.473 3.960 1.00 80.62 350 ALA A CA 1
ATOM 2660 C C . ALA A 1 350 ? -38.489 -6.130 5.334 1.00 80.62 350 ALA A C 1
ATOM 2662 O O . ALA A 1 350 ? -39.683 -5.849 5.438 1.00 80.62 350 ALA A O 1
ATOM 2663 N N . HIS A 1 351 ? -37.666 -6.143 6.383 1.00 85.81 351 HIS A N 1
ATOM 2664 C CA . HIS A 1 351 ? -38.072 -5.858 7.753 1.00 85.81 351 HIS A CA 1
ATOM 2665 C C . HIS A 1 351 ? -37.747 -4.412 8.141 1.00 85.81 351 HIS A C 1
ATOM 2667 O O . HIS A 1 351 ? -36.583 -4.001 8.171 1.00 85.81 351 HIS A O 1
ATOM 2673 N N . ASP A 1 352 ? -38.784 -3.640 8.480 1.00 84.81 352 ASP A N 1
ATOM 2674 C CA . ASP A 1 352 ? -38.612 -2.249 8.896 1.00 84.81 352 ASP A CA 1
ATOM 2675 C C . ASP A 1 352 ? -37.768 -2.134 10.175 1.00 84.81 352 ASP A C 1
ATOM 2677 O O . ASP A 1 352 ? -37.975 -2.838 11.169 1.00 84.81 352 ASP A O 1
ATOM 2681 N N . ALA A 1 353 ? -36.807 -1.214 10.152 1.00 86.31 353 ALA A N 1
ATOM 2682 C CA . ALA A 1 353 ? -35.817 -1.082 11.211 1.00 86.31 353 ALA A CA 1
ATOM 2683 C C . ALA A 1 353 ? -36.401 -0.547 12.528 1.00 86.31 353 ALA A C 1
ATOM 2685 O O . ALA A 1 353 ? -35.824 -0.823 13.580 1.00 86.31 353 ALA A O 1
ATOM 2686 N N . ALA A 1 354 ? -37.527 0.178 12.501 1.00 87.56 354 ALA A N 1
ATOM 2687 C CA . ALA A 1 354 ? -38.230 0.590 13.718 1.00 87.56 354 ALA A CA 1
ATOM 2688 C C . ALA A 1 354 ? -38.992 -0.592 14.346 1.00 87.56 354 ALA A C 1
ATOM 2690 O O . ALA A 1 354 ? -38.842 -0.868 15.538 1.00 87.56 354 ALA A O 1
ATOM 2691 N N . ALA A 1 355 ? -39.724 -1.363 13.535 1.00 87.50 355 ALA A N 1
ATOM 2692 C CA . ALA A 1 355 ? -40.494 -2.519 14.001 1.00 87.50 355 ALA A CA 1
ATOM 2693 C C . ALA A 1 355 ? -39.628 -3.685 14.514 1.00 87.50 355 ALA A C 1
ATOM 2695 O O . ALA A 1 355 ? -39.996 -4.370 15.468 1.00 87.50 355 ALA A O 1
ATOM 2696 N N . TYR A 1 356 ? -38.449 -3.898 13.925 1.00 90.62 356 TYR A N 1
ATOM 2697 C CA . TYR A 1 356 ? -37.513 -4.958 14.324 1.00 90.62 356 TYR A CA 1
ATOM 2698 C C . TYR A 1 356 ? -36.285 -4.422 15.076 1.00 90.62 356 TYR A C 1
ATOM 2700 O O . TYR A 1 356 ? -35.279 -5.125 15.232 1.00 90.62 356 TYR A O 1
ATOM 2708 N N . PHE A 1 357 ? -36.368 -3.197 15.609 1.00 91.19 357 PHE A N 1
ATOM 2709 C CA . PHE A 1 357 ? -35.277 -2.509 16.306 1.00 91.19 357 PHE A CA 1
ATOM 2710 C C . PHE A 1 357 ? -34.521 -3.364 17.347 1.00 91.19 357 PHE A C 1
ATOM 2712 O O . PHE A 1 357 ? -33.287 -3.313 17.368 1.00 91.19 357 PHE A O 1
ATOM 2719 N N . PRO A 1 358 ? -35.169 -4.208 18.180 1.00 90.56 358 PRO A N 1
ATOM 2720 C CA . PRO A 1 358 ? -34.456 -5.039 19.148 1.00 90.56 358 PRO A CA 1
ATOM 2721 C C . PRO A 1 358 ? -33.422 -5.991 18.528 1.00 90.56 358 PRO A C 1
ATOM 2723 O O . PRO A 1 358 ? -32.415 -6.290 19.180 1.00 90.56 358 PRO A O 1
ATOM 2726 N N . ALA A 1 359 ? -33.641 -6.461 17.295 1.00 89.50 359 ALA A N 1
ATOM 2727 C CA . ALA A 1 359 ? -32.666 -7.261 16.555 1.00 89.50 359 ALA A CA 1
ATOM 2728 C C . ALA A 1 359 ? -31.520 -6.379 16.047 1.00 89.50 359 ALA A C 1
ATOM 2730 O O . ALA A 1 359 ? -30.352 -6.681 16.306 1.00 89.50 359 ALA A O 1
ATOM 2731 N N . TYR A 1 360 ? -31.854 -5.240 15.429 1.00 87.62 360 TYR A N 1
ATOM 2732 C CA . TYR A 1 360 ? -30.878 -4.249 14.973 1.00 87.62 360 TYR A CA 1
ATOM 2733 C C . TYR A 1 360 ? -29.949 -3.800 16.106 1.00 87.62 360 TYR A C 1
ATOM 2735 O O . TYR A 1 360 ? -28.737 -3.807 15.924 1.00 87.62 360 TYR A O 1
ATOM 2743 N N . ARG A 1 361 ? -30.471 -3.504 17.304 1.00 89.94 361 ARG A N 1
ATOM 2744 C CA . ARG A 1 361 ? -29.671 -3.105 18.475 1.00 89.94 361 ARG A CA 1
ATOM 2745 C C . ARG A 1 361 ? -28.619 -4.150 18.855 1.00 89.94 361 ARG A C 1
ATOM 2747 O O . ARG A 1 361 ? -27.472 -3.800 19.125 1.00 89.94 361 ARG A O 1
ATOM 2754 N N . ARG A 1 362 ? -29.006 -5.429 18.889 1.00 87.44 362 ARG A N 1
ATOM 2755 C CA . ARG A 1 362 ? -28.124 -6.544 19.280 1.00 87.44 362 ARG A CA 1
ATOM 2756 C C . ARG A 1 362 ? -27.044 -6.798 18.236 1.00 87.44 362 ARG A C 1
ATOM 2758 O O . ARG A 1 362 ? -25.879 -6.944 18.595 1.00 87.44 362 ARG A O 1
ATOM 2765 N N . ILE A 1 363 ? -27.419 -6.797 16.956 1.00 87.56 363 ILE A N 1
ATOM 2766 C CA . ILE A 1 363 ? -26.459 -6.953 15.859 1.00 87.56 363 ILE A CA 1
ATOM 2767 C C . ILE A 1 363 ? -25.509 -5.756 15.831 1.00 87.56 363 ILE A C 1
ATOM 2769 O O . ILE A 1 363 ? -24.301 -5.944 15.762 1.00 87.56 363 ILE A O 1
ATOM 2773 N N . TYR A 1 364 ? -26.028 -4.534 15.951 1.00 85.75 364 TYR A N 1
ATOM 2774 C CA . TYR A 1 364 ? -25.232 -3.312 15.882 1.00 85.75 364 TYR A CA 1
ATOM 2775 C C . TYR A 1 364 ? -24.204 -3.205 17.016 1.00 85.75 364 TYR A C 1
ATOM 2777 O O . TYR A 1 364 ? -23.076 -2.780 16.780 1.00 85.75 364 TYR A O 1
ATOM 2785 N N . ALA A 1 365 ? -24.556 -3.651 18.227 1.00 84.00 365 ALA A N 1
ATOM 2786 C CA . ALA A 1 365 ? -23.635 -3.688 19.363 1.00 84.00 365 ALA A CA 1
ATOM 2787 C C . ALA A 1 365 ? -22.457 -4.664 19.167 1.00 84.00 365 ALA A C 1
ATOM 2789 O O . ALA A 1 365 ? -21.382 -4.443 19.722 1.00 84.00 365 ALA A O 1
ATOM 2790 N N . LEU A 1 366 ? -22.650 -5.737 18.392 1.00 82.44 366 LEU A N 1
ATOM 2791 C CA . LEU A 1 366 ? -21.658 -6.803 18.197 1.00 82.44 366 LEU A CA 1
ATOM 2792 C C . LEU A 1 366 ? -20.876 -6.662 16.883 1.00 82.44 366 LEU A C 1
ATOM 2794 O O . LEU A 1 366 ? -19.678 -6.932 16.835 1.00 82.44 366 LEU A O 1
ATOM 2798 N N . ALA A 1 367 ? -21.553 -6.251 15.815 1.00 79.50 367 ALA A N 1
ATOM 2799 C CA . ALA A 1 367 ? -21.032 -6.160 14.460 1.00 79.50 367 ALA A CA 1
ATOM 2800 C C . ALA A 1 367 ? -21.654 -4.947 13.740 1.00 79.50 367 ALA A C 1
ATOM 2802 O O . ALA A 1 367 ? -22.565 -5.113 12.924 1.00 79.50 367 ALA A O 1
ATOM 2803 N N . PRO A 1 368 ? -21.182 -3.717 14.016 1.00 78.06 368 PRO A N 1
ATOM 2804 C CA . PRO A 1 368 ? -21.693 -2.524 13.351 1.00 78.06 368 PRO A CA 1
ATOM 2805 C C . PRO A 1 368 ? -21.362 -2.563 11.851 1.00 78.06 368 PRO A C 1
ATOM 2807 O O . PRO A 1 368 ? -20.202 -2.698 11.452 1.00 78.06 368 PRO A O 1
ATOM 2810 N N . GLN A 1 369 ? -22.391 -2.443 11.011 1.00 78.44 369 GLN A N 1
ATOM 2811 C CA . GLN A 1 369 ? -22.295 -2.447 9.547 1.00 78.44 369 GLN A CA 1
ATOM 2812 C C . GLN A 1 369 ? -22.982 -1.208 8.970 1.00 78.44 369 GLN A C 1
ATOM 2814 O O . GLN A 1 369 ? -23.985 -0.747 9.511 1.00 78.44 369 GLN A O 1
ATOM 2819 N N . TYR A 1 370 ? -22.479 -0.697 7.843 1.00 74.50 370 TYR A N 1
ATOM 2820 C CA . TYR A 1 370 ? -23.007 0.521 7.217 1.00 74.50 370 TYR A CA 1
ATOM 2821 C C . TYR A 1 370 ? -24.471 0.380 6.777 1.00 74.50 370 TYR A C 1
ATOM 2823 O O . TYR A 1 370 ? -25.266 1.275 7.027 1.00 74.50 370 TYR A O 1
ATOM 2831 N N . ALA A 1 371 ? -24.862 -0.768 6.213 1.00 79.50 371 ALA A N 1
ATOM 2832 C CA . ALA A 1 371 ? -26.252 -1.011 5.818 1.00 79.50 371 ALA A CA 1
ATOM 2833 C C . ALA A 1 371 ? -27.223 -0.964 7.015 1.00 79.50 371 ALA A C 1
ATOM 2835 O O . ALA A 1 371 ? -28.315 -0.415 6.905 1.00 79.50 371 ALA A O 1
ATOM 2836 N N . LEU A 1 372 ? -26.807 -1.487 8.176 1.00 84.56 372 LEU A N 1
ATOM 2837 C CA . LEU A 1 372 ? -27.592 -1.416 9.414 1.00 84.56 372 LEU A CA 1
ATOM 2838 C C . LEU A 1 372 ? -27.661 0.017 9.943 1.00 84.56 372 LEU A C 1
ATOM 2840 O O . LEU A 1 372 ? -28.729 0.464 10.349 1.00 84.56 372 LEU A O 1
ATOM 2844 N N . LEU A 1 373 ? -26.534 0.736 9.911 1.00 85.44 373 LEU A N 1
ATOM 2845 C CA . LEU A 1 373 ? -26.471 2.139 10.312 1.00 85.44 373 LEU A CA 1
ATOM 2846 C C . LEU A 1 373 ? -27.395 3.003 9.450 1.00 85.44 373 LEU A C 1
ATOM 2848 O O . LEU A 1 373 ? -28.185 3.751 10.008 1.00 85.44 373 LEU A O 1
ATOM 2852 N N . GLN A 1 374 ? -27.359 2.853 8.123 1.00 84.75 374 GLN A N 1
ATOM 2853 C CA . GLN A 1 374 ? -28.211 3.621 7.216 1.00 84.75 374 GLN A CA 1
ATOM 2854 C C . GLN A 1 374 ? -29.693 3.390 7.516 1.00 84.75 374 GLN A C 1
ATOM 2856 O O . GLN A 1 374 ? -30.452 4.340 7.647 1.00 84.75 374 GLN A O 1
ATOM 2861 N N . ARG A 1 375 ? -30.110 2.137 7.728 1.00 85.25 375 ARG A N 1
ATOM 2862 C CA . ARG A 1 375 ? -31.507 1.831 8.072 1.00 85.25 375 ARG A CA 1
ATOM 2863 C C . ARG A 1 375 ? -31.914 2.392 9.436 1.00 85.25 375 ARG A C 1
ATOM 2865 O O . ARG A 1 375 ? -33.044 2.849 9.593 1.00 85.25 375 ARG A O 1
ATOM 2872 N N . LEU A 1 376 ? -31.004 2.397 10.412 1.00 87.50 376 LEU A N 1
ATOM 2873 C CA . LEU A 1 376 ? -31.230 3.031 11.714 1.00 87.50 376 LEU A CA 1
ATOM 2874 C C . LEU A 1 376 ? -31.314 4.561 11.605 1.00 87.50 376 LEU A C 1
ATOM 2876 O O . LEU A 1 376 ? -32.145 5.151 12.291 1.00 87.50 376 LEU A O 1
ATOM 2880 N N . ILE A 1 377 ? -30.510 5.187 10.740 1.00 84.38 377 ILE A N 1
ATOM 2881 C CA . ILE A 1 377 ? -30.583 6.620 10.415 1.00 84.38 377 ILE A CA 1
ATOM 2882 C C . ILE A 1 377 ? -31.939 6.935 9.787 1.00 84.38 377 ILE A C 1
ATOM 2884 O O . ILE A 1 377 ? -32.638 7.811 10.286 1.00 84.38 377 ILE A O 1
ATOM 2888 N N . THR A 1 378 ? -32.368 6.174 8.780 1.00 85.00 378 THR A N 1
ATOM 2889 C CA . THR A 1 378 ? -33.674 6.365 8.140 1.00 85.00 378 THR A CA 1
ATOM 2890 C C . THR A 1 378 ? -34.826 6.163 9.134 1.00 85.00 378 THR A C 1
ATOM 2892 O O . THR A 1 378 ? -35.788 6.929 9.134 1.00 85.00 378 THR A O 1
ATOM 2895 N N . ALA A 1 379 ? -34.743 5.173 10.032 1.00 85.06 379 ALA A N 1
ATOM 2896 C CA . ALA A 1 379 ? -35.735 4.985 11.096 1.00 85.06 379 ALA A CA 1
ATOM 2897 C C . ALA A 1 379 ? -35.734 6.146 12.108 1.00 85.06 379 ALA A C 1
ATOM 2899 O O . ALA A 1 379 ? -36.794 6.605 12.530 1.00 85.06 379 ALA A O 1
ATOM 2900 N N . ALA A 1 380 ? -34.557 6.658 12.475 1.00 85.06 380 ALA A N 1
ATOM 2901 C CA . ALA A 1 380 ? -34.419 7.821 13.348 1.00 85.06 380 ALA A CA 1
ATOM 2902 C C . ALA A 1 380 ? -34.966 9.100 12.689 1.00 85.06 380 ALA A C 1
ATOM 2904 O O . ALA A 1 380 ? -35.678 9.863 13.339 1.00 85.06 380 ALA A O 1
ATOM 2905 N N . ALA A 1 381 ? -34.713 9.296 11.393 1.00 78.75 381 ALA A N 1
ATOM 2906 C CA . ALA A 1 381 ? -35.262 10.383 10.585 1.00 78.75 381 ALA A CA 1
ATOM 2907 C C . ALA A 1 381 ? -36.794 10.289 10.449 1.00 78.75 381 ALA A C 1
ATOM 2909 O O . ALA A 1 381 ? -37.478 11.307 10.402 1.00 78.75 381 ALA A O 1
ATOM 2910 N N . ARG A 1 382 ? -37.365 9.079 10.478 1.00 79.00 382 ARG A N 1
ATOM 2911 C CA . ARG A 1 382 ? -38.821 8.861 10.567 1.00 79.00 382 ARG A CA 1
ATOM 2912 C C . ARG A 1 382 ? -39.406 9.083 11.972 1.00 79.00 382 ARG A C 1
ATOM 2914 O O . ARG A 1 382 ? -40.619 9.008 12.135 1.00 79.00 382 ARG A O 1
ATOM 2921 N N . GLY A 1 383 ? -38.576 9.390 12.973 1.00 77.50 383 GLY A N 1
ATOM 2922 C CA . GLY A 1 383 ? -39.007 9.714 14.337 1.00 77.50 383 GLY A CA 1
ATOM 2923 C C . GLY A 1 383 ? -38.858 8.584 15.360 1.00 77.50 383 GLY A C 1
ATOM 2924 O O . GLY A 1 383 ? -39.330 8.729 16.488 1.00 77.50 383 GLY A O 1
ATOM 2925 N N . HIS A 1 384 ? -38.190 7.473 15.024 1.00 83.81 384 HIS A N 1
ATOM 2926 C CA . HIS A 1 384 ? -37.962 6.383 15.975 1.00 83.81 384 HIS A CA 1
ATOM 2927 C C . HIS A 1 384 ? -36.865 6.742 16.995 1.00 83.81 384 HIS A C 1
ATOM 2929 O O . HIS A 1 384 ? -35.664 6.604 16.740 1.00 83.81 384 HIS A O 1
ATOM 2935 N N . GLN A 1 385 ? -37.288 7.195 18.178 1.00 81.31 385 GLN A N 1
ATOM 2936 C CA . GLN A 1 385 ? -36.403 7.678 19.243 1.00 81.31 385 GLN A CA 1
ATOM 2937 C C . GLN A 1 385 ? -35.336 6.655 19.698 1.00 81.31 385 GLN A C 1
ATOM 2939 O O . GLN A 1 385 ? -34.173 7.050 19.817 1.00 81.31 385 GLN A O 1
ATOM 2944 N N . PRO A 1 386 ? -35.642 5.353 19.890 1.00 85.06 386 PRO A N 1
ATOM 2945 C CA . PRO A 1 386 ? -34.623 4.365 20.259 1.00 85.06 386 PRO A CA 1
ATOM 2946 C C . PRO A 1 386 ? -33.519 4.202 19.203 1.00 85.06 386 PRO A C 1
ATOM 2948 O O . PRO A 1 386 ? -32.348 4.043 19.557 1.00 85.06 386 PRO A O 1
ATOM 2951 N N . SER A 1 387 ? -33.863 4.306 17.911 1.00 84.56 387 SER A N 1
ATOM 2952 C CA . SER A 1 387 ? -32.873 4.289 16.824 1.00 84.56 387 SER A CA 1
ATOM 2953 C C . SER A 1 387 ? -31.948 5.494 16.911 1.00 84.56 387 SER A C 1
ATOM 2955 O O . SER A 1 387 ? -30.733 5.331 16.825 1.00 84.56 387 SER A O 1
ATOM 2957 N N . PHE A 1 388 ? -32.508 6.683 17.154 1.00 82.62 388 PHE A N 1
ATOM 2958 C CA . PHE A 1 388 ? -31.745 7.919 17.315 1.00 82.62 388 PHE A CA 1
ATOM 2959 C C . PHE A 1 388 ? -30.779 7.867 18.506 1.00 82.62 388 PHE A C 1
ATOM 2961 O O . PHE A 1 388 ? -29.610 8.237 18.382 1.00 82.62 388 PHE A O 1
ATOM 2968 N N . ASP A 1 389 ? -31.248 7.394 19.663 1.00 84.06 389 ASP A N 1
ATOM 2969 C CA . ASP A 1 389 ? -30.425 7.279 20.868 1.00 84.06 389 ASP A CA 1
ATOM 2970 C C . ASP A 1 389 ? -29.255 6.297 20.673 1.00 84.06 389 ASP A C 1
ATOM 2972 O O . ASP A 1 389 ? -28.147 6.576 21.139 1.00 84.06 389 ASP A O 1
ATOM 2976 N N . LEU A 1 390 ? -29.469 5.198 19.937 1.00 84.75 390 LEU A N 1
ATOM 2977 C CA . LEU A 1 390 ? -28.435 4.204 19.629 1.00 84.75 390 LEU A CA 1
ATOM 2978 C C . LEU A 1 390 ? -27.332 4.756 18.711 1.00 84.75 390 LEU A C 1
ATOM 2980 O O . LEU A 1 390 ? -26.152 4.494 18.945 1.00 84.75 390 LEU A O 1
ATOM 2984 N N . ILE A 1 391 ? -27.700 5.515 17.674 1.00 86.00 391 ILE A N 1
ATOM 2985 C CA . ILE A 1 391 ? -26.756 6.003 16.650 1.00 86.00 391 ILE A CA 1
ATOM 2986 C C . ILE A 1 391 ? -26.171 7.385 16.959 1.00 86.00 391 ILE A C 1
ATOM 2988 O O . ILE A 1 391 ? -25.264 7.829 16.257 1.00 86.00 391 ILE A O 1
ATOM 2992 N N . ARG A 1 392 ? -26.635 8.064 18.017 1.00 81.62 392 ARG A N 1
ATOM 2993 C CA . ARG A 1 392 ? -26.151 9.396 18.423 1.00 81.62 392 ARG A CA 1
ATOM 2994 C C . ARG A 1 392 ? -24.616 9.507 18.479 1.00 81.62 392 ARG A C 1
ATOM 2996 O O . ARG A 1 392 ? -24.093 10.496 17.978 1.00 81.62 392 ARG A O 1
ATOM 3003 N N . PRO A 1 393 ? -23.850 8.553 19.038 1.00 76.75 393 PRO A N 1
ATOM 3004 C CA . PRO A 1 393 ? -22.390 8.667 19.042 1.00 76.75 393 PRO A CA 1
ATOM 3005 C C . PRO A 1 393 ? -21.764 8.687 17.640 1.00 76.75 393 PRO A C 1
ATOM 3007 O O . PRO A 1 393 ? -20.700 9.277 17.468 1.00 76.75 393 PRO A O 1
ATOM 3010 N N . GLU A 1 394 ? -22.405 8.052 16.656 1.00 75.19 394 GLU A N 1
ATOM 3011 C CA . GLU A 1 394 ? -21.920 8.011 15.274 1.00 75.19 394 GLU A CA 1
ATOM 3012 C C . GLU A 1 394 ? -22.405 9.211 14.464 1.00 75.19 394 GLU A C 1
ATOM 3014 O O . GLU A 1 394 ? -21.613 9.784 13.725 1.00 75.19 394 GLU A O 1
ATOM 3019 N N . LEU A 1 395 ? -23.640 9.678 14.677 1.00 73.00 395 LEU A N 1
ATOM 3020 C CA . LEU A 1 395 ? -24.126 10.937 14.096 1.00 73.00 395 LEU A CA 1
ATOM 3021 C C . LEU A 1 395 ? -23.241 12.134 14.493 1.00 73.00 395 LEU A C 1
ATOM 3023 O O . LEU A 1 395 ? -23.010 13.014 13.678 1.00 73.00 395 LEU A O 1
ATOM 3027 N N . ALA A 1 396 ? -22.650 12.132 15.696 1.00 70.19 396 ALA A N 1
ATOM 3028 C CA . ALA A 1 396 ? -21.698 13.166 16.136 1.00 70.19 396 ALA A CA 1
ATOM 3029 C C . ALA A 1 396 ? -20.346 13.148 15.425 1.00 70.19 396 ALA A C 1
ATOM 3031 O O . ALA A 1 396 ? -19.526 14.039 15.638 1.00 70.19 396 ALA A O 1
ATOM 3032 N N . ARG A 1 397 ? -20.095 12.124 14.614 1.00 68.94 397 ARG A N 1
ATOM 3033 C CA . ARG A 1 397 ? -18.866 11.954 13.838 1.00 68.94 397 ARG A CA 1
ATOM 3034 C C . ARG A 1 397 ? -19.110 12.050 12.335 1.00 68.94 397 ARG A C 1
ATOM 3036 O O . ARG A 1 397 ? -18.134 12.069 11.590 1.00 68.94 397 ARG A O 1
ATOM 3043 N N . ILE A 1 398 ? -20.373 12.046 11.913 1.00 66.75 398 ILE A N 1
ATOM 3044 C 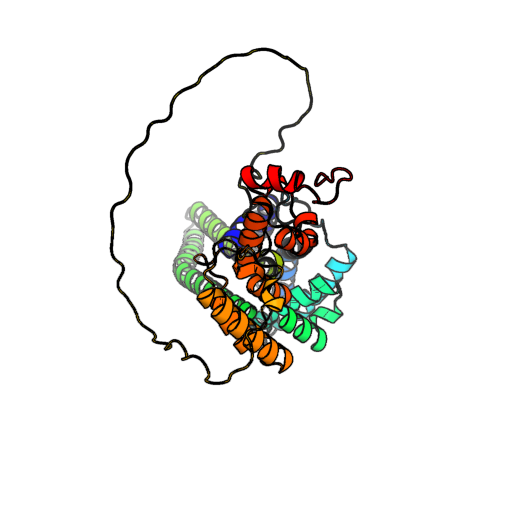CA . ILE A 1 398 ? -20.799 12.152 10.519 1.00 66.75 398 ILE A CA 1
ATOM 3045 C C . ILE A 1 398 ? -20.982 13.639 10.208 1.00 66.75 398 ILE A C 1
ATOM 3047 O O . ILE A 1 398 ? -21.580 14.365 11.002 1.00 66.75 398 ILE A O 1
ATOM 3051 N N . ASP A 1 399 ? -20.443 14.098 9.079 1.00 66.12 399 ASP A N 1
ATOM 3052 C CA . ASP A 1 399 ? -20.709 15.453 8.600 1.00 66.12 399 ASP A CA 1
ATOM 3053 C C . ASP A 1 399 ? -22.192 15.538 8.194 1.00 66.12 399 ASP A C 1
ATOM 3055 O O . ASP A 1 399 ? -22.657 14.673 7.447 1.00 66.12 399 ASP A O 1
ATOM 3059 N N . PRO A 1 400 ? -22.968 16.537 8.657 1.00 57.44 400 PRO A N 1
ATOM 3060 C CA . PRO A 1 400 ? -24.344 16.735 8.210 1.00 57.44 400 PRO A CA 1
ATOM 3061 C C . PRO A 1 400 ? -24.503 16.763 6.684 1.00 57.44 400 PRO A C 1
ATOM 3063 O O . PRO A 1 400 ? -25.564 16.393 6.194 1.00 57.44 400 PRO A O 1
ATOM 3066 N N . ALA A 1 401 ? -23.468 17.162 5.936 1.00 61.28 401 ALA A N 1
ATOM 3067 C CA . ALA A 1 401 ? -23.465 17.157 4.473 1.00 61.28 401 ALA A CA 1
ATOM 3068 C C . ALA A 1 401 ? -23.445 15.747 3.840 1.00 61.28 401 ALA A C 1
ATOM 3070 O O . ALA A 1 401 ? -23.799 15.608 2.670 1.00 61.28 401 ALA A O 1
ATOM 3071 N N . ASP A 1 402 ? -23.063 14.711 4.596 1.00 62.62 402 ASP A N 1
ATOM 3072 C CA . ASP A 1 402 ? -23.015 13.311 4.141 1.00 62.62 402 ASP A CA 1
ATOM 3073 C C . ASP A 1 402 ? -24.365 12.582 4.290 1.00 62.62 402 ASP A C 1
ATOM 3075 O O . ASP A 1 402 ? -24.528 11.456 3.811 1.00 62.62 402 ASP A O 1
ATOM 3079 N N . LEU A 1 403 ? -25.332 13.196 4.978 1.00 63.78 403 LEU A N 1
ATOM 3080 C CA . LEU A 1 403 ? -26.693 12.686 5.116 1.00 63.78 403 LEU A CA 1
ATOM 3081 C C . LEU A 1 403 ? -27.552 13.202 3.955 1.00 63.78 403 LEU A C 1
ATOM 3083 O O . LEU A 1 403 ? -27.416 14.357 3.547 1.00 63.78 403 LEU A O 1
ATOM 3087 N N . PRO A 1 404 ? -28.459 12.384 3.406 1.00 66.69 404 PRO A N 1
ATOM 3088 C CA . PRO A 1 404 ? -29.348 12.852 2.360 1.00 66.69 404 PRO A CA 1
ATOM 3089 C C . PRO A 1 404 ? -30.274 13.942 2.938 1.00 66.69 404 PRO A C 1
ATOM 3091 O O . PRO A 1 404 ? -30.659 13.911 4.111 1.00 66.69 404 PRO A O 1
ATOM 3094 N N . ALA A 1 405 ? -30.556 14.979 2.141 1.00 59.38 405 ALA A N 1
ATOM 3095 C CA . ALA A 1 405 ? -31.152 16.232 2.627 1.00 59.38 405 ALA A CA 1
ATOM 3096 C C . ALA A 1 405 ? -32.524 16.053 3.310 1.00 59.38 405 ALA A C 1
ATOM 3098 O O . ALA A 1 405 ? -32.908 16.845 4.173 1.00 59.38 405 ALA A O 1
ATOM 3099 N N . ASP A 1 406 ? -33.241 14.997 2.938 1.00 64.31 406 ASP A N 1
ATOM 3100 C CA . ASP A 1 406 ? -34.501 14.534 3.512 1.00 64.31 406 ASP A CA 1
ATOM 3101 C C . ASP A 1 406 ? -34.359 13.946 4.928 1.00 64.31 406 ASP A C 1
ATOM 3103 O O . ASP A 1 406 ? -35.300 14.037 5.716 1.00 64.31 406 ASP A O 1
ATOM 3107 N N . GLU A 1 407 ? -33.188 13.423 5.295 1.00 65.88 407 GLU A N 1
ATOM 3108 C CA . GLU A 1 407 ? -32.895 12.897 6.635 1.00 65.88 407 GLU A CA 1
ATOM 3109 C C . GLU A 1 407 ? -32.296 13.969 7.570 1.00 65.88 407 GLU A C 1
ATOM 3111 O O . GLU A 1 407 ? -32.510 13.919 8.783 1.00 65.88 407 GLU A O 1
ATOM 3116 N N . ILE A 1 408 ? -31.619 14.994 7.033 1.00 62.75 408 ILE A N 1
ATOM 3117 C CA . ILE A 1 408 ? -30.982 16.070 7.824 1.00 62.75 408 ILE A CA 1
ATOM 3118 C C . ILE A 1 408 ? -32.006 16.847 8.662 1.00 62.75 408 ILE A C 1
ATOM 3120 O O . ILE A 1 408 ? -31.804 17.077 9.859 1.00 62.75 408 ILE A O 1
ATOM 3124 N N . TYR A 1 409 ? -33.106 17.277 8.039 1.00 64.19 409 TYR A N 1
ATOM 3125 C CA . TYR A 1 409 ? -34.110 18.108 8.703 1.00 64.19 409 TYR A CA 1
ATOM 3126 C C . TYR A 1 409 ? -34.783 17.397 9.892 1.00 64.19 409 TYR A C 1
ATOM 3128 O O . TYR A 1 409 ? -34.771 17.957 10.992 1.00 64.19 409 TYR A O 1
ATOM 3136 N N . PRO A 1 410 ? -35.330 16.174 9.754 1.00 64.00 410 PRO A N 1
ATOM 3137 C CA . PRO A 1 410 ? -35.959 15.496 10.882 1.00 64.00 410 PRO A CA 1
ATOM 3138 C C . PRO A 1 410 ? -34.967 15.119 11.988 1.00 64.00 410 PRO A C 1
ATOM 3140 O O . PRO A 1 410 ? -35.320 15.235 13.161 1.00 64.00 410 PRO A O 1
ATOM 3143 N N . LEU A 1 411 ? -33.720 14.759 11.656 1.00 64.38 411 LEU A N 1
ATOM 3144 C CA . LEU A 1 411 ? -32.689 14.453 12.656 1.00 64.38 411 LEU A CA 1
ATOM 3145 C C . LEU A 1 411 ? -32.296 15.686 13.486 1.00 64.38 411 LEU A C 1
ATOM 3147 O O . LEU A 1 411 ? -32.031 15.556 14.680 1.00 64.38 411 LEU A O 1
ATOM 3151 N N . CYS A 1 412 ? -32.323 16.885 12.893 1.00 58.31 412 CYS A N 1
ATOM 3152 C CA . CYS A 1 412 ? -32.090 18.155 13.590 1.00 58.31 412 CYS A CA 1
ATOM 3153 C C . CYS A 1 412 ? -33.232 18.574 14.531 1.00 58.31 412 CYS A C 1
ATOM 3155 O O . CYS A 1 412 ? -33.011 19.392 15.426 1.00 58.31 412 CYS A O 1
ATOM 3157 N N . TYR A 1 413 ? -34.444 18.050 14.325 1.00 53.75 413 TYR A N 1
ATOM 3158 C CA . TYR A 1 413 ? -35.659 18.517 14.995 1.00 53.75 413 TYR A CA 1
ATOM 3159 C C . TYR A 1 413 ? -36.403 17.443 15.796 1.00 53.75 413 TYR A C 1
ATOM 3161 O O . TYR A 1 413 ? -37.496 17.739 16.279 1.00 53.75 413 TYR A O 1
ATOM 3169 N N . THR A 1 414 ? -35.834 16.245 16.003 1.00 48.72 414 THR A N 1
ATOM 3170 C CA . THR A 1 414 ? -36.503 15.164 16.751 1.00 48.72 414 THR A CA 1
ATOM 3171 C C . THR A 1 414 ? -37.004 15.672 18.115 1.00 48.72 414 THR A C 1
ATOM 3173 O O . THR A 1 414 ? -36.190 16.031 18.979 1.00 48.72 414 THR A O 1
ATOM 3176 N N . PRO A 1 415 ? -38.329 15.760 18.330 1.00 39.12 415 PRO A N 1
ATOM 3177 C CA . PRO A 1 415 ? -38.880 16.334 19.543 1.00 39.12 415 PRO A CA 1
ATOM 3178 C C . PRO A 1 415 ? -38.734 15.346 20.699 1.00 39.12 415 PRO A C 1
ATOM 3180 O O . PRO A 1 415 ? -39.181 14.204 20.640 1.00 39.12 415 PRO A O 1
ATOM 3183 N N . ARG A 1 416 ? -38.158 15.811 21.809 1.00 39.97 416 ARG A N 1
ATOM 3184 C CA . ARG A 1 416 ? -38.239 15.096 23.082 1.00 39.97 416 ARG A CA 1
ATOM 3185 C C . ARG A 1 416 ? -39.705 15.103 23.526 1.00 39.97 416 ARG A C 1
ATOM 3187 O O . ARG A 1 416 ? -40.256 16.175 23.762 1.00 39.97 416 ARG A O 1
ATOM 3194 N N . ALA A 1 417 ? -40.308 13.931 23.726 1.00 41.66 417 ALA A N 1
ATOM 3195 C CA . ALA A 1 417 ? -41.671 13.780 24.260 1.00 41.66 417 ALA A CA 1
ATOM 3196 C C . ALA A 1 417 ? -41.864 14.313 25.705 1.00 41.66 417 ALA A C 1
ATOM 3198 O O . ALA A 1 417 ? -42.922 14.153 26.301 1.00 41.66 417 ALA A O 1
ATOM 3199 N N . SER A 1 418 ? -40.867 14.988 26.283 1.00 39.81 418 SER A N 1
ATOM 3200 C CA . SER A 1 418 ? -40.984 15.740 27.531 1.00 39.81 418 SER A CA 1
ATOM 3201 C C . SER A 1 418 ? -40.560 17.179 27.254 1.00 39.81 418 SER A C 1
ATOM 3203 O O . SER A 1 418 ? -39.371 17.433 27.044 1.00 39.81 418 SER A O 1
ATOM 3205 N N . GLY A 1 419 ? -41.529 18.096 27.214 1.00 35.69 419 GLY A N 1
ATOM 3206 C CA . GLY A 1 419 ? -41.341 19.498 26.851 1.00 35.69 419 GLY A CA 1
ATOM 3207 C C . GLY A 1 419 ? -40.208 20.175 27.619 1.00 35.69 419 GLY A C 1
ATOM 3208 O O . GLY A 1 419 ? -40.399 20.641 28.734 1.00 35.69 419 GLY A O 1
ATOM 3209 N N . ASN A 1 420 ? -39.028 20.237 27.009 1.00 32.84 420 ASN A N 1
ATOM 3210 C CA . ASN A 1 420 ? -38.029 21.263 27.263 1.00 32.84 420 ASN A CA 1
ATOM 3211 C C . ASN A 1 420 ? -36.995 21.253 26.126 1.00 32.84 420 ASN A C 1
ATOM 3213 O O . ASN A 1 420 ? -36.333 20.243 25.900 1.00 32.84 420 ASN A O 1
ATOM 3217 N N . THR A 1 421 ? -36.957 22.382 25.417 1.00 37.38 421 THR A N 1
ATOM 3218 C CA . THR A 1 421 ? -35.921 22.939 24.527 1.00 37.38 421 THR A CA 1
ATOM 3219 C C . THR A 1 421 ? -35.068 22.040 23.608 1.00 37.38 421 THR A C 1
ATOM 3221 O O . THR A 1 421 ? -34.390 21.094 23.999 1.00 37.38 421 THR A O 1
ATOM 3224 N N . ARG A 1 422 ? -35.074 22.483 22.340 1.00 38.41 422 ARG A N 1
ATOM 3225 C CA . ARG A 1 422 ? -34.330 22.050 21.147 1.00 38.41 422 ARG A CA 1
ATOM 3226 C C . ARG A 1 422 ? -32.886 21.625 21.437 1.00 38.41 422 ARG A C 1
ATOM 3228 O O . ARG A 1 422 ? -32.145 22.365 22.079 1.00 38.41 422 ARG A O 1
ATOM 3235 N N . ARG A 1 423 ? -32.454 20.519 20.828 1.00 38.62 423 ARG A N 1
ATOM 3236 C CA . ARG A 1 423 ? -31.058 20.358 20.408 1.00 38.62 423 ARG A CA 1
ATOM 3237 C C . ARG A 1 423 ? -31.050 20.183 18.903 1.00 38.62 423 ARG A C 1
ATOM 3239 O O . ARG A 1 423 ? -31.371 19.106 18.416 1.00 38.62 423 ARG A O 1
ATOM 3246 N N . CYS A 1 424 ? -30.712 21.260 18.205 1.00 39.59 424 CYS A N 1
ATOM 3247 C CA . CYS A 1 424 ? -30.174 21.119 16.865 1.00 39.59 424 CYS A CA 1
ATOM 3248 C C . CYS A 1 424 ? -28.904 20.270 16.969 1.00 39.59 424 CYS A C 1
ATOM 3250 O O . CYS A 1 424 ? -28.157 20.391 17.943 1.00 39.59 424 CYS A O 1
ATOM 3252 N N . TRP A 1 425 ? -28.669 19.424 15.975 1.00 41.59 425 TRP A N 1
ATOM 3253 C CA . TRP A 1 425 ? -27.341 18.895 15.699 1.00 41.59 425 TRP A CA 1
ATOM 3254 C C . TRP A 1 425 ? -26.452 20.039 15.209 1.00 41.59 425 TRP A C 1
ATOM 3256 O O . TRP A 1 425 ? -26.282 20.197 14.010 1.00 41.59 425 TRP A O 1
ATOM 3266 N N . TYR A 1 426 ? -25.981 20.875 16.138 1.00 39.53 426 TYR A N 1
ATOM 3267 C CA . TYR A 1 426 ? -24.867 21.816 15.995 1.00 39.53 426 TYR A CA 1
ATOM 3268 C C . TYR A 1 426 ? -24.285 22.132 17.372 1.00 39.53 426 TYR A C 1
ATOM 3270 O O . TYR A 1 426 ? -25.083 22.418 18.299 1.00 39.53 426 TYR A O 1
#

Radius of gyration: 29.71 Å; chains: 1; bounding box: 80×70×66 Å

Sequence (426 aa):
MFSQTLRYIFKGGNQLWLCLPSVLVLLSLLFIPGAITFDTGDGILGSLLQWLIMVLLWLPSLCKTIDNAARIRAGKSIEPVTSALSGELRLPEFAQYLAGIVILTLPFAFPPAKFYAPVLFALLPAIHESFLESRTLVAIFSPAALLAAYARIGFARYFHILLIYLMVCLAWTGFGMLLAVPVAYVLFALVAGVAQGANVKPFLALAIALSMLVLYLGGLVWMFAILYPTMLCHGWRRPPISDDDDDPPSAAWSSTETHADMRSSSRDIDQSAQPAIATAPAAQDDIPPPAPAKGDTPPDYSLLTDADTSDMNPETQKTFAAVLARADVLLGSNRIDAGLALLALYADEAHDAAAYFPAYRRIYALAPQYALLQRLITAAARGHQPSFDLIRPELARIDPADLPADEIYPLCYTPRASGNTRRCWY

Secondary structure (DSSP, 8-state):
-HHHHHHHHHSHHHHHHHHHHHHHHHHHHHHSTTTT-----TTHHHHHHHHHHHHHHHHHHHHHHHHHHHHHHHT-SSS---SSS-SSS-HHHHHHHHHHHHHHHGGGGSTTGGGGHHHHHHHHHHHHHHHHHH-SHHHHH-HHHHHHHHHHH-HHHHHHHHHHHHHHHHHHHHHHHHHHHHHHHHHHHHHHHHHTT---HHHHHHHHHHHHHHHHHHHHHHHHHHHHHHHHHHGGGSPPPPGGGGS--------------------------PPPP----------PPPPPP---PPP-GGGGTTS--TT--HHHHHHHHHHHHHHHHHHHTT-HHHHHHHHHTTSSSSS-TTTTHHHHHHHHHHS--HHHHHHHHHHHHTT-HHHHHHHHHHHTTS-GGGS-HHHHHHHHH---SS--------

Organism: Cardiobacterium hominis (strain ATCC 15826 / DSM 8339 / NCTC 10426 / 6573) (NCBI:txid638300)